Protein AF-A0ABD2K042-F1 (afdb_monomer_lite)

Radius of gyration: 26.35 Å; chains: 1; bounding box: 68×55×77 Å

Foldseek 3Di:
DEAEDDDDDPQNVQLVVVLVVVVVQYDYDYLPDQDLPAQEDEDEPRPLVCLLSSLLSCLQSLHAYEYEYQDPPPCPCVSDPPSVPDPLVQQHHYDDDNDDHNVNVSVVVVPQDPVSSVRNSVSSNVCCVQANVDPVSVVVNVVVSVCVVVLPFDFFDDEDEDEDDVPPLDDDDDVCPVVVLPDDADDDADFDDQDDDDPPQQFVQLLQQCVQRHDDDDDDRDSDRDRHNDYDYDYDDPDDAPLPSLALDPVGDDDDDDCSPPQLAKEEAFFWAKDWDADPVRDIWIAIGGDDPPDPPADDLKTQFHAPQGIDHHSVLSSCLVRPPDVVLRVLCRVLVACSRVSSSQSSLVSRVDGHAHEDDDDDRSTDDDPPDDDCVNDPCRRVSNRVSQVVSCVVSVHRSGDMASEHAYDPVVVVVVVPDPPPPPDDRNGHYD

Sequence (434 aa):
MQINEHNPSALYQHYHEKCAENVQQCQLFSSNEPKFDSTFMLMLSSEKAHFAKKLNNALSSGAIPVFIDDSEERDLHRLLPLPDLFEWHNAAIFLQHRTMDFQALNSLLQNVPEWKIYELRRMGRFYFAHFLANPKVLLRTIFSAIRHRLLIVAPPEKTVSADFNQQQINSDFYPQFAQKLSENWQNDEKFTIVLEAYRRDAQLLYTLKSLDGLRRPITEQSYAWPHIHVPIFVVNTSRDSLNDRFLPLSLIYGQRPIWRENRARIVGPNYRIGYIQHNDNNDLIGIYKGPPRNEPIFQHCQYNIVLTSGAFIHRDFLTSYSNEMPSEIRTHVDKITNCEDIAIAFWVSYLTRLGPLKTTQIGNTIGFFTKNTTGLSSRPDHFAQRSECIKLFSQILGHNPLVITEYRADSMLYKQKAEHIEGAENSKKCFKNE

Organism: Heterodera schachtii (NCBI:txid97005)

pLDDT: mean 72.77, std 18.09, range [29.64, 98.5]

Structure (mmCIF, N/CA/C/O backbone):
data_AF-A0ABD2K042-F1
#
_entry.id   AF-A0ABD2K042-F1
#
loop_
_atom_site.group_PDB
_atom_site.id
_atom_site.type_symbol
_atom_site.label_atom_id
_atom_site.label_alt_id
_atom_site.label_comp_id
_atom_site.label_asym_id
_atom_site.label_entity_id
_atom_site.label_seq_id
_atom_site.pdbx_PDB_ins_code
_atom_site.Cartn_x
_atom_site.Cartn_y
_atom_site.Cartn_z
_atom_site.occupancy
_atom_site.B_iso_or_equiv
_atom_site.auth_seq_id
_atom_site.auth_comp_id
_atom_site.auth_asym_id
_atom_site.auth_atom_id
_atom_site.pdbx_PDB_model_num
ATOM 1 N N . MET A 1 1 ? -30.047 5.396 23.325 1.00 61.59 1 MET A N 1
ATOM 2 C CA . MET A 1 1 ? -28.862 5.767 24.140 1.00 61.59 1 MET A CA 1
ATOM 3 C C . MET A 1 1 ? -28.963 5.097 25.505 1.00 61.59 1 MET A C 1
ATOM 5 O O . MET A 1 1 ? -30.085 4.888 25.940 1.00 61.59 1 MET A O 1
ATOM 9 N N . GLN A 1 2 ? -27.856 4.733 26.158 1.00 62.69 2 GLN A N 1
ATOM 10 C CA . GLN A 1 2 ? -27.879 4.097 27.488 1.00 62.69 2 GLN A CA 1
ATOM 11 C C . GLN A 1 2 ? -27.179 4.926 28.572 1.00 62.69 2 GLN A C 1
ATOM 13 O O . GLN A 1 2 ? -26.091 5.450 28.320 1.00 62.69 2 GLN A O 1
ATOM 18 N N . ILE A 1 3 ? -27.791 4.999 29.764 1.00 57.72 3 ILE A N 1
ATOM 19 C CA . ILE A 1 3 ? -27.296 5.718 30.957 1.00 57.72 3 ILE A CA 1
ATOM 20 C C . ILE A 1 3 ? -27.405 4.803 32.187 1.00 57.72 3 ILE A C 1
ATOM 22 O O . ILE A 1 3 ? -28.361 4.044 32.312 1.00 57.72 3 ILE A O 1
ATOM 26 N N . ASN A 1 4 ? -26.402 4.830 33.065 1.00 61.25 4 ASN A N 1
ATOM 27 C CA . ASN A 1 4 ? -26.364 4.013 34.287 1.00 61.25 4 ASN A CA 1
ATOM 28 C C . ASN A 1 4 ? -27.392 4.497 35.333 1.00 61.25 4 ASN A C 1
ATOM 30 O O . ASN A 1 4 ? -27.986 5.550 35.143 1.00 61.25 4 ASN A O 1
ATOM 34 N N . GLU A 1 5 ? -27.537 3.783 36.459 1.00 56.16 5 GLU A N 1
ATOM 35 C CA . GLU A 1 5 ? -28.377 4.178 37.614 1.00 56.16 5 GLU A CA 1
ATOM 36 C C . GLU A 1 5 ? -27.595 4.745 38.825 1.00 56.16 5 GLU A C 1
ATOM 38 O O . GLU A 1 5 ? -28.186 5.350 39.716 1.00 56.16 5 GLU A O 1
ATOM 43 N N . HIS A 1 6 ? -26.259 4.631 38.879 1.00 56.28 6 HIS A N 1
ATOM 44 C CA . HIS A 1 6 ? -25.437 5.163 39.986 1.00 56.28 6 HIS A CA 1
ATOM 45 C C . HIS A 1 6 ? -24.312 6.114 39.536 1.00 56.28 6 HIS A C 1
ATOM 47 O O . HIS A 1 6 ? -23.272 5.644 39.064 1.00 56.28 6 HIS A O 1
ATOM 53 N N . ASN A 1 7 ? -24.506 7.428 39.726 1.00 57.44 7 ASN A N 1
ATOM 54 C CA . ASN A 1 7 ? -23.466 8.469 39.704 1.00 57.44 7 ASN A CA 1
ATOM 55 C C . ASN A 1 7 ? -23.961 9.757 40.417 1.00 57.44 7 ASN A C 1
ATOM 57 O O . ASN A 1 7 ? -25.114 10.147 40.228 1.00 57.44 7 ASN A O 1
ATOM 61 N N . PRO A 1 8 ? -23.131 10.402 41.260 1.00 59.12 8 PRO A N 1
ATOM 62 C CA . PRO A 1 8 ? -23.501 11.612 41.999 1.00 59.12 8 PRO A CA 1
ATOM 63 C C . PRO A 1 8 ? -23.388 12.952 41.238 1.00 59.12 8 PRO A C 1
ATOM 65 O O . PRO A 1 8 ? -23.686 13.980 41.843 1.00 59.12 8 PRO A O 1
ATOM 68 N N . SER A 1 9 ? -22.944 13.013 39.972 1.00 69.69 9 SER A N 1
ATOM 69 C CA . SER A 1 9 ? -22.771 14.313 39.285 1.00 69.69 9 SER A CA 1
ATOM 70 C C . SER A 1 9 ? -24.109 14.984 38.913 1.00 69.69 9 SER A C 1
ATOM 72 O O . SER A 1 9 ? -25.070 14.323 38.521 1.00 69.69 9 SER A O 1
ATOM 74 N N . ALA A 1 10 ? -24.191 16.317 39.014 1.00 71.00 10 ALA A N 1
ATOM 75 C CA . ALA A 1 10 ? -25.414 17.065 38.684 1.00 71.00 10 ALA A CA 1
ATOM 76 C C . ALA A 1 10 ? -25.808 16.916 37.200 1.00 71.00 10 ALA A C 1
ATOM 78 O O . ALA A 1 10 ? -26.988 16.821 36.865 1.00 71.00 10 ALA A O 1
ATOM 79 N N . LEU A 1 11 ? -24.812 16.833 36.310 1.00 73.12 11 LEU A N 1
ATOM 80 C CA . LEU A 1 11 ? -25.024 16.586 34.883 1.00 73.12 11 LEU A CA 1
ATOM 81 C C . LEU A 1 11 ? -25.566 15.172 34.632 1.00 73.12 11 LEU A C 1
ATOM 83 O O . LEU A 1 11 ? -26.439 14.975 33.788 1.00 73.12 11 LEU A O 1
ATOM 87 N N . TYR A 1 12 ? -25.092 14.189 35.396 1.00 74.19 12 TYR A N 1
ATOM 88 C CA . TYR A 1 12 ? -25.633 12.842 35.341 1.00 74.19 12 TYR A CA 1
ATOM 89 C C . TYR A 1 12 ? -27.091 12.783 35.783 1.00 74.19 12 TYR A C 1
ATOM 91 O O . TYR A 1 12 ? -27.901 12.185 35.080 1.00 74.19 12 TYR A O 1
ATOM 99 N N . GLN A 1 13 ? -27.430 13.403 36.919 1.00 75.69 13 GLN A N 1
ATOM 100 C CA . GLN A 1 13 ? -28.808 13.439 37.416 1.00 75.69 13 GLN A CA 1
ATOM 101 C C . GLN A 1 13 ? -29.742 14.056 36.371 1.00 75.69 13 GLN A C 1
ATOM 103 O O . GLN A 1 13 ? -30.773 13.467 36.054 1.00 75.69 13 GLN A O 1
ATOM 108 N N . HIS A 1 14 ? -29.308 15.146 35.730 1.00 81.75 14 HIS A N 1
ATOM 109 C CA . HIS A 1 14 ? -30.032 15.757 34.619 1.00 81.75 14 HIS A CA 1
ATOM 110 C C . HIS A 1 14 ? -30.288 14.773 33.464 1.00 81.75 14 HIS A C 1
ATOM 112 O O . HIS A 1 14 ? -31.428 14.618 33.020 1.00 81.75 14 HIS A O 1
ATOM 118 N N . TYR A 1 15 ? -29.254 14.082 32.970 1.00 82.88 15 TYR A N 1
ATOM 119 C CA . TYR A 1 15 ? -29.440 13.121 31.881 1.00 82.88 15 TYR A CA 1
ATOM 120 C C . TYR A 1 15 ? -30.256 11.895 32.294 1.00 82.88 15 TYR A C 1
ATOM 122 O O . TYR A 1 15 ? -31.024 11.381 31.483 1.00 82.88 15 TYR A O 1
ATOM 130 N N . HIS A 1 16 ? -30.111 11.432 33.533 1.00 80.50 16 HIS A N 1
ATOM 131 C CA . HIS A 1 16 ? -30.860 10.308 34.080 1.00 80.50 16 HIS A CA 1
ATOM 132 C C . HIS A 1 16 ? -32.361 10.617 34.143 1.00 80.50 16 HIS A C 1
ATOM 134 O O . HIS A 1 16 ? -33.166 9.849 33.618 1.00 80.50 16 HIS A O 1
ATOM 140 N N . GLU A 1 17 ? -32.740 11.760 34.719 1.00 83.25 17 GLU A N 1
ATOM 141 C CA . GLU A 1 17 ? -34.131 12.226 34.791 1.00 83.25 17 GLU A CA 1
ATOM 142 C C . GLU A 1 17 ? -34.736 12.392 33.391 1.00 83.25 17 GLU A C 1
ATOM 144 O O . GLU A 1 17 ? -35.797 11.843 33.096 1.00 83.25 17 GLU A O 1
ATOM 149 N N . LYS A 1 18 ? -34.018 13.054 32.474 1.00 84.81 18 LYS A N 1
ATOM 150 C CA . LYS A 1 18 ? -34.490 13.260 31.094 1.00 84.81 18 LYS A CA 1
ATOM 151 C C . LYS A 1 18 ? -34.590 11.966 30.285 1.00 84.81 18 LYS A C 1
ATOM 153 O O . LYS A 1 18 ? -35.460 11.852 29.421 1.00 84.81 18 LYS A O 1
ATOM 158 N N . CYS A 1 19 ? -33.726 10.990 30.562 1.00 83.12 19 CYS A N 1
ATOM 159 C CA . CYS A 1 19 ? -33.790 9.654 29.974 1.00 83.12 19 CYS A CA 1
ATOM 160 C C . CYS A 1 19 ? -34.989 8.859 30.511 1.00 83.12 19 CYS A C 1
ATOM 162 O O . CYS A 1 19 ? -35.672 8.208 29.722 1.00 83.12 19 CYS A O 1
ATOM 164 N N . ALA A 1 20 ? -35.288 8.959 31.813 1.00 81.75 20 ALA A N 1
ATOM 165 C CA . ALA A 1 20 ? -36.468 8.343 32.424 1.00 81.75 20 ALA A CA 1
ATOM 166 C C . ALA A 1 20 ? -37.779 8.896 31.836 1.00 81.75 20 ALA A C 1
ATOM 168 O O . ALA A 1 20 ? -38.724 8.140 31.619 1.00 81.75 20 ALA A O 1
ATOM 169 N N . GLU A 1 21 ? -37.814 10.191 31.508 1.00 84.56 21 GLU A N 1
ATOM 170 C CA . GLU A 1 21 ? -38.937 10.834 30.811 1.00 84.56 21 GLU A CA 1
ATOM 171 C C . GLU A 1 21 ? -39.060 10.403 29.331 1.00 84.56 21 GLU A C 1
ATOM 173 O O . GLU A 1 21 ? -40.153 10.445 28.770 1.00 84.56 21 GLU A O 1
ATOM 178 N N . ASN A 1 22 ? -37.968 9.961 28.687 1.00 79.69 22 ASN A N 1
ATOM 179 C CA . ASN A 1 22 ? -37.891 9.675 27.243 1.00 79.69 22 ASN A CA 1
ATOM 180 C C . ASN A 1 22 ? -37.434 8.238 26.923 1.00 79.69 22 ASN A C 1
ATOM 182 O O . ASN A 1 22 ? -36.506 8.009 26.136 1.00 79.69 22 ASN A O 1
ATOM 186 N N . VAL A 1 23 ? -38.142 7.253 27.477 1.00 73.62 23 VAL A N 1
ATOM 187 C CA . VAL A 1 23 ? -37.844 5.811 27.339 1.00 73.62 23 VAL A CA 1
ATOM 188 C C . VAL A 1 23 ? -37.836 5.263 25.900 1.00 73.62 23 VAL A C 1
ATOM 190 O O . VAL A 1 23 ? -37.283 4.194 25.653 1.00 73.62 23 VAL A O 1
ATOM 193 N N . GLN A 1 24 ? -38.407 5.980 24.924 1.00 74.12 24 GLN A N 1
ATOM 194 C CA . GLN A 1 24 ? -38.330 5.593 23.505 1.00 74.12 24 GLN A CA 1
ATOM 195 C C . GLN A 1 24 ? -36.953 5.865 22.875 1.00 74.12 24 GLN A C 1
ATOM 197 O O . GLN A 1 24 ? -36.564 5.184 21.930 1.00 74.12 24 GLN A O 1
ATOM 202 N N . GLN A 1 25 ? -36.211 6.856 23.377 1.00 72.62 25 GLN A N 1
ATOM 203 C CA . GLN A 1 25 ? -34.931 7.305 22.804 1.00 72.62 25 GLN A CA 1
ATOM 204 C C . GLN A 1 25 ? -33.732 6.907 23.678 1.00 72.62 25 GLN A C 1
ATOM 206 O O . GLN A 1 25 ? -32.585 6.812 23.212 1.00 72.62 25 GLN A O 1
ATOM 211 N N . CYS A 1 26 ? -33.986 6.642 24.959 1.00 77.38 26 CYS A N 1
ATOM 212 C CA . CYS A 1 26 ? -32.973 6.344 25.950 1.00 77.38 26 CYS A CA 1
ATOM 213 C C . CYS A 1 26 ? -33.417 5.214 26.891 1.00 77.38 26 CYS A C 1
ATOM 215 O O . CYS A 1 26 ? -34.597 5.057 27.170 1.00 77.38 26 CYS A O 1
ATOM 217 N N . GLN A 1 27 ? -32.470 4.401 27.356 1.00 77.31 27 GLN A N 1
ATOM 218 C CA . GLN A 1 27 ? -32.708 3.314 28.300 1.00 77.31 27 GLN A CA 1
ATOM 219 C C . GLN A 1 27 ? -31.773 3.457 29.499 1.00 77.31 27 GLN A C 1
ATOM 221 O O . GLN A 1 27 ? -30.558 3.596 29.336 1.00 77.31 27 GLN A O 1
ATOM 226 N N . LEU A 1 28 ? -32.338 3.372 30.701 1.00 73.12 28 LEU A N 1
ATOM 227 C CA . LEU A 1 28 ? -31.568 3.237 31.933 1.00 73.12 28 LEU A CA 1
ATOM 228 C C . LEU A 1 28 ? -31.133 1.777 32.109 1.00 73.12 28 LEU A C 1
ATOM 230 O O . LEU A 1 28 ? -31.883 0.856 31.766 1.00 73.12 28 LEU A O 1
ATOM 234 N N . PHE A 1 29 ? -29.913 1.553 32.596 1.00 67.94 29 PHE A N 1
ATOM 235 C CA . PHE A 1 29 ? -29.403 0.206 32.850 1.00 67.94 29 PHE A CA 1
ATOM 236 C C . PHE A 1 29 ? -28.721 0.093 34.212 1.00 67.94 29 PHE A C 1
ATOM 238 O O . PHE A 1 29 ? -27.930 0.952 34.610 1.00 67.94 29 PHE A O 1
ATOM 245 N N . SER A 1 30 ? -28.972 -1.029 34.890 1.00 59.91 30 SER A N 1
ATOM 246 C CA . SER A 1 30 ? -28.208 -1.424 36.066 1.00 59.91 30 SER A CA 1
ATOM 247 C C . SER A 1 30 ? -26.897 -2.088 35.631 1.00 59.91 30 SER A C 1
ATOM 249 O O . SER A 1 30 ? -26.817 -2.781 34.614 1.00 59.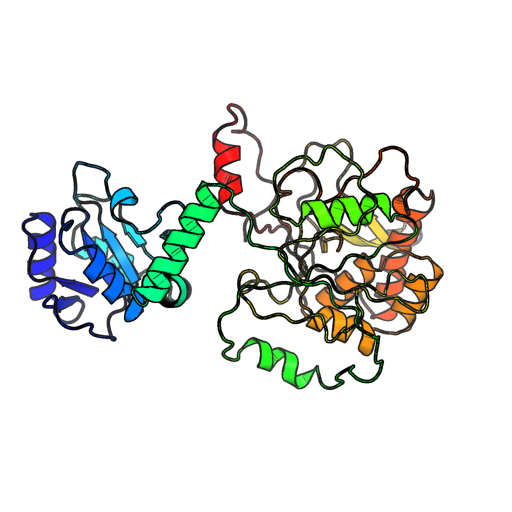91 30 SER A O 1
ATOM 251 N N . SER A 1 31 ? -25.831 -1.860 36.394 1.00 56.56 31 SER A N 1
ATOM 252 C CA . SER A 1 31 ? -24.435 -2.159 36.031 1.00 56.56 31 SER A CA 1
ATOM 253 C C . SER A 1 31 ? -24.056 -3.639 35.782 1.00 56.56 31 SER A C 1
ATOM 255 O O . SER A 1 31 ? -22.861 -3.942 35.659 1.00 56.56 31 SER A O 1
ATOM 257 N N . ASN A 1 32 ? -25.018 -4.566 35.716 1.00 49.34 32 ASN A N 1
ATOM 258 C CA . ASN A 1 32 ? -24.770 -6.008 35.763 1.00 49.34 32 ASN A CA 1
ATOM 259 C C . ASN A 1 32 ? -25.066 -6.801 34.481 1.00 49.34 32 ASN A C 1
ATOM 261 O O . ASN 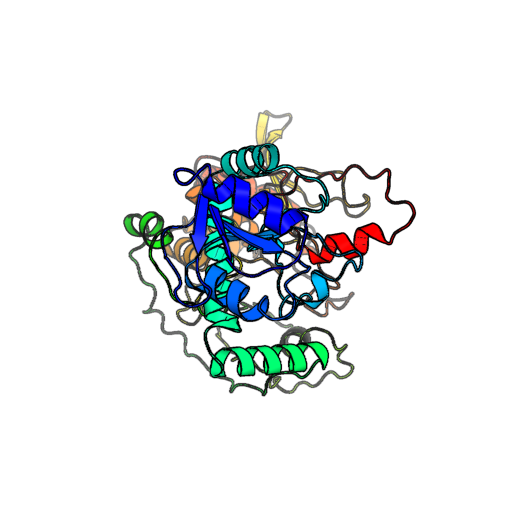A 1 32 ? -24.552 -7.912 34.388 1.00 49.34 32 ASN A O 1
ATOM 265 N N . GLU A 1 33 ? -25.761 -6.262 33.472 1.00 53.81 33 GLU A N 1
ATOM 266 C CA . GLU A 1 33 ? -26.019 -7.008 32.225 1.00 53.81 33 GLU A CA 1
ATOM 267 C C . GLU A 1 33 ? -25.834 -6.151 30.957 1.00 53.81 33 GLU A C 1
ATOM 269 O O . GLU A 1 33 ? -26.462 -5.098 30.825 1.00 53.81 33 GLU A O 1
ATOM 274 N N . PRO A 1 34 ? -24.980 -6.566 29.998 1.00 50.16 34 PRO A N 1
ATOM 275 C CA . PRO A 1 34 ? -24.846 -5.877 28.719 1.00 50.16 34 PRO A CA 1
ATOM 276 C C . PRO A 1 34 ? -26.064 -6.162 27.826 1.00 50.16 34 PRO A C 1
ATOM 278 O O . PRO A 1 34 ? -26.288 -7.299 27.415 1.00 50.16 34 PRO A O 1
ATOM 281 N N . LYS A 1 35 ? -26.839 -5.128 27.477 1.00 55.47 35 LYS A N 1
ATOM 282 C CA . LYS A 1 35 ? -27.893 -5.226 26.452 1.00 55.47 35 LYS A CA 1
ATOM 283 C C . LYS A 1 35 ? -27.317 -4.889 25.074 1.00 55.47 35 LYS A C 1
ATOM 285 O O . LYS A 1 35 ? -26.829 -3.782 24.864 1.00 55.47 35 LYS A O 1
ATOM 290 N N . PHE A 1 36 ? -27.405 -5.839 24.144 1.00 55.69 36 PHE A N 1
ATOM 291 C CA . PHE A 1 36 ? -26.800 -5.783 22.805 1.00 55.69 36 PHE A CA 1
ATOM 292 C C . PHE A 1 36 ? -27.419 -4.743 21.846 1.00 55.69 36 PHE A C 1
ATOM 294 O O . PHE A 1 36 ? -26.818 -4.440 20.817 1.00 55.69 36 PHE A O 1
ATOM 301 N N . ASP A 1 37 ? -28.567 -4.151 22.185 1.00 65.81 37 ASP A N 1
ATOM 302 C CA . ASP A 1 37 ? -29.370 -3.383 21.219 1.00 65.81 37 ASP A CA 1
ATOM 303 C C . ASP A 1 37 ? -29.040 -1.881 21.145 1.00 65.81 37 ASP A C 1
ATOM 305 O O . ASP A 1 37 ? -29.544 -1.170 20.275 1.00 65.81 37 ASP A O 1
ATOM 309 N N . SER A 1 38 ? -28.191 -1.350 22.032 1.00 76.56 38 SER A N 1
ATOM 310 C CA . SER A 1 38 ? -27.908 0.093 22.064 1.00 76.56 38 SER A CA 1
ATOM 311 C C . SER A 1 38 ? -26.771 0.527 21.138 1.00 76.56 38 SER A C 1
ATOM 313 O O . SER A 1 38 ? -25.681 -0.040 21.141 1.00 76.56 38 SER A O 1
ATOM 315 N N . THR A 1 39 ? -27.007 1.598 20.370 1.00 85.38 39 THR A N 1
ATOM 316 C CA . THR A 1 39 ? -25.994 2.208 19.486 1.00 85.38 39 THR A CA 1
ATOM 317 C C . THR A 1 39 ? -24.923 2.977 20.249 1.00 85.38 39 THR A C 1
ATOM 319 O O . THR A 1 39 ? -23.743 2.831 19.942 1.00 85.38 39 THR A O 1
ATOM 322 N N . PHE A 1 40 ? -25.321 3.760 21.253 1.00 90.19 40 PHE A N 1
ATOM 323 C CA . PHE A 1 40 ? -24.433 4.627 22.029 1.00 90.19 40 PHE A CA 1
ATOM 324 C C . PHE A 1 40 ? -24.565 4.339 23.525 1.00 90.19 40 PHE A C 1
ATOM 326 O O . PHE A 1 40 ? -25.688 4.237 24.035 1.00 90.19 40 PHE A O 1
ATOM 333 N N . MET A 1 41 ? -23.429 4.275 24.221 1.00 88.69 41 MET A N 1
ATOM 334 C CA . MET A 1 41 ? -23.340 4.172 25.678 1.00 88.69 41 MET A CA 1
ATOM 335 C C . MET A 1 41 ? -22.671 5.430 26.231 1.00 88.69 41 MET A C 1
ATOM 337 O O . MET A 1 41 ? -21.512 5.698 25.910 1.00 88.69 41 MET A O 1
ATOM 341 N N . LEU A 1 42 ? -23.397 6.202 27.045 1.00 87.62 42 LEU A N 1
ATOM 342 C CA . LEU A 1 42 ? -22.837 7.395 27.675 1.00 87.62 42 LEU A CA 1
ATOM 343 C C . LEU A 1 42 ? -21.896 7.013 28.812 1.00 87.62 42 LEU A C 1
ATOM 345 O O . LEU A 1 42 ? -22.186 6.114 29.606 1.00 87.62 42 LEU A O 1
ATOM 349 N N . MET A 1 43 ? -20.786 7.735 28.908 1.00 85.25 43 MET A N 1
ATOM 350 C CA . MET A 1 43 ? -19.818 7.595 29.985 1.00 85.25 43 MET A CA 1
ATOM 351 C C . MET A 1 43 ? -19.298 8.964 30.393 1.00 85.25 43 MET A C 1
ATOM 353 O O . MET A 1 43 ? -18.874 9.759 29.554 1.00 85.25 43 MET A O 1
ATOM 357 N N . LEU A 1 44 ? -19.311 9.213 31.694 1.00 81.38 44 LEU A N 1
ATOM 358 C CA . LEU A 1 44 ? -18.900 10.479 32.284 1.00 81.38 44 LEU A CA 1
ATOM 359 C C . LEU A 1 44 ? -17.512 10.336 32.911 1.00 81.38 44 LEU A C 1
ATOM 361 O O . LEU A 1 44 ? -17.203 9.293 33.498 1.00 81.38 44 LEU A O 1
ATOM 365 N N . SER A 1 45 ? -16.668 11.361 32.782 1.00 78.75 45 SER A N 1
ATOM 366 C CA . SER A 1 45 ? -15.312 11.347 33.351 1.00 78.75 45 SER A CA 1
ATOM 367 C C . SER A 1 45 ? -15.310 11.337 34.885 1.00 78.75 45 SER A C 1
ATOM 369 O O . SER A 1 45 ? -14.375 10.811 35.494 1.00 78.75 45 SER A O 1
ATOM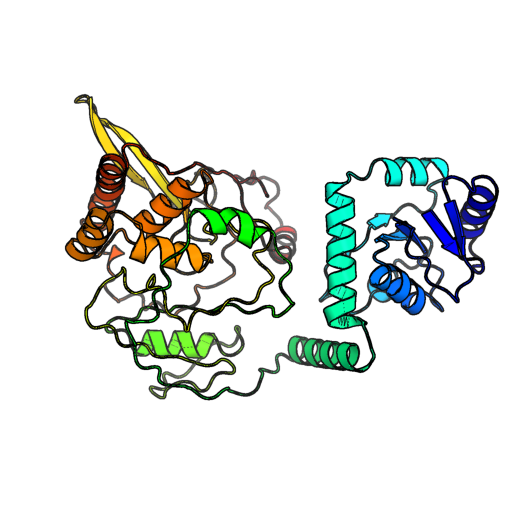 371 N N . SER A 1 46 ? -16.386 11.806 35.521 1.00 76.25 46 SER A N 1
ATOM 372 C CA . SER A 1 46 ? -16.617 11.713 36.967 1.00 76.25 46 SER A CA 1
ATOM 373 C C . SER A 1 46 ? -16.766 10.272 37.495 1.00 76.25 46 SER A C 1
ATOM 375 O O . SER A 1 46 ? -16.501 10.015 38.671 1.00 76.25 46 SER A O 1
ATOM 377 N N . GLU A 1 47 ? -17.101 9.286 36.653 1.00 76.31 47 GLU A N 1
ATOM 378 C CA . GLU A 1 47 ? -17.417 7.903 37.064 1.00 76.31 47 GLU A CA 1
ATOM 379 C C . GLU A 1 47 ? -16.197 6.970 37.170 1.00 76.31 47 GLU A C 1
ATOM 381 O O . GLU A 1 47 ? -16.198 5.836 36.670 1.00 76.31 47 GLU A O 1
ATOM 386 N N . LYS A 1 48 ? -15.140 7.412 37.860 1.00 77.19 48 LYS A N 1
ATOM 387 C CA . LYS A 1 48 ? -13.836 6.718 37.893 1.00 77.19 48 LYS A CA 1
ATOM 388 C C . LYS A 1 48 ? -13.930 5.241 38.338 1.00 77.19 48 LYS A C 1
ATOM 390 O O . LYS A 1 48 ? -13.293 4.379 37.737 1.00 77.19 48 LYS A O 1
ATOM 395 N N . ALA A 1 49 ? -14.758 4.919 39.338 1.00 76.69 49 ALA A N 1
ATOM 396 C CA . ALA A 1 49 ? -14.822 3.582 39.952 1.00 76.69 49 ALA A CA 1
ATOM 397 C C . ALA A 1 49 ? -15.357 2.464 39.031 1.00 76.69 49 ALA A C 1
ATOM 399 O O . ALA A 1 49 ? -15.020 1.294 39.215 1.00 76.69 49 ALA A O 1
ATOM 400 N N . HIS A 1 50 ? -16.179 2.802 38.033 1.00 76.19 50 HIS A N 1
ATOM 401 C CA . HIS A 1 50 ? -16.828 1.817 37.154 1.00 76.19 50 HIS A CA 1
ATOM 402 C C . HIS A 1 50 ? -16.479 1.987 35.674 1.00 76.19 50 HIS A C 1
ATOM 404 O O . HIS A 1 50 ? -16.913 1.180 34.848 1.00 76.19 50 HIS A O 1
ATOM 410 N N . PHE A 1 51 ? -15.662 2.986 35.341 1.00 82.31 51 PHE A N 1
ATOM 411 C CA . PHE A 1 51 ? -15.296 3.339 33.975 1.00 82.31 51 PHE A CA 1
ATOM 412 C C . PHE A 1 51 ? -14.774 2.144 33.165 1.00 82.31 51 PHE A C 1
ATOM 414 O O . PHE A 1 51 ? -15.291 1.849 32.092 1.00 82.31 51 PHE A O 1
ATOM 421 N N . ALA A 1 52 ? -13.807 1.390 33.701 1.00 83.50 52 ALA A N 1
ATOM 422 C CA . ALA A 1 52 ? -13.203 0.262 32.988 1.00 83.50 52 ALA A CA 1
ATOM 423 C C . ALA A 1 52 ? -14.212 -0.859 32.673 1.00 83.50 52 ALA A C 1
ATOM 425 O O . ALA A 1 52 ? -14.197 -1.415 31.574 1.00 83.50 52 ALA A O 1
ATOM 426 N N . LYS A 1 53 ? -15.117 -1.169 33.614 1.00 83.06 53 LYS A N 1
ATOM 427 C CA . LYS A 1 53 ? -16.182 -2.168 33.418 1.00 83.06 53 LYS A CA 1
ATOM 428 C C . LYS A 1 53 ? -17.175 -1.696 32.352 1.00 83.06 53 LYS A C 1
ATOM 430 O O . LYS A 1 53 ? -17.529 -2.472 31.470 1.00 83.06 53 LYS A O 1
ATOM 435 N N . LYS A 1 54 ? -17.583 -0.422 32.394 1.00 82.12 54 LYS A N 1
ATOM 436 C CA . LYS A 1 54 ? -18.501 0.173 31.407 1.00 82.12 54 LYS A CA 1
ATOM 437 C C . LYS A 1 54 ? -17.900 0.206 30.011 1.00 82.12 54 LYS A C 1
ATOM 439 O O . LYS A 1 54 ? -18.546 -0.227 29.066 1.00 82.12 54 LYS A O 1
ATOM 444 N N . LEU A 1 55 ? -16.646 0.634 29.897 1.00 88.38 55 LEU A N 1
ATOM 445 C CA . LEU A 1 55 ? -15.924 0.639 28.633 1.00 88.38 55 LEU A CA 1
ATOM 446 C C . LEU A 1 55 ? -15.826 -0.775 28.051 1.00 88.38 55 LEU A C 1
ATOM 448 O O . LEU A 1 55 ? -16.102 -0.978 26.874 1.00 88.38 55 LEU A O 1
ATOM 452 N N . ASN A 1 56 ? -15.498 -1.770 28.877 1.00 86.81 56 ASN A N 1
ATOM 453 C CA . ASN A 1 56 ? -15.470 -3.164 28.446 1.00 86.81 56 ASN A CA 1
ATOM 454 C C . ASN A 1 56 ? -16.853 -3.635 27.945 1.00 86.81 56 ASN A C 1
ATOM 456 O O . ASN A 1 56 ? -16.961 -4.192 26.852 1.00 86.81 56 ASN A O 1
ATOM 460 N N . ASN A 1 57 ? -17.925 -3.334 28.682 1.00 84.50 57 ASN A N 1
ATOM 461 C CA . ASN A 1 57 ? -19.295 -3.674 28.288 1.00 84.50 57 ASN A CA 1
ATOM 462 C C . ASN A 1 57 ? -19.725 -2.984 26.982 1.00 84.50 57 ASN A C 1
ATOM 464 O O . ASN A 1 57 ? -20.314 -3.630 26.115 1.00 84.50 57 ASN A O 1
ATOM 468 N N . ALA A 1 58 ? -19.405 -1.698 26.811 1.00 87.44 58 ALA A N 1
ATOM 469 C CA . ALA A 1 58 ? -19.688 -0.953 25.586 1.00 87.44 58 ALA A CA 1
ATOM 470 C C . ALA A 1 58 ? -19.008 -1.619 24.386 1.00 87.44 58 ALA A C 1
ATOM 472 O O . ALA A 1 58 ? -19.656 -2.012 23.417 1.00 87.44 58 ALA A O 1
ATOM 473 N N . LEU A 1 59 ? -17.697 -1.831 24.490 1.00 87.69 59 LEU A N 1
ATOM 474 C CA . LEU A 1 59 ? -16.916 -2.364 23.385 1.00 87.69 59 LEU A CA 1
ATOM 475 C C . LEU A 1 59 ? -17.280 -3.817 23.077 1.00 87.69 59 LEU A C 1
ATOM 477 O O . LEU A 1 59 ? -17.381 -4.157 21.907 1.00 87.69 59 LEU A O 1
ATOM 481 N N . SER A 1 60 ? -17.518 -4.664 24.082 1.00 83.19 60 SER A N 1
ATOM 482 C CA . SER A 1 60 ? -17.883 -6.077 23.888 1.00 83.19 60 SER A CA 1
ATOM 483 C C . SER A 1 60 ? -19.257 -6.258 23.241 1.00 83.19 60 SER A C 1
ATOM 485 O O . SER A 1 60 ? -19.405 -7.082 22.335 1.00 83.19 60 SER A O 1
ATOM 487 N N . SER A 1 61 ? -20.238 -5.442 23.634 1.00 80.12 61 SER A N 1
ATOM 488 C CA . SER A 1 61 ? -21.568 -5.406 23.011 1.00 80.12 61 SER A CA 1
ATOM 489 C C . SER A 1 61 ? -21.563 -4.729 21.636 1.00 80.12 61 SER A C 1
ATOM 491 O O . SER A 1 61 ? -22.463 -4.954 20.834 1.00 80.12 61 SER A O 1
ATOM 493 N N . GLY A 1 62 ? -20.515 -3.965 21.310 1.00 80.06 62 GLY A N 1
ATOM 494 C CA . GLY A 1 62 ? -20.435 -3.179 20.081 1.00 80.06 62 GLY A CA 1
ATOM 495 C C . GLY A 1 62 ? -21.239 -1.883 20.151 1.00 80.06 62 GLY A C 1
ATOM 496 O O . GLY A 1 62 ? -21.586 -1.334 19.108 1.00 80.06 62 GLY A O 1
ATOM 497 N N . ALA A 1 63 ? -21.550 -1.395 21.351 1.00 88.44 63 ALA A N 1
ATOM 498 C CA . ALA A 1 63 ? -22.035 -0.040 21.560 1.00 88.44 63 ALA A CA 1
ATOM 499 C C . ALA A 1 63 ? -20.873 0.957 21.431 1.00 88.44 63 ALA A C 1
ATOM 501 O O . ALA A 1 63 ? -19.749 0.690 21.858 1.00 88.44 63 ALA A O 1
ATOM 502 N N . ILE A 1 64 ? -21.151 2.125 20.852 1.00 92.38 64 ILE A N 1
ATOM 503 C CA . ILE A 1 64 ? -20.178 3.209 20.728 1.00 92.38 64 ILE A CA 1
ATOM 504 C C . ILE A 1 64 ? -20.096 3.921 22.080 1.00 92.38 64 ILE A C 1
ATOM 506 O O . ILE A 1 64 ? -21.101 4.488 22.524 1.00 92.38 64 ILE A O 1
ATOM 510 N N . PRO A 1 65 ? -18.929 3.935 22.734 1.00 93.06 65 PRO A N 1
ATOM 511 C CA . PRO A 1 65 ? -18.739 4.720 23.933 1.00 93.06 65 PRO A CA 1
ATOM 512 C C . PRO A 1 65 ? -18.757 6.221 23.585 1.00 93.06 65 PRO A C 1
ATOM 514 O O . PRO A 1 65 ? -18.063 6.668 22.671 1.00 93.06 65 PRO A O 1
ATOM 517 N N . VAL A 1 66 ? -19.570 6.999 24.298 1.00 91.88 66 VAL A N 1
ATOM 518 C CA . VAL A 1 66 ? -19.665 8.459 24.166 1.00 91.88 66 VAL A CA 1
ATOM 519 C C . VAL A 1 66 ? -19.172 9.071 25.466 1.00 91.88 66 VAL A C 1
ATOM 521 O O . VAL A 1 66 ? -19.851 9.009 26.491 1.00 91.88 66 VAL A O 1
ATOM 524 N N . PHE A 1 67 ? -17.969 9.627 25.424 1.00 89.19 67 PHE A N 1
ATOM 525 C CA . PHE A 1 67 ? -17.336 10.261 26.565 1.00 89.19 67 PHE A CA 1
ATOM 526 C C . PHE A 1 67 ? -17.796 11.706 26.694 1.00 89.19 67 PHE A C 1
ATOM 528 O O . PHE A 1 67 ? -17.638 12.494 25.762 1.00 89.19 67 PHE A O 1
ATOM 535 N N . ILE A 1 68 ? -18.307 12.052 27.867 1.00 85.19 68 ILE A N 1
ATOM 536 C CA . ILE A 1 68 ? -18.648 13.419 28.245 1.00 85.19 68 ILE A CA 1
ATOM 537 C C . ILE A 1 68 ? -17.696 13.815 29.371 1.00 85.19 68 ILE A C 1
ATOM 539 O O . ILE A 1 68 ? -17.662 13.164 30.416 1.00 85.19 68 ILE A O 1
ATOM 543 N N . ASP A 1 69 ? -16.890 14.849 29.131 1.00 79.81 69 ASP A N 1
ATOM 544 C CA . ASP A 1 69 ? -15.957 15.352 30.138 1.00 79.81 69 ASP A CA 1
ATOM 545 C C . ASP A 1 69 ? -16.679 16.293 31.115 1.00 79.81 69 ASP A C 1
ATOM 547 O O . ASP A 1 69 ? -16.880 17.474 30.821 1.00 79.81 69 ASP A O 1
ATOM 551 N N . ASP A 1 70 ? -17.104 15.752 32.257 1.00 77.81 70 ASP A N 1
ATOM 552 C CA . ASP A 1 70 ? -17.821 16.460 33.323 1.00 77.81 70 ASP A CA 1
ATOM 553 C C . ASP A 1 70 ? -16.955 16.736 34.568 1.00 77.81 70 ASP A C 1
ATOM 555 O O . ASP A 1 70 ? -17.415 17.403 35.495 1.00 77.81 70 ASP A O 1
ATOM 559 N N . SER A 1 71 ? -15.694 16.286 34.588 1.00 71.44 71 SER A N 1
ATOM 560 C CA . SER A 1 71 ? -14.739 16.563 35.665 1.00 71.44 71 SER A CA 1
ATOM 561 C C . SER A 1 71 ? -13.936 17.855 35.452 1.00 71.44 71 SER A C 1
ATOM 563 O O . SER A 1 71 ? -13.630 18.276 34.332 1.00 71.44 71 SER A O 1
ATOM 565 N N . GLU A 1 72 ? -13.563 18.514 36.554 1.00 63.75 72 GLU A N 1
ATOM 566 C CA . GLU A 1 72 ? -12.707 19.709 36.505 1.00 63.75 72 GLU A CA 1
ATOM 567 C C . GLU A 1 72 ? -11.266 19.376 36.104 1.00 63.75 72 GLU A C 1
ATOM 569 O O . GLU A 1 72 ? -10.649 20.108 35.325 1.00 63.75 72 GLU A O 1
ATOM 574 N N . GLU A 1 73 ? -10.776 18.231 36.575 1.00 62.81 73 GLU A N 1
ATOM 575 C CA . GLU A 1 73 ? -9.540 17.591 36.144 1.00 62.81 73 GLU A CA 1
ATOM 576 C C . GLU A 1 73 ? -9.769 17.041 34.728 1.00 62.81 73 GLU A C 1
ATOM 578 O O . GLU A 1 73 ? -10.641 16.197 34.540 1.00 62.81 73 GLU A O 1
ATOM 583 N N . ARG A 1 74 ? -9.039 17.516 33.709 1.00 61.59 74 ARG A N 1
ATOM 584 C CA . ARG A 1 74 ? -9.104 17.001 32.320 1.00 61.59 74 ARG A CA 1
ATOM 585 C C . ARG A 1 74 ? -8.505 15.585 32.231 1.00 61.59 74 ARG A C 1
ATOM 587 O O . ARG A 1 74 ? -7.475 15.362 31.600 1.00 61.59 74 ARG A O 1
ATOM 594 N N . ASP A 1 75 ? -9.121 14.634 32.921 1.00 65.25 75 ASP A N 1
ATOM 595 C CA . ASP A 1 75 ? -8.555 13.331 33.276 1.00 65.25 75 ASP A CA 1
ATOM 596 C C . ASP A 1 75 ? -8.936 12.209 32.306 1.00 65.25 75 ASP A C 1
ATOM 598 O O . ASP A 1 75 ? -8.467 11.080 32.457 1.00 65.25 75 ASP A O 1
ATOM 602 N N . LEU A 1 76 ? -9.754 12.484 31.289 1.00 69.81 76 LEU A N 1
ATOM 603 C CA . LEU A 1 76 ? -10.297 11.447 30.411 1.00 69.81 76 LEU A CA 1
ATOM 604 C C . LEU A 1 76 ? -9.205 10.590 29.745 1.00 69.81 76 LEU A C 1
ATOM 606 O O . LEU A 1 76 ? -9.332 9.369 29.666 1.00 69.81 76 LEU A O 1
ATOM 610 N N . HIS A 1 77 ? -8.083 11.202 29.352 1.00 69.94 77 HIS A N 1
ATOM 611 C CA . HIS A 1 77 ? -6.928 10.479 28.812 1.00 69.94 77 HIS A CA 1
ATOM 612 C C . HIS A 1 77 ? -6.308 9.481 29.802 1.00 69.94 77 HIS A C 1
ATOM 614 O O . HIS A 1 77 ? -5.772 8.466 29.371 1.00 69.94 77 HIS A O 1
ATOM 620 N N . ARG A 1 78 ? -6.387 9.733 31.115 1.00 74.25 78 ARG A N 1
ATOM 621 C CA . ARG A 1 78 ? -5.857 8.838 32.159 1.00 74.25 78 ARG A CA 1
ATOM 622 C C . ARG A 1 78 ? -6.778 7.656 32.452 1.00 74.25 78 ARG A C 1
ATOM 624 O O . ARG A 1 78 ? -6.308 6.639 32.952 1.00 74.25 78 ARG A O 1
ATOM 631 N N . LEU A 1 79 ? -8.071 7.789 32.160 1.00 80.94 79 LEU A N 1
ATOM 632 C CA . LEU A 1 79 ? -9.060 6.730 32.373 1.00 80.94 79 LEU A CA 1
ATOM 633 C C . LEU A 1 79 ? -9.029 5.672 31.262 1.00 80.94 79 LEU A C 1
ATOM 635 O O . LEU A 1 79 ? -9.383 4.514 31.488 1.00 80.94 79 LEU A O 1
ATOM 639 N N . LEU A 1 80 ? -8.602 6.059 30.059 1.00 87.25 80 LEU A N 1
ATOM 640 C CA . LEU A 1 80 ? -8.558 5.184 28.894 1.00 87.25 80 LEU A CA 1
ATOM 641 C C . LEU A 1 80 ? -7.429 4.139 28.995 1.00 87.25 80 LEU A C 1
ATOM 643 O O . LEU A 1 80 ? -6.288 4.492 29.290 1.00 87.25 80 LEU A O 1
ATOM 647 N N . PRO A 1 81 ? -7.696 2.854 28.696 1.00 84.56 81 PRO A N 1
ATOM 648 C CA . PRO A 1 81 ? -6.651 1.843 28.585 1.00 84.56 81 PRO A CA 1
ATOM 649 C C . PRO A 1 81 ? -5.671 2.184 27.461 1.00 84.56 81 PRO A C 1
ATOM 651 O O . PRO A 1 81 ? -6.086 2.370 26.317 1.00 84.56 81 PRO A O 1
ATOM 654 N N . LEU A 1 82 ? -4.373 2.206 27.787 1.00 79.19 82 LEU A N 1
ATOM 655 C CA . LEU A 1 82 ? -3.273 2.382 26.828 1.00 79.19 82 LEU A CA 1
ATOM 656 C C . LEU A 1 82 ? -3.513 3.557 25.849 1.00 79.19 82 LEU A C 1
ATOM 658 O O . LEU A 1 82 ? -3.511 3.349 24.634 1.00 79.19 82 LEU A O 1
ATOM 662 N N . PRO A 1 83 ? -3.715 4.788 26.356 1.00 77.94 83 PRO A N 1
ATOM 663 C CA . PRO A 1 83 ? -4.170 5.929 25.555 1.00 77.94 83 PRO A CA 1
ATOM 664 C C . PRO A 1 83 ? -3.164 6.347 24.473 1.00 77.94 83 PRO A C 1
ATOM 666 O O . PRO A 1 83 ? -3.547 6.967 23.489 1.00 77.94 83 PRO A O 1
ATOM 669 N N . ASP A 1 84 ? -1.892 5.973 24.634 1.00 67.75 84 ASP A N 1
ATOM 670 C CA . ASP A 1 84 ? -0.819 6.254 23.672 1.00 67.75 84 ASP A CA 1
ATOM 671 C C . ASP A 1 84 ? -0.736 5.206 22.547 1.00 67.75 84 ASP A C 1
ATOM 673 O O . ASP A 1 84 ? -0.010 5.400 21.575 1.00 67.75 84 ASP A O 1
ATOM 677 N N . LEU A 1 85 ? -1.408 4.059 22.709 1.00 67.62 85 LEU A N 1
ATOM 678 C CA . LEU A 1 85 ? -1.404 2.954 21.743 1.00 67.62 85 LEU A CA 1
ATOM 679 C C . LEU A 1 85 ? -2.739 2.820 21.013 1.00 67.62 85 LEU A C 1
ATOM 681 O O . LEU A 1 85 ? -2.759 2.368 19.871 1.00 67.62 85 LEU A O 1
ATOM 685 N N . PHE A 1 86 ? -3.845 3.184 21.663 1.00 76.31 86 PHE A N 1
ATOM 686 C CA . PHE A 1 86 ? -5.170 3.154 21.055 1.00 76.31 86 PHE A CA 1
ATOM 687 C C . PHE A 1 86 ? -5.621 4.547 20.641 1.00 76.31 86 PHE A C 1
ATOM 689 O O . PHE A 1 86 ? -5.731 5.467 21.450 1.00 76.31 86 PHE A O 1
ATOM 696 N N . GLU A 1 87 ? -5.979 4.665 19.369 1.00 75.19 87 GLU A N 1
ATOM 697 C CA . GLU A 1 87 ? -6.606 5.849 18.800 1.00 75.19 87 GLU A CA 1
ATOM 698 C C . GLU A 1 87 ? -8.102 5.855 19.123 1.00 75.19 87 GLU A C 1
ATOM 700 O O . GLU A 1 87 ? -8.962 5.517 18.307 1.00 75.19 87 GLU A O 1
ATOM 705 N N . TRP A 1 88 ? -8.433 6.223 20.359 1.00 84.06 88 TRP A N 1
ATOM 706 C CA . TRP A 1 88 ? -9.795 6.088 20.870 1.00 84.06 88 TRP A CA 1
ATOM 707 C C . TRP A 1 88 ? -10.859 6.875 20.088 1.00 84.06 88 TRP A C 1
ATOM 709 O O . TRP A 1 88 ? -12.016 6.468 20.097 1.00 84.06 88 TRP A O 1
ATOM 719 N N . HIS A 1 89 ? -10.509 7.927 19.340 1.00 85.19 89 HIS A N 1
ATOM 720 C CA . HIS A 1 89 ? -11.449 8.643 18.453 1.00 85.19 89 HIS A CA 1
ATOM 721 C C . HIS A 1 89 ? -11.967 7.790 17.279 1.00 85.19 89 HIS A C 1
ATOM 723 O O . HIS A 1 89 ? -12.941 8.159 16.619 1.00 85.19 89 HIS A O 1
ATOM 729 N N . ASN A 1 90 ? -11.311 6.663 16.986 1.00 80.00 90 ASN A N 1
ATOM 730 C CA . ASN A 1 90 ? -11.768 5.702 15.987 1.00 80.00 90 ASN A CA 1
ATOM 731 C C . ASN A 1 90 ? -12.775 4.711 16.562 1.00 80.00 90 ASN A C 1
ATOM 733 O O . ASN A 1 90 ? -13.464 4.065 15.787 1.00 80.00 90 ASN A O 1
ATOM 737 N N . ALA A 1 91 ? -12.878 4.602 17.887 1.00 84.19 91 ALA A N 1
ATOM 738 C CA . ALA A 1 91 ? -13.749 3.653 18.574 1.00 84.19 91 ALA A CA 1
ATOM 739 C C . ALA A 1 91 ? -14.818 4.323 19.451 1.00 84.19 91 ALA A C 1
ATOM 741 O O . ALA A 1 91 ? -15.744 3.645 19.883 1.00 84.19 91 ALA A O 1
ATOM 742 N N . ALA A 1 92 ? -14.699 5.625 19.724 1.00 92.31 92 ALA A N 1
ATOM 743 C CA . ALA A 1 92 ? -15.552 6.371 20.639 1.00 92.31 92 ALA A CA 1
ATOM 744 C C . ALA A 1 92 ? -15.753 7.831 20.200 1.00 92.31 92 ALA A C 1
ATOM 746 O O . ALA A 1 92 ? -14.960 8.386 19.438 1.00 92.31 92 ALA A O 1
ATOM 747 N N . ILE A 1 93 ? -16.814 8.457 20.712 1.00 91.25 93 ILE A N 1
ATOM 748 C CA . ILE A 1 93 ? -17.117 9.882 20.521 1.00 91.25 93 ILE A CA 1
ATOM 749 C C . ILE A 1 93 ? -16.699 10.644 21.774 1.00 91.25 93 ILE A C 1
ATOM 751 O O . ILE A 1 93 ? -16.954 10.198 22.889 1.00 91.25 93 ILE A O 1
ATOM 755 N N . PHE A 1 94 ? -16.078 11.805 21.583 1.00 88.44 94 PHE A N 1
ATOM 756 C CA . PHE A 1 94 ? -15.599 12.666 22.659 1.00 88.44 94 PHE A CA 1
ATOM 757 C C . PHE A 1 94 ? -16.349 13.991 22.630 1.00 88.44 94 PHE A C 1
ATOM 759 O O . PHE A 1 94 ? -16.321 14.694 21.622 1.00 88.44 94 PHE A O 1
ATOM 766 N N . LEU A 1 95 ? -16.997 14.336 23.739 1.00 85.94 95 LEU A N 1
ATOM 767 C CA . LEU A 1 95 ? -17.748 15.572 23.910 1.00 85.94 95 LEU A CA 1
ATOM 768 C C . LEU A 1 95 ? -17.091 16.405 25.014 1.00 85.94 95 LEU A C 1
ATOM 770 O O . LEU A 1 95 ? -17.152 16.073 26.197 1.00 85.94 95 LEU A O 1
ATOM 774 N N . GLN A 1 96 ? -16.456 17.508 24.616 1.00 71.94 96 GLN A N 1
ATOM 775 C CA . GLN A 1 96 ? -15.817 18.470 25.521 1.00 71.94 96 GLN A CA 1
ATOM 776 C C . GLN A 1 96 ? -16.793 19.585 25.927 1.00 71.94 96 GLN A C 1
ATOM 778 O O . GLN A 1 96 ? -16.482 20.767 25.804 1.00 71.94 96 GLN A O 1
ATOM 783 N N . HIS A 1 97 ? -18.007 19.229 26.354 1.00 67.50 97 HIS A N 1
ATOM 784 C CA . HIS A 1 97 ? -19.049 20.215 26.639 1.00 67.50 97 HIS A CA 1
ATOM 785 C C . HIS A 1 97 ? -19.703 19.963 28.002 1.00 67.50 97 HIS A C 1
ATOM 787 O O . HIS A 1 97 ? -20.646 19.186 28.119 1.00 67.50 97 HIS A O 1
ATOM 793 N N . ARG A 1 98 ? -19.222 20.675 29.031 1.00 64.25 98 ARG A N 1
ATOM 794 C CA . ARG A 1 98 ? -19.665 20.531 30.436 1.00 64.25 98 ARG A CA 1
ATOM 795 C C . ARG A 1 98 ? -21.141 20.874 30.678 1.00 64.25 98 ARG A C 1
ATOM 797 O O . ARG A 1 98 ? -21.696 20.499 31.700 1.00 64.25 98 ARG A O 1
ATOM 804 N N . THR A 1 99 ? -21.764 21.604 29.756 1.00 68.75 99 THR A N 1
ATOM 805 C CA . THR A 1 99 ? -23.135 22.130 29.889 1.00 68.75 99 THR A CA 1
ATOM 806 C C . THR A 1 99 ? -24.073 21.702 28.756 1.00 68.75 99 THR A C 1
ATOM 808 O O . THR A 1 99 ? -25.077 22.361 28.512 1.00 68.75 99 THR A O 1
ATOM 811 N N . MET A 1 100 ? -23.741 20.640 28.012 1.00 78.19 100 MET A N 1
ATOM 812 C CA . MET A 1 100 ? -24.607 20.172 26.923 1.00 78.19 100 MET A CA 1
ATOM 813 C C . MET A 1 100 ? -25.914 19.616 27.497 1.00 78.19 100 MET A C 1
ATOM 815 O O . MET A 1 100 ? -25.886 18.657 28.264 1.00 78.19 100 MET A O 1
ATOM 819 N N . ASP A 1 101 ? -27.058 20.188 27.127 1.00 83.31 101 ASP A N 1
ATOM 820 C CA . ASP A 1 101 ? -28.354 19.656 27.551 1.00 83.31 101 ASP A CA 1
ATOM 821 C C . ASP A 1 101 ? -28.687 18.326 26.841 1.00 83.31 101 ASP A C 1
ATOM 823 O O . ASP A 1 101 ? -28.051 17.922 25.859 1.00 83.31 101 ASP A O 1
ATOM 827 N N . PHE A 1 102 ? -29.683 17.604 27.362 1.00 84.06 102 PHE A N 1
ATOM 828 C CA . PHE A 1 102 ? -30.091 16.306 26.814 1.00 84.06 102 PHE A CA 1
ATOM 829 C C . PHE A 1 102 ? -30.563 16.390 25.350 1.00 84.06 102 PHE A C 1
ATOM 831 O O . PHE A 1 102 ? -30.321 15.467 24.570 1.00 84.06 102 PHE A O 1
ATOM 838 N N . GLN A 1 103 ? -31.223 17.482 24.955 1.00 85.38 103 GLN A N 1
ATOM 839 C CA . GLN A 1 103 ? -31.802 17.621 23.618 1.00 85.38 103 GLN A CA 1
ATOM 840 C C . GLN A 1 103 ? -30.717 17.856 22.561 1.00 85.38 103 GLN A C 1
ATOM 842 O O . GLN A 1 103 ? -30.747 17.230 21.499 1.00 85.38 103 GLN A O 1
ATOM 847 N N . ALA A 1 104 ? -29.728 18.693 22.869 1.00 86.69 104 ALA A N 1
ATOM 848 C CA . ALA A 1 104 ? -28.553 18.930 22.045 1.00 86.69 104 ALA A CA 1
ATOM 849 C C . ALA A 1 104 ? -27.728 17.649 21.871 1.00 86.69 104 ALA A C 1
ATOM 851 O O . ALA A 1 104 ? -27.356 17.310 20.745 1.00 86.69 104 ALA A O 1
ATOM 852 N N . LEU A 1 105 ? -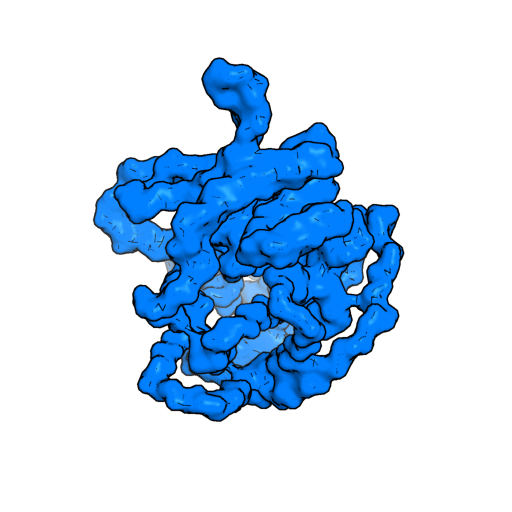27.506 16.898 22.957 1.00 87.69 105 LEU A N 1
ATOM 853 C CA . LEU A 1 105 ? -26.822 15.604 22.911 1.00 87.69 105 LEU A CA 1
ATOM 854 C C . LEU A 1 105 ? -27.556 14.612 22.000 1.00 87.69 105 LEU A C 1
ATOM 856 O O . LEU A 1 105 ? -26.944 13.983 21.137 1.00 87.69 105 LEU A O 1
ATOM 860 N N . ASN A 1 106 ? -28.872 14.491 22.164 1.00 86.19 106 ASN A N 1
ATOM 861 C CA . ASN A 1 106 ? -29.691 13.586 21.366 1.00 86.19 106 ASN A CA 1
ATOM 862 C C . ASN A 1 106 ? -29.668 13.959 19.875 1.00 86.19 106 ASN A C 1
ATOM 864 O O . ASN A 1 106 ? -29.415 13.096 19.037 1.00 86.19 106 ASN A O 1
ATOM 868 N N . SER A 1 107 ? -29.838 15.244 19.542 1.00 86.88 107 SER A N 1
ATOM 869 C CA . SER A 1 107 ? -29.708 15.737 18.164 1.00 86.88 107 SER A CA 1
ATOM 870 C C . SER A 1 107 ? -28.327 15.451 17.579 1.00 86.88 107 SER A C 1
ATOM 872 O O . SER A 1 107 ? -28.223 15.029 16.429 1.00 86.88 107 SER A O 1
ATOM 874 N N . LEU A 1 108 ? -27.252 15.648 18.346 1.00 90.19 108 LEU A N 1
ATOM 875 C CA . LEU A 1 108 ? -25.894 15.365 17.882 1.00 90.19 108 LEU A CA 1
ATOM 876 C C . LEU A 1 108 ? -25.723 13.880 17.551 1.00 90.19 108 LEU A C 1
ATOM 878 O O . LEU A 1 108 ? -25.230 13.550 16.476 1.00 90.19 108 LEU A O 1
ATOM 882 N N . LEU A 1 109 ? -26.156 12.992 18.449 1.00 90.25 109 LEU A N 1
ATOM 883 C CA . LEU A 1 109 ? -26.013 11.547 18.270 1.00 90.25 109 LEU A CA 1
ATOM 884 C C . LEU A 1 109 ? -26.888 10.996 17.135 1.00 90.25 109 LEU A C 1
ATOM 886 O O . LEU A 1 109 ? -26.449 10.093 16.427 1.00 90.25 109 LEU A O 1
ATOM 890 N N . GLN A 1 110 ? -28.086 11.551 16.919 1.00 88.00 110 GLN A N 1
ATOM 891 C CA . GLN A 1 110 ? -28.955 11.184 15.791 1.00 88.00 110 GLN A CA 1
ATOM 892 C C . GLN A 1 110 ? -28.386 11.617 14.436 1.00 88.00 110 GLN A C 1
ATOM 894 O O . GLN A 1 110 ? -28.612 10.946 13.435 1.00 88.00 110 GLN A O 1
ATOM 899 N N . ASN A 1 111 ? -27.621 12.710 14.407 1.00 89.25 111 ASN A N 1
ATOM 900 C CA . ASN A 1 111 ? -26.983 13.212 13.191 1.00 89.25 111 ASN A CA 1
ATOM 901 C C . ASN A 1 111 ? -25.623 12.557 12.893 1.00 89.25 111 ASN A C 1
ATOM 903 O O . ASN A 1 111 ? -24.978 12.913 11.905 1.00 89.25 111 ASN A O 1
ATOM 907 N N . VAL A 1 112 ? -25.159 11.601 13.711 1.00 81.25 112 VAL A N 1
ATOM 908 C CA . VAL A 1 112 ? -23.956 10.825 13.379 1.00 81.25 112 VAL A CA 1
ATOM 909 C C . VAL A 1 112 ? -24.282 9.929 12.179 1.00 81.25 112 VAL A C 1
ATOM 911 O O . VAL A 1 112 ? -25.179 9.091 12.274 1.00 81.25 112 VAL A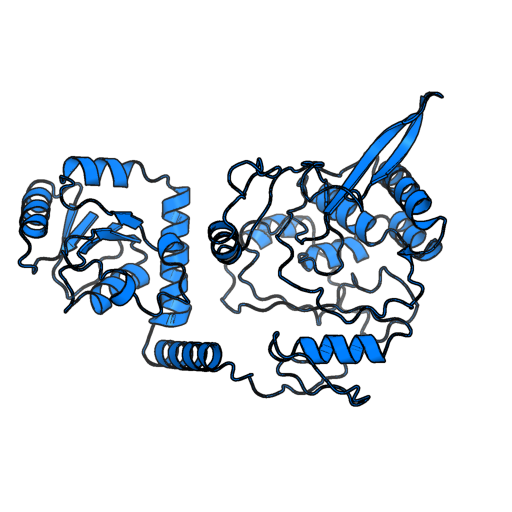 O 1
ATOM 914 N N . PRO A 1 113 ? -23.562 10.053 11.051 1.00 72.06 113 PRO A N 1
ATOM 915 C CA . PRO A 1 113 ? -23.899 9.302 9.853 1.00 72.06 113 PRO A CA 1
ATOM 916 C C . PRO A 1 113 ? -23.647 7.801 10.048 1.00 72.06 113 PRO A C 1
ATOM 918 O O . PRO A 1 113 ? -22.698 7.399 10.727 1.00 72.06 113 PRO A O 1
ATOM 921 N N . GLU A 1 114 ? -24.459 6.962 9.401 1.00 63.00 114 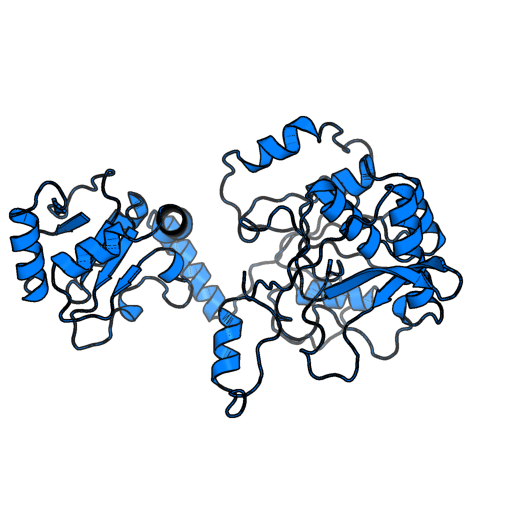GLU A N 1
ATOM 922 C CA . GLU A 1 114 ? -24.423 5.500 9.572 1.00 63.00 114 GLU A CA 1
ATOM 923 C C . GLU A 1 114 ? -23.046 4.889 9.297 1.00 63.00 114 GLU A C 1
ATOM 925 O O . GLU A 1 114 ? -22.597 4.016 10.041 1.00 63.00 114 GLU A O 1
ATOM 930 N N . TRP A 1 115 ? -22.332 5.382 8.279 1.00 62.81 115 TRP A N 1
ATOM 931 C CA . TRP A 1 115 ? -20.977 4.916 7.975 1.00 62.81 115 TRP A CA 1
ATOM 932 C C . TRP A 1 115 ? -20.024 5.152 9.155 1.00 62.81 115 TRP A C 1
ATOM 934 O O . TRP A 1 115 ? -19.212 4.289 9.479 1.00 62.81 115 TRP A O 1
ATOM 944 N N . LYS A 1 116 ? -20.157 6.285 9.859 1.00 65.38 116 LYS A N 1
ATOM 945 C CA . LYS A 1 116 ? -19.324 6.607 11.020 1.00 65.38 116 LYS A CA 1
ATOM 946 C C . LYS A 1 116 ? -19.712 5.752 12.220 1.00 65.38 116 LYS A C 1
ATOM 948 O O . LYS A 1 116 ? -18.828 5.308 12.947 1.00 65.38 116 LYS A O 1
ATOM 953 N N . ILE A 1 117 ? -21.005 5.475 12.402 1.00 74.12 117 ILE A N 1
ATOM 954 C CA . ILE A 1 117 ? -21.496 4.529 13.413 1.00 74.12 117 ILE A CA 1
ATOM 955 C C . ILE A 1 117 ? -20.886 3.142 13.172 1.00 74.12 117 ILE A C 1
ATOM 957 O O . ILE A 1 117 ? -20.325 2.551 14.093 1.00 74.12 117 ILE A O 1
ATOM 961 N N . TYR A 1 118 ? -20.948 2.637 11.939 1.00 67.38 118 TYR A N 1
ATOM 962 C CA . TYR A 1 118 ? -20.369 1.346 11.571 1.00 67.38 118 TYR A CA 1
ATOM 963 C C . TYR A 1 118 ? -18.866 1.286 11.872 1.00 67.38 118 TYR A C 1
ATOM 965 O O . TYR A 1 118 ? -18.403 0.345 12.519 1.00 67.38 118 TYR A O 1
ATOM 973 N N . GLU A 1 119 ? -18.118 2.318 11.475 1.00 63.38 119 GLU A N 1
ATOM 974 C CA . GLU A 1 119 ? -16.681 2.428 11.730 1.00 63.38 119 GLU A CA 1
ATOM 975 C C . GLU A 1 119 ? -16.335 2.415 13.225 1.00 63.38 119 GLU A C 1
ATOM 977 O O . GLU A 1 119 ? -15.520 1.600 13.667 1.00 63.38 119 GLU A O 1
ATOM 982 N N . LEU A 1 120 ? -17.014 3.250 14.021 1.00 75.94 120 LEU A N 1
ATOM 983 C CA . LEU A 1 120 ? -16.809 3.336 15.470 1.00 75.94 120 LEU A CA 1
ATOM 984 C C . LEU A 1 120 ? -17.096 1.995 16.163 1.00 75.94 120 LEU A C 1
ATOM 986 O O . LEU A 1 120 ? -16.296 1.531 16.978 1.00 75.94 120 LEU A O 1
ATOM 990 N N . ARG A 1 121 ? -18.198 1.321 15.800 1.00 80.62 121 ARG A N 1
ATOM 991 C CA . ARG A 1 121 ? -18.552 -0.005 16.341 1.00 80.62 121 ARG A CA 1
ATOM 992 C C . ARG A 1 121 ? -17.523 -1.064 15.961 1.00 80.62 121 ARG A C 1
ATOM 994 O O . ARG A 1 121 ? -17.099 -1.851 16.810 1.00 80.62 121 ARG A O 1
ATOM 1001 N N . ARG A 1 122 ? -17.100 -1.079 14.693 1.00 75.94 122 ARG A N 1
ATOM 1002 C CA . ARG A 1 122 ? -16.105 -2.019 14.163 1.00 75.94 122 ARG A CA 1
ATOM 1003 C C . ARG A 1 122 ? -14.779 -1.885 14.904 1.00 75.94 122 ARG A C 1
ATOM 1005 O O . ARG A 1 122 ? -14.224 -2.893 15.340 1.00 75.94 122 ARG A O 1
ATOM 1012 N N . MET A 1 123 ? -14.288 -0.659 15.065 1.00 74.25 123 MET A N 1
ATOM 1013 C CA . MET A 1 123 ? -13.040 -0.372 15.774 1.00 74.25 123 MET A CA 1
ATOM 1014 C C . MET A 1 123 ? -13.142 -0.657 17.270 1.00 74.25 123 MET A C 1
ATOM 1016 O O . MET A 1 123 ? -12.242 -1.279 17.829 1.00 74.25 123 MET A O 1
ATOM 1020 N N . GLY A 1 124 ? -14.258 -0.310 17.914 1.00 78.06 124 GLY A N 1
ATOM 1021 C CA . GLY A 1 124 ? -14.472 -0.641 19.320 1.00 78.06 124 GLY A CA 1
ATOM 1022 C C . GLY A 1 124 ? -14.454 -2.150 19.580 1.00 78.06 124 GLY A C 1
ATOM 1023 O O . GLY A 1 124 ? -13.745 -2.631 20.469 1.00 78.06 124 GLY A O 1
ATOM 1024 N N . ARG A 1 125 ? -15.142 -2.927 18.734 1.00 78.06 125 ARG A N 1
ATOM 1025 C CA . ARG A 1 125 ? -15.111 -4.397 18.787 1.00 78.06 125 ARG A CA 1
ATOM 1026 C C . ARG A 1 125 ? -13.735 -4.968 18.496 1.00 78.06 125 ARG A C 1
ATOM 1028 O O . ARG A 1 125 ? -13.346 -5.954 19.120 1.00 78.06 125 ARG A O 1
ATOM 1035 N N . PHE A 1 126 ? -13.006 -4.354 17.571 1.00 72.44 126 PHE A N 1
ATOM 1036 C CA . PHE A 1 126 ? -11.634 -4.726 17.268 1.00 72.44 126 PHE A CA 1
ATOM 1037 C C . PHE A 1 126 ? -10.730 -4.534 18.495 1.00 72.44 126 PHE A C 1
ATOM 1039 O O . PHE A 1 126 ? -10.060 -5.491 18.888 1.00 72.44 126 PHE A O 1
ATOM 1046 N N . TYR A 1 127 ? -10.780 -3.371 19.155 1.00 78.56 127 TYR A N 1
ATOM 1047 C CA . TYR A 1 127 ? -9.997 -3.110 20.367 1.00 78.56 127 TYR A CA 1
ATOM 1048 C C . TYR A 1 127 ? -10.336 -4.073 21.497 1.00 78.56 127 TYR A C 1
ATOM 1050 O O . TYR A 1 127 ? -9.441 -4.617 22.146 1.00 78.56 127 TYR A O 1
ATOM 1058 N N . PHE A 1 128 ? -11.625 -4.349 21.690 1.00 80.81 128 PHE A N 1
ATOM 1059 C CA . PHE A 1 128 ? -12.047 -5.345 22.658 1.00 80.81 128 PHE A CA 1
ATOM 1060 C C . PHE A 1 128 ? -11.473 -6.725 22.336 1.00 80.81 128 PHE A C 1
ATOM 1062 O O . PHE A 1 128 ? -10.713 -7.263 23.135 1.00 80.81 128 PHE A O 1
ATOM 1069 N N . ALA A 1 129 ? -11.767 -7.274 21.156 1.00 71.50 129 ALA A N 1
ATOM 1070 C CA . ALA A 1 129 ? -11.411 -8.646 20.798 1.00 71.50 129 ALA A CA 1
ATOM 1071 C C . ALA A 1 129 ? -9.897 -8.920 20.851 1.00 71.50 129 ALA A C 1
ATOM 1073 O O . ALA A 1 129 ? -9.487 -9.992 21.294 1.00 71.50 129 ALA A O 1
ATOM 1074 N N . HIS A 1 130 ? -9.077 -7.955 20.427 1.00 63.84 130 HIS A N 1
ATOM 1075 C CA . HIS A 1 130 ? -7.632 -8.151 20.267 1.00 63.84 130 HIS A CA 1
ATOM 1076 C C . HIS A 1 130 ? -6.817 -7.709 21.471 1.00 63.84 130 HIS A C 1
ATOM 1078 O O . HIS A 1 130 ? -5.692 -8.184 21.637 1.00 63.84 130 HIS A O 1
ATOM 1084 N N . PHE A 1 131 ? -7.363 -6.823 22.309 1.00 75.50 131 PHE A N 1
ATOM 1085 C CA . PHE A 1 131 ? -6.574 -6.218 23.372 1.00 75.50 131 PHE A CA 1
ATOM 1086 C C . PHE A 1 131 ? -7.208 -6.239 24.763 1.00 75.50 131 PHE A C 1
ATOM 1088 O O . PHE A 1 131 ? -6.477 -6.220 25.750 1.00 75.50 131 PHE A O 1
ATOM 1095 N N . LEU A 1 132 ? -8.539 -6.305 24.877 1.00 83.00 132 LEU A N 1
ATOM 1096 C CA . LEU A 1 132 ? -9.236 -6.147 26.165 1.00 83.00 132 LEU A CA 1
ATOM 1097 C C . LEU A 1 132 ? -10.161 -7.324 26.528 1.00 83.00 132 LEU A C 1
ATOM 1099 O O . LEU A 1 132 ? -10.735 -7.330 27.614 1.00 83.00 132 LEU A O 1
ATOM 1103 N N . ALA A 1 133 ? -10.302 -8.319 25.645 1.00 76.56 133 ALA A N 1
ATOM 1104 C CA . ALA A 1 133 ? -11.368 -9.322 25.698 1.00 76.56 133 ALA A CA 1
ATOM 1105 C C . ALA A 1 133 ? -11.401 -10.144 26.988 1.00 76.56 133 ALA A C 1
ATOM 1107 O O . ALA A 1 133 ? -12.466 -10.516 27.473 1.00 76.56 133 ALA A O 1
ATOM 1108 N N . ASN A 1 134 ? -10.227 -10.487 27.514 1.00 83.50 134 ASN A N 1
ATOM 1109 C CA . ASN A 1 134 ? -10.076 -11.303 28.710 1.00 83.50 134 ASN A CA 1
ATOM 1110 C C . ASN A 1 134 ? -8.695 -11.071 29.348 1.00 83.50 134 ASN A C 1
ATOM 1112 O O . ASN A 1 134 ? -7.811 -10.501 28.699 1.00 83.50 134 ASN A O 1
ATOM 1116 N N . PRO A 1 135 ? -8.464 -11.552 30.586 1.00 84.75 135 PRO A N 1
ATOM 1117 C CA . PRO A 1 135 ? -7.203 -11.332 31.291 1.00 84.75 135 PRO A CA 1
ATOM 1118 C C . PRO A 1 135 ? -5.960 -11.808 30.526 1.00 84.75 135 PRO A C 1
ATOM 1120 O O . PRO A 1 135 ? -4.925 -11.150 30.573 1.00 84.75 135 PRO A O 1
ATOM 1123 N N . LYS A 1 136 ? -6.044 -12.913 29.771 1.00 79.69 136 LYS A N 1
ATOM 1124 C CA . LYS A 1 136 ? -4.913 -13.439 28.988 1.00 79.69 136 LYS A CA 1
ATOM 1125 C C . LYS A 1 136 ? -4.545 -12.512 27.829 1.00 79.69 136 LYS A C 1
ATOM 1127 O O . LYS A 1 136 ? -3.362 -12.267 27.598 1.00 79.69 136 LYS A O 1
ATOM 1132 N N . VAL A 1 137 ? -5.544 -12.022 27.096 1.00 73.88 137 VAL A N 1
ATOM 1133 C CA . VAL A 1 137 ? -5.353 -11.058 26.003 1.00 73.88 137 VAL A CA 1
ATOM 1134 C C . VAL A 1 137 ? -4.812 -9.745 26.563 1.00 73.88 137 VAL A C 1
ATOM 1136 O O . VAL A 1 137 ? -3.768 -9.289 26.109 1.00 73.88 137 VAL A O 1
ATOM 1139 N N . LEU A 1 138 ? -5.427 -9.227 27.629 1.00 80.69 138 LEU A N 1
ATOM 1140 C CA . LEU A 1 138 ? -4.997 -8.002 28.298 1.00 80.69 138 LEU A CA 1
ATOM 1141 C C . LEU A 1 138 ? -3.540 -8.082 28.770 1.00 80.69 138 LEU A C 1
ATOM 1143 O O . LEU A 1 138 ? -2.763 -7.165 28.520 1.00 80.69 138 LEU A O 1
ATOM 1147 N N . LEU A 1 139 ? -3.131 -9.194 29.391 1.00 82.75 139 LEU A N 1
ATOM 1148 C CA . LEU A 1 139 ? -1.740 -9.404 29.798 1.00 82.75 139 LEU A CA 1
ATOM 1149 C C . LEU A 1 139 ? -0.784 -9.388 28.601 1.00 82.75 139 LEU A C 1
ATOM 1151 O O . LEU A 1 139 ? 0.260 -8.745 28.668 1.00 82.75 139 LEU A O 1
ATOM 1155 N N . ARG A 1 140 ? -1.132 -10.049 27.488 1.00 72.94 140 ARG A N 1
ATOM 1156 C CA . ARG A 1 140 ? -0.320 -10.008 26.257 1.00 72.94 140 ARG A CA 1
ATOM 1157 C C . ARG A 1 140 ? -0.197 -8.590 25.715 1.00 72.94 140 ARG A C 1
ATOM 1159 O O . ARG A 1 140 ? 0.902 -8.191 25.338 1.00 72.94 140 ARG A O 1
ATOM 1166 N N . THR A 1 141 ? -1.284 -7.826 25.715 1.00 76.38 141 THR A N 1
ATOM 1167 C CA . THR A 1 141 ? -1.284 -6.423 25.297 1.00 76.38 141 THR A CA 1
ATOM 1168 C C . THR A 1 141 ? -0.418 -5.572 26.213 1.00 76.38 141 THR A C 1
ATOM 1170 O O . THR A 1 141 ? 0.389 -4.801 25.709 1.00 76.38 141 THR A O 1
ATOM 1173 N N . ILE A 1 142 ? -0.504 -5.747 27.535 1.00 80.06 142 ILE A N 1
ATOM 1174 C CA . ILE A 1 142 ? 0.350 -5.044 28.502 1.00 80.06 142 ILE A CA 1
ATOM 1175 C C . ILE A 1 142 ? 1.821 -5.387 28.259 1.00 80.06 142 ILE A C 1
ATOM 1177 O O . ILE A 1 142 ? 2.645 -4.483 28.158 1.00 80.06 142 ILE A O 1
ATOM 1181 N N . PHE A 1 143 ? 2.169 -6.666 28.091 1.00 77.25 143 PHE A N 1
ATOM 1182 C CA . PHE A 1 143 ? 3.543 -7.054 27.766 1.00 77.25 143 PHE A CA 1
ATOM 1183 C C . PHE A 1 143 ? 4.004 -6.478 26.428 1.00 77.25 143 PHE A C 1
ATOM 1185 O O . PHE A 1 143 ? 5.140 -6.024 26.329 1.00 77.25 143 PHE A O 1
ATOM 1192 N N . SER A 1 144 ? 3.140 -6.454 25.414 1.00 66.75 144 SER A N 1
ATOM 1193 C CA . SER A 1 144 ? 3.439 -5.831 24.123 1.00 66.75 144 SER A CA 1
ATOM 1194 C C . SER A 1 144 ? 3.647 -4.322 24.261 1.00 66.75 144 SER A C 1
ATOM 1196 O O . SER A 1 144 ? 4.604 -3.784 23.715 1.00 66.75 144 SER A O 1
ATOM 1198 N N . ALA A 1 145 ? 2.812 -3.645 25.049 1.00 71.81 145 ALA A N 1
ATOM 1199 C CA . ALA A 1 145 ? 2.915 -2.222 25.342 1.00 71.81 145 ALA A CA 1
ATOM 1200 C C . ALA A 1 145 ? 4.205 -1.891 26.101 1.00 71.81 145 ALA A C 1
ATOM 1202 O O . ALA A 1 145 ? 4.899 -0.938 25.755 1.00 71.81 145 ALA A O 1
ATOM 1203 N N . ILE A 1 146 ? 4.562 -2.701 27.103 1.00 75.75 146 ILE A N 1
ATOM 1204 C CA . ILE A 1 146 ? 5.818 -2.577 27.848 1.00 75.75 146 ILE A CA 1
ATOM 1205 C C . ILE A 1 146 ? 7.004 -2.818 26.915 1.00 75.75 146 ILE A C 1
ATOM 1207 O O . ILE A 1 146 ? 7.914 -1.998 26.888 1.00 75.75 146 ILE A O 1
ATOM 1211 N N . ARG A 1 147 ? 6.989 -3.886 26.107 1.00 65.25 147 ARG A N 1
ATOM 1212 C CA . ARG A 1 147 ? 8.044 -4.154 25.115 1.00 65.25 147 ARG A CA 1
ATOM 1213 C C . ARG A 1 147 ? 8.200 -3.001 24.134 1.00 65.25 147 ARG A C 1
ATOM 1215 O O . ARG A 1 147 ? 9.324 -2.586 23.889 1.00 65.25 147 ARG A O 1
ATOM 1222 N N . HIS A 1 148 ? 7.094 -2.452 23.635 1.00 62.16 148 HIS A N 1
ATOM 1223 C CA . HIS A 1 148 ? 7.096 -1.293 22.747 1.00 62.16 148 HIS A CA 1
ATOM 1224 C C . HIS A 1 148 ? 7.694 -0.054 23.431 1.00 62.16 148 HIS A C 1
ATOM 1226 O O . HIS A 1 148 ? 8.561 0.602 22.863 1.00 62.16 148 HIS A O 1
ATOM 1232 N N . ARG A 1 149 ? 7.296 0.238 24.678 1.00 73.69 149 ARG A N 1
ATOM 1233 C CA . ARG A 1 149 ? 7.825 1.367 25.467 1.00 73.69 149 ARG A CA 1
ATOM 1234 C C . ARG A 1 149 ? 9.305 1.205 25.822 1.00 73.69 149 ARG A C 1
ATOM 1236 O O . ARG A 1 149 ? 10.038 2.186 25.823 1.00 73.69 149 ARG A O 1
ATOM 1243 N N . LEU A 1 150 ? 9.740 -0.022 26.102 1.00 73.44 150 LEU A N 1
ATOM 1244 C CA . LEU A 1 150 ? 11.126 -0.364 26.436 1.00 73.44 150 LEU A CA 1
ATOM 1245 C C . LEU A 1 150 ? 11.993 -0.670 25.206 1.00 73.44 150 LEU A C 1
ATOM 1247 O O . LEU A 1 150 ? 13.182 -0.941 25.360 1.00 73.44 150 LEU A O 1
ATOM 1251 N N . LEU A 1 151 ? 11.423 -0.634 23.996 1.00 59.31 151 LEU A N 1
ATOM 1252 C CA . LEU A 1 151 ? 12.105 -0.959 22.739 1.00 59.31 151 LEU A CA 1
ATOM 1253 C C . LEU A 1 151 ? 12.745 -2.366 22.738 1.00 59.31 151 LEU A C 1
ATOM 1255 O O . LEU A 1 151 ? 13.836 -2.562 22.199 1.00 59.31 151 LEU A O 1
ATOM 1259 N N . ILE A 1 152 ? 12.079 -3.344 23.362 1.00 56.56 152 ILE A N 1
ATOM 1260 C CA . ILE A 1 152 ? 12.517 -4.747 23.415 1.00 56.56 152 ILE A CA 1
ATOM 1261 C C . ILE A 1 152 ? 12.031 -5.465 22.150 1.00 56.56 152 ILE A C 1
ATOM 1263 O O . ILE A 1 152 ? 10.826 -5.628 21.950 1.00 56.56 152 ILE A O 1
ATOM 1267 N N . VAL A 1 153 ? 12.974 -5.908 21.316 1.00 44.75 153 VAL A N 1
ATOM 1268 C CA . VAL A 1 153 ? 12.715 -6.645 20.067 1.00 44.75 153 VAL A CA 1
ATOM 1269 C C . VAL A 1 153 ? 12.264 -8.081 20.382 1.00 44.75 153 VAL A C 1
ATOM 1271 O O . VAL A 1 153 ? 12.699 -8.675 21.372 1.00 44.75 153 VAL A O 1
ATOM 1274 N N . ALA A 1 154 ? 11.352 -8.633 19.577 1.00 45.66 154 ALA A N 1
ATOM 1275 C CA . ALA A 1 154 ? 10.938 -10.033 19.688 1.00 45.66 154 ALA A CA 1
ATOM 1276 C C . ALA A 1 154 ? 12.116 -10.987 19.367 1.00 45.66 154 ALA A C 1
ATOM 1278 O O . ALA A 1 154 ? 13.049 -10.586 18.677 1.00 45.66 154 ALA A O 1
ATOM 1279 N N . PRO A 1 155 ? 12.128 -12.230 19.880 1.00 44.81 155 PRO A N 1
ATOM 1280 C CA . PRO A 1 155 ? 13.198 -13.179 19.574 1.00 44.81 155 PRO A CA 1
ATOM 1281 C C . PRO A 1 155 ? 13.219 -13.571 18.081 1.00 44.81 155 PRO A C 1
ATOM 1283 O O . PRO A 1 155 ? 12.154 -13.607 17.462 1.00 44.81 155 PRO A O 1
ATOM 1286 N N . PRO A 1 156 ? 14.401 -13.887 17.513 1.00 39.31 156 PRO A N 1
ATOM 1287 C CA . PRO A 1 156 ? 14.561 -14.246 16.105 1.00 39.31 156 PRO A CA 1
ATOM 1288 C C . PRO A 1 156 ? 13.795 -15.523 15.723 1.00 39.31 156 PRO A C 1
ATOM 1290 O O . PRO A 1 156 ? 13.810 -16.504 16.470 1.00 39.31 156 PRO A O 1
ATOM 1293 N N . GLU A 1 157 ? 13.159 -15.528 14.548 1.00 44.00 157 GLU A N 1
ATOM 1294 C CA . GLU A 1 157 ? 12.485 -16.702 13.973 1.00 44.00 157 GLU A CA 1
ATOM 1295 C C . GLU A 1 157 ? 13.418 -17.406 12.965 1.00 44.00 157 GLU A C 1
ATOM 1297 O O . GLU A 1 157 ? 14.328 -16.793 12.405 1.00 44.00 157 GLU A O 1
ATOM 1302 N N . LYS A 1 158 ? 13.275 -18.726 12.770 1.00 44.59 158 LYS A N 1
ATOM 1303 C CA . LYS A 1 158 ? 14.203 -19.496 11.919 1.00 44.59 158 LYS A CA 1
ATOM 1304 C C . LYS A 1 158 ? 14.021 -19.144 10.434 1.00 44.59 158 LYS A C 1
ATOM 1306 O O . LYS A 1 158 ? 12.903 -19.149 9.930 1.00 44.59 158 LYS A O 1
ATOM 1311 N N . THR A 1 159 ? 15.129 -18.930 9.724 1.00 39.72 159 THR A N 1
ATOM 1312 C CA . THR A 1 159 ? 15.175 -18.826 8.253 1.00 39.72 159 THR A CA 1
ATOM 1313 C C . THR A 1 159 ? 14.805 -20.163 7.609 1.00 39.72 159 THR A C 1
ATOM 1315 O O . THR A 1 159 ? 15.314 -21.203 8.031 1.00 39.72 159 THR A O 1
ATOM 1318 N N . VAL A 1 160 ? 13.965 -20.142 6.570 1.00 45.44 160 VAL A N 1
ATOM 1319 C CA . VAL A 1 160 ? 13.546 -21.342 5.826 1.00 45.44 160 VAL A CA 1
ATOM 1320 C C . VAL A 1 160 ? 13.841 -21.134 4.339 1.00 45.44 160 VAL A C 1
ATOM 1322 O O . VAL A 1 160 ? 13.365 -20.174 3.736 1.00 45.44 160 VAL A O 1
ATOM 1325 N N . SER A 1 161 ? 14.628 -22.026 3.731 1.00 43.56 161 SER A N 1
ATOM 1326 C CA . SER A 1 161 ? 14.785 -22.086 2.273 1.00 43.56 161 SER A CA 1
ATOM 1327 C C . SER A 1 161 ? 13.512 -22.660 1.654 1.00 43.56 161 SER A C 1
ATOM 1329 O O . SER A 1 161 ? 13.052 -23.717 2.087 1.00 43.56 161 SER A O 1
ATOM 1331 N N . ALA A 1 162 ? 12.942 -21.982 0.661 1.00 40.84 162 ALA A N 1
ATOM 1332 C CA . ALA A 1 162 ? 11.760 -22.461 -0.043 1.00 40.84 162 ALA A CA 1
ATOM 1333 C C . ALA A 1 162 ? 12.103 -22.727 -1.512 1.00 40.84 162 ALA A C 1
ATOM 1335 O O . ALA A 1 162 ? 12.517 -21.814 -2.226 1.00 40.84 162 ALA A O 1
ATOM 1336 N N . ASP A 1 163 ? 11.913 -23.970 -1.952 1.00 39.06 163 ASP A N 1
ATOM 1337 C CA . ASP A 1 163 ? 12.092 -24.354 -3.351 1.00 39.06 163 ASP A CA 1
ATOM 1338 C C . ASP A 1 163 ? 10.897 -23.867 -4.186 1.00 39.06 163 ASP A C 1
ATOM 1340 O O . ASP A 1 163 ? 9.731 -24.055 -3.823 1.00 39.06 163 ASP A O 1
ATOM 1344 N N . PHE A 1 164 ? 11.183 -23.208 -5.312 1.00 41.69 164 PHE A N 1
ATOM 1345 C CA . PHE A 1 164 ? 10.177 -22.671 -6.228 1.00 41.69 164 PHE A CA 1
ATOM 1346 C C . PHE A 1 164 ? 9.477 -23.815 -6.977 1.00 41.69 164 PHE A C 1
ATOM 1348 O O . PHE A 1 164 ? 9.944 -24.265 -8.020 1.00 41.69 164 PHE A O 1
ATOM 1355 N N . ASN A 1 165 ? 8.337 -24.289 -6.466 1.00 38.72 165 ASN A N 1
ATOM 1356 C CA . ASN A 1 165 ? 7.470 -25.197 -7.216 1.00 38.72 165 ASN A CA 1
ATOM 1357 C C . ASN A 1 165 ? 6.459 -24.399 -8.050 1.00 38.72 165 ASN A C 1
ATOM 1359 O O . ASN A 1 165 ? 5.471 -23.867 -7.546 1.00 38.72 165 ASN A O 1
ATOM 1363 N N . GLN A 1 166 ? 6.702 -24.377 -9.360 1.00 42.66 166 GLN A N 1
ATOM 1364 C CA . GLN A 1 166 ? 5.961 -23.659 -10.409 1.00 42.66 166 GLN A CA 1
ATOM 1365 C C . GLN A 1 166 ? 4.464 -24.048 -10.521 1.00 42.66 166 GLN A C 1
ATOM 1367 O O . GLN A 1 166 ? 3.713 -23.416 -11.257 1.00 42.66 166 GLN A O 1
ATOM 1372 N N . GLN A 1 167 ? 4.011 -25.072 -9.785 1.00 38.91 167 GLN A N 1
ATOM 1373 C CA . GLN A 1 167 ? 2.663 -25.654 -9.861 1.00 38.91 167 GLN A CA 1
ATOM 1374 C C . GLN A 1 167 ? 1.609 -25.017 -8.930 1.00 38.91 167 GLN A C 1
ATOM 1376 O O . GLN A 1 167 ? 0.455 -25.427 -8.968 1.00 38.91 167 GLN A O 1
ATOM 1381 N N . GLN A 1 168 ? 1.952 -24.022 -8.103 1.00 40.09 168 GLN A N 1
ATOM 1382 C CA . GLN A 1 168 ? 1.006 -23.374 -7.167 1.00 40.09 168 GLN A CA 1
ATOM 1383 C C . GLN A 1 168 ? 0.406 -22.048 -7.677 1.00 40.09 168 GLN A C 1
ATOM 1385 O O . GLN A 1 168 ? 0.004 -21.187 -6.893 1.00 40.09 168 GLN A O 1
ATOM 1390 N N . ILE A 1 169 ? 0.326 -21.875 -8.995 1.00 39.25 169 ILE A N 1
ATOM 1391 C CA . ILE A 1 169 ? -0.281 -20.702 -9.628 1.00 39.25 169 ILE A CA 1
ATOM 1392 C C . ILE A 1 169 ? -1.795 -20.954 -9.755 1.00 39.25 169 ILE A C 1
ATOM 1394 O O . ILE A 1 169 ? -2.256 -21.510 -10.745 1.00 39.25 169 ILE A O 1
ATOM 1398 N N . ASN A 1 170 ? -2.575 -20.607 -8.725 1.00 39.00 170 ASN A N 1
ATOM 1399 C CA . ASN A 1 170 ? -4.037 -20.776 -8.747 1.00 39.00 170 ASN A CA 1
ATOM 1400 C C . ASN A 1 170 ? -4.687 -19.855 -9.802 1.00 39.00 170 ASN A C 1
ATOM 1402 O O . ASN A 1 170 ? -4.484 -18.641 -9.771 1.00 39.00 170 ASN A O 1
ATOM 1406 N N . SER A 1 171 ? -5.475 -20.446 -10.708 1.00 38.16 171 SER A N 1
ATOM 1407 C CA . SER A 1 171 ? -5.964 -19.864 -11.972 1.00 38.16 171 SER A CA 1
ATOM 1408 C C . SER A 1 171 ? -7.329 -19.165 -11.932 1.00 38.16 171 SER A C 1
ATOM 1410 O O . SER A 1 171 ? -7.745 -18.607 -12.943 1.00 38.16 171 SER A O 1
ATOM 1412 N N . ASP A 1 172 ? -8.050 -19.169 -10.811 1.00 37.19 172 ASP A N 1
ATOM 1413 C CA . ASP A 1 172 ? -9.488 -18.860 -10.844 1.00 37.19 172 ASP A CA 1
ATOM 1414 C C . ASP A 1 172 ? -9.798 -17.543 -10.124 1.00 37.19 172 ASP A C 1
ATOM 1416 O O . ASP A 1 172 ? -10.065 -17.536 -8.918 1.00 37.19 172 ASP A O 1
ATOM 1420 N N . PHE A 1 173 ? -9.734 -16.410 -10.838 1.00 45.00 173 PHE A N 1
ATOM 1421 C CA . PHE A 1 173 ? -9.730 -15.106 -10.164 1.00 45.00 173 PHE A CA 1
ATOM 1422 C C . PHE A 1 173 ? -10.885 -14.147 -10.490 1.00 45.00 173 PHE A C 1
ATOM 1424 O O . PHE A 1 173 ? -11.442 -13.547 -9.572 1.00 45.00 173 PHE A O 1
ATOM 1431 N N . TYR A 1 174 ? -11.338 -14.007 -11.736 1.00 39.06 174 TYR A N 1
ATOM 1432 C CA . TYR A 1 174 ? -12.106 -12.798 -12.070 1.00 39.06 174 TYR A CA 1
ATOM 1433 C C . TYR A 1 174 ? -13.557 -12.708 -11.527 1.00 39.06 174 TYR A C 1
ATOM 1435 O O . TYR A 1 174 ? -13.924 -11.647 -11.021 1.00 39.06 174 TYR A O 1
ATOM 1443 N N . PRO A 1 175 ? -14.391 -13.771 -11.513 1.00 37.84 175 PRO A N 1
ATOM 1444 C CA . PRO A 1 175 ? -15.747 -13.675 -10.948 1.00 37.84 175 PRO A CA 1
ATOM 1445 C C . PRO A 1 175 ? -15.778 -13.704 -9.410 1.00 37.84 175 PRO A C 1
ATOM 1447 O O . PRO A 1 175 ? -16.707 -13.184 -8.798 1.00 37.84 175 PRO A O 1
ATOM 1450 N N . GLN A 1 176 ? -14.756 -14.283 -8.770 1.00 38.03 176 GLN A N 1
ATOM 1451 C CA . GLN A 1 176 ? -14.669 -14.410 -7.309 1.00 38.03 176 GLN A CA 1
ATOM 1452 C C . GLN A 1 176 ? -13.950 -13.229 -6.644 1.00 38.03 176 GLN A C 1
ATOM 1454 O O . GLN A 1 176 ? -14.082 -13.049 -5.438 1.00 38.03 176 GLN A O 1
ATOM 1459 N N . PHE A 1 177 ? -13.194 -12.418 -7.392 1.00 37.78 177 PHE A N 1
ATOM 1460 C CA . PHE A 1 177 ? -12.392 -11.316 -6.850 1.00 37.78 177 PHE A CA 1
ATOM 1461 C C . PHE A 1 177 ? -13.235 -10.224 -6.177 1.00 37.78 177 PHE A C 1
ATOM 1463 O O . PHE A 1 177 ? -12.944 -9.823 -5.050 1.00 37.78 177 PHE A O 1
ATOM 1470 N N . ALA A 1 178 ? -14.321 -9.789 -6.822 1.00 37.03 178 ALA A N 1
ATOM 1471 C CA . ALA A 1 178 ? -15.235 -8.800 -6.247 1.00 37.03 178 ALA A CA 1
ATOM 1472 C C . ALA A 1 178 ? -16.008 -9.354 -5.032 1.00 37.03 178 ALA A C 1
ATOM 1474 O O . ALA A 1 178 ? -16.316 -8.610 -4.103 1.00 37.03 178 ALA A O 1
ATOM 1475 N N . GLN A 1 179 ? -16.268 -10.667 -5.013 1.00 36.44 179 GLN A N 1
ATOM 1476 C CA . GLN A 1 179 ? -17.001 -11.369 -3.953 1.00 36.44 179 GLN A CA 1
ATOM 1477 C C . GLN A 1 179 ? -16.113 -11.712 -2.741 1.00 36.44 179 GLN A C 1
ATOM 1479 O O . GLN A 1 179 ? -16.527 -11.554 -1.602 1.00 36.44 179 GLN A O 1
ATOM 1484 N N . LYS A 1 180 ? -14.843 -12.091 -2.939 1.00 38.28 180 LYS A N 1
ATOM 1485 C CA . LYS A 1 180 ? -13.892 -12.394 -1.847 1.00 38.28 180 LYS A CA 1
ATOM 1486 C C . LYS A 1 180 ? -13.447 -11.167 -1.056 1.00 38.28 180 LYS A C 1
ATOM 1488 O O . LYS A 1 180 ? -12.968 -11.305 0.072 1.00 38.28 180 LYS A O 1
ATOM 1493 N N . LEU A 1 181 ? -13.609 -9.964 -1.611 1.00 42.53 181 LEU A N 1
ATOM 1494 C CA . LEU A 1 181 ? -13.383 -8.722 -0.874 1.00 42.53 181 LEU A CA 1
ATOM 1495 C C . LEU A 1 181 ? -14.407 -8.512 0.260 1.00 42.53 181 LEU A C 1
ATOM 1497 O O . LEU A 1 181 ? -14.088 -7.761 1.185 1.00 42.53 181 LEU A O 1
ATOM 1501 N N . SER A 1 182 ? -15.574 -9.176 0.224 1.00 38.81 182 SER A N 1
ATOM 1502 C CA . SER A 1 182 ? -16.685 -8.960 1.164 1.00 38.81 182 SER A CA 1
ATOM 1503 C C . SER A 1 182 ? -16.847 -10.015 2.272 1.00 38.81 182 SER A C 1
ATOM 1505 O O . SER A 1 182 ? -17.647 -9.794 3.179 1.00 38.81 182 SER A O 1
ATOM 1507 N N . GLU A 1 183 ? -16.094 -11.121 2.270 1.00 36.03 183 GLU A N 1
ATOM 1508 C CA . GLU A 1 183 ? -16.282 -12.204 3.255 1.00 36.03 183 GLU A CA 1
ATOM 1509 C C . GLU A 1 183 ? -15.432 -12.061 4.538 1.00 36.03 183 GLU A C 1
ATOM 1511 O O . GLU A 1 183 ? -14.391 -11.402 4.568 1.00 36.03 183 GLU A O 1
ATOM 1516 N N . ASN A 1 184 ? -15.915 -12.656 5.636 1.00 41.44 184 ASN A N 1
ATOM 1517 C CA . ASN A 1 184 ? -15.378 -12.555 7.000 1.00 41.44 184 ASN A CA 1
ATOM 1518 C C . ASN A 1 184 ? -14.040 -13.301 7.175 1.00 41.44 184 ASN A C 1
ATOM 1520 O O . ASN A 1 184 ? -14.014 -14.529 7.216 1.00 41.44 184 ASN A O 1
ATOM 1524 N N . TRP A 1 185 ? -12.943 -12.563 7.396 1.00 45.75 185 TRP A N 1
ATOM 1525 C CA . TRP A 1 185 ? -11.601 -13.123 7.631 1.00 45.75 185 TRP A CA 1
ATOM 1526 C C . TRP A 1 185 ? -11.045 -12.751 9.016 1.00 45.75 185 TRP A C 1
ATOM 1528 O O . TRP A 1 185 ? -11.018 -11.576 9.397 1.00 45.75 185 TRP A O 1
ATOM 1538 N N . GLN A 1 186 ? -10.572 -13.758 9.758 1.00 42.81 186 GLN A N 1
ATOM 1539 C CA . GLN A 1 186 ? -10.005 -13.632 11.106 1.00 42.81 186 GLN A CA 1
ATOM 1540 C C . GLN A 1 186 ? -8.567 -13.048 11.099 1.00 42.81 186 GLN A C 1
ATOM 1542 O O . GLN A 1 186 ? -7.635 -13.664 10.601 1.00 42.81 186 GLN A O 1
ATOM 1547 N N . ASN A 1 187 ? -8.430 -11.819 11.610 1.00 49.66 187 ASN A N 1
ATOM 1548 C CA . ASN A 1 187 ? -7.676 -11.399 12.812 1.00 49.66 187 ASN A CA 1
ATOM 1549 C C . ASN A 1 187 ? -6.163 -11.666 13.048 1.00 49.66 187 ASN A C 1
ATOM 1551 O O . ASN A 1 187 ? -5.743 -11.569 14.198 1.00 49.66 187 ASN A O 1
ATOM 1555 N N . ASP A 1 188 ? -5.316 -11.844 12.033 1.00 47.84 188 ASP A N 1
ATOM 1556 C CA . ASP A 1 188 ? -3.855 -11.657 12.204 1.00 47.84 188 ASP A CA 1
ATOM 1557 C C . ASP A 1 188 ? -3.376 -10.430 11.405 1.00 47.84 188 ASP A C 1
ATOM 1559 O O . ASP A 1 188 ? -3.644 -10.343 10.215 1.00 47.84 188 ASP A O 1
ATOM 1563 N N . GLU A 1 189 ? -2.692 -9.460 12.028 1.00 60.50 189 GLU A N 1
ATOM 1564 C CA . GLU A 1 189 ? -2.166 -8.246 11.366 1.00 60.50 189 GLU A CA 1
ATOM 1565 C C . GLU A 1 189 ? -0.758 -8.485 10.789 1.00 60.50 189 GLU A C 1
ATOM 1567 O O . GLU A 1 189 ? 0.249 -8.129 11.401 1.00 60.50 189 GLU A O 1
ATOM 1572 N N . LYS A 1 190 ? -0.639 -9.146 9.632 1.00 66.81 190 LYS A N 1
ATOM 1573 C CA . LYS A 1 190 ? 0.673 -9.496 9.057 1.00 66.81 190 LYS A CA 1
ATOM 1574 C C . LYS A 1 190 ? 0.782 -9.052 7.599 1.00 66.81 190 LYS A C 1
ATOM 1576 O O . LYS A 1 190 ? -0.191 -9.045 6.850 1.00 66.81 190 LYS A O 1
ATOM 1581 N N . PHE A 1 191 ? 1.987 -8.691 7.179 1.00 75.12 191 PHE A N 1
ATOM 1582 C CA . PHE A 1 191 ? 2.303 -8.425 5.779 1.00 75.12 191 PHE A CA 1
ATOM 1583 C C . PHE A 1 191 ? 3.646 -9.051 5.421 1.00 75.12 191 PHE A C 1
ATOM 1585 O O . PHE A 1 191 ? 4.515 -9.220 6.276 1.00 75.12 191 PHE A O 1
ATOM 1592 N N . THR A 1 192 ? 3.809 -9.384 4.147 1.00 78.88 192 THR A N 1
ATOM 1593 C CA . THR A 1 192 ? 5.066 -9.893 3.601 1.00 78.88 192 THR A CA 1
ATOM 1594 C C . THR A 1 192 ? 5.836 -8.739 2.972 1.00 78.88 192 THR A C 1
ATOM 1596 O O . THR A 1 192 ? 5.275 -7.968 2.194 1.00 78.88 192 THR A O 1
ATOM 1599 N N . ILE A 1 193 ? 7.125 -8.626 3.291 1.00 84.94 193 ILE A N 1
ATOM 1600 C CA . ILE A 1 193 ? 8.039 -7.719 2.596 1.00 84.94 193 ILE A CA 1
ATOM 1601 C C . ILE A 1 193 ? 8.707 -8.515 1.480 1.00 84.94 193 ILE A C 1
ATOM 1603 O O . ILE A 1 193 ? 9.367 -9.517 1.745 1.00 84.94 193 ILE A O 1
ATOM 1607 N N . VAL A 1 194 ? 8.544 -8.060 0.241 1.00 88.06 194 VAL A N 1
ATOM 1608 C CA . VAL A 1 194 ? 9.237 -8.625 -0.921 1.00 88.06 194 VAL A CA 1
ATOM 1609 C C . VAL A 1 194 ? 10.422 -7.723 -1.251 1.00 88.06 194 VAL A C 1
ATOM 1611 O O . VAL A 1 194 ? 10.242 -6.533 -1.513 1.00 88.06 194 VAL A O 1
ATOM 1614 N N . LEU A 1 195 ? 11.633 -8.283 -1.209 1.00 87.81 195 LEU A N 1
ATOM 1615 C CA . LEU A 1 195 ? 12.874 -7.592 -1.559 1.00 87.81 195 LEU A CA 1
ATOM 1616 C C . LEU A 1 195 ? 13.502 -8.272 -2.773 1.00 87.81 195 LEU A C 1
ATOM 1618 O O . LEU A 1 195 ? 13.895 -9.433 -2.703 1.00 87.81 195 LEU A O 1
ATOM 1622 N N . GLU A 1 196 ? 13.621 -7.526 -3.864 1.00 88.56 196 GLU A N 1
ATOM 1623 C CA . GLU A 1 196 ? 14.395 -7.927 -5.036 1.00 88.56 196 GLU A CA 1
ATOM 1624 C C . GLU A 1 196 ? 15.824 -7.390 -4.889 1.00 88.56 196 GLU A C 1
ATOM 1626 O O . GLU A 1 196 ? 16.021 -6.211 -4.572 1.00 88.56 196 GLU A O 1
ATOM 1631 N N . ALA A 1 197 ? 16.828 -8.243 -5.086 1.00 85.56 197 ALA A N 1
ATOM 1632 C CA . ALA A 1 197 ? 18.229 -7.872 -4.939 1.00 85.56 197 ALA A CA 1
ATOM 1633 C C . ALA A 1 197 ? 19.067 -8.415 -6.098 1.00 85.56 197 ALA A C 1
ATOM 1635 O O . ALA A 1 197 ? 19.018 -9.598 -6.412 1.00 85.56 197 ALA A O 1
ATOM 1636 N N . TYR A 1 198 ? 19.891 -7.543 -6.681 1.00 85.06 198 TYR A N 1
ATOM 1637 C CA . TYR A 1 198 ? 20.824 -7.886 -7.750 1.00 85.06 198 TYR A CA 1
ATOM 1638 C C . TYR A 1 198 ? 22.196 -7.281 -7.460 1.00 85.06 198 TYR A C 1
ATOM 1640 O O . TYR A 1 198 ? 22.328 -6.056 -7.384 1.00 85.06 198 TYR A O 1
ATOM 1648 N N . ARG A 1 199 ? 23.216 -8.137 -7.287 1.00 83.44 199 ARG A N 1
ATOM 1649 C CA . ARG A 1 199 ? 24.622 -7.756 -7.029 1.00 83.44 199 ARG A CA 1
ATOM 1650 C C . ARG A 1 199 ? 24.779 -6.679 -5.940 1.00 83.44 199 ARG A C 1
ATOM 1652 O O . ARG A 1 199 ? 25.570 -5.745 -6.081 1.00 83.44 199 ARG A O 1
ATOM 1659 N N . ARG A 1 200 ? 23.977 -6.771 -4.876 1.00 81.06 200 ARG A N 1
ATOM 1660 C CA . ARG A 1 200 ? 23.865 -5.770 -3.796 1.00 81.06 200 ARG A CA 1
ATOM 1661 C C . ARG A 1 200 ? 23.758 -6.436 -2.424 1.00 81.06 200 ARG A C 1
ATOM 1663 O O . ARG A 1 200 ? 23.006 -5.991 -1.562 1.00 81.06 200 ARG A O 1
ATOM 1670 N N . ASP A 1 201 ? 24.513 -7.508 -2.224 1.00 80.69 201 ASP A N 1
ATOM 1671 C CA . ASP A 1 201 ? 24.393 -8.389 -1.058 1.00 80.69 201 ASP A CA 1
ATOM 1672 C C . ASP A 1 201 ? 24.619 -7.627 0.254 1.00 80.69 201 ASP A C 1
ATOM 1674 O O . ASP A 1 201 ? 23.843 -7.760 1.195 1.00 80.69 201 ASP A O 1
ATOM 1678 N N . ALA A 1 202 ? 25.604 -6.723 0.294 1.00 77.62 202 ALA A N 1
ATOM 1679 C CA . ALA A 1 202 ? 25.857 -5.880 1.463 1.00 77.62 202 ALA A CA 1
ATOM 1680 C C . ALA A 1 202 ? 24.668 -4.954 1.795 1.00 77.62 202 ALA A C 1
ATOM 1682 O O . ALA A 1 202 ? 24.312 -4.784 2.962 1.00 77.62 202 ALA A O 1
ATOM 1683 N N . GLN A 1 203 ? 24.027 -4.360 0.781 1.00 78.75 203 GLN A N 1
ATOM 1684 C CA . GLN A 1 203 ? 22.847 -3.512 0.973 1.00 78.75 203 GLN A CA 1
ATOM 1685 C C . GLN A 1 203 ? 21.611 -4.337 1.345 1.00 78.75 203 GLN A C 1
ATOM 1687 O O . GLN A 1 203 ? 20.808 -3.881 2.161 1.00 78.75 203 GLN A O 1
ATOM 1692 N N . LEU A 1 204 ? 21.464 -5.543 0.789 1.00 81.94 204 LEU A N 1
ATOM 1693 C CA . LEU A 1 204 ? 20.408 -6.483 1.155 1.00 81.94 204 LEU A CA 1
ATOM 1694 C C . LEU A 1 204 ? 20.533 -6.883 2.628 1.00 81.94 204 LEU A C 1
ATOM 1696 O O . LEU A 1 204 ? 19.573 -6.722 3.376 1.00 81.94 204 LEU A O 1
ATOM 1700 N N . LEU A 1 205 ? 21.716 -7.319 3.069 1.00 79.25 205 LEU A N 1
ATOM 1701 C CA . LEU A 1 205 ? 21.980 -7.695 4.462 1.00 79.25 205 LEU A CA 1
ATOM 1702 C C . LEU A 1 205 ? 21.736 -6.527 5.422 1.00 79.25 205 LEU A C 1
ATOM 1704 O O . LEU A 1 205 ? 21.097 -6.701 6.461 1.00 79.25 205 LEU A O 1
ATOM 1708 N N . TYR A 1 206 ? 22.176 -5.319 5.055 1.00 77.31 206 TYR A N 1
ATOM 1709 C CA . TYR A 1 206 ? 21.873 -4.111 5.823 1.00 77.31 206 TYR A CA 1
ATOM 1710 C C . TYR A 1 206 ? 20.362 -3.874 5.934 1.00 77.31 206 TYR A C 1
ATOM 1712 O O . TYR A 1 206 ? 19.851 -3.595 7.019 1.00 77.31 206 TYR A O 1
ATOM 1720 N N . THR A 1 207 ? 19.641 -4.000 4.817 1.00 79.50 207 THR A N 1
ATOM 1721 C CA . THR A 1 207 ? 18.189 -3.793 4.766 1.00 79.50 207 THR A CA 1
ATOM 1722 C C . THR A 1 207 ? 17.472 -4.825 5.626 1.00 79.50 207 THR A C 1
ATOM 1724 O O . THR A 1 207 ? 16.669 -4.439 6.469 1.00 79.50 207 THR A O 1
ATOM 1727 N N . LEU A 1 208 ? 17.821 -6.106 5.509 1.00 80.38 208 LEU A N 1
ATOM 1728 C CA . LEU A 1 208 ? 17.266 -7.181 6.331 1.00 80.38 208 LEU A CA 1
ATOM 1729 C C . LEU A 1 208 ? 17.509 -6.936 7.827 1.00 80.38 208 LEU A C 1
ATOM 1731 O O . LEU A 1 208 ? 16.578 -7.017 8.620 1.00 80.38 208 LEU A O 1
ATOM 1735 N N . LYS A 1 209 ? 18.726 -6.545 8.219 1.00 75.12 209 LYS A N 1
ATOM 1736 C CA . LYS A 1 209 ? 19.043 -6.217 9.618 1.00 75.12 209 LYS A CA 1
ATOM 1737 C C . LYS A 1 209 ? 18.278 -4.987 10.122 1.00 75.12 209 LYS A C 1
ATOM 1739 O O . LYS A 1 209 ? 17.941 -4.924 11.297 1.00 75.12 209 LYS A O 1
ATOM 1744 N N . SER A 1 210 ? 17.957 -4.029 9.249 1.00 73.62 210 SER A N 1
ATOM 1745 C CA . SER A 1 210 ? 17.148 -2.853 9.609 1.00 73.62 210 SER A CA 1
ATOM 1746 C C . SER A 1 210 ? 15.673 -3.184 9.885 1.00 73.62 210 SER A C 1
ATOM 1748 O O . SER A 1 210 ? 14.990 -2.416 10.565 1.00 73.62 210 SER A O 1
ATOM 1750 N N . LEU A 1 211 ? 15.194 -4.334 9.393 1.00 74.94 211 LEU A N 1
ATOM 1751 C CA . LEU A 1 211 ? 13.856 -4.851 9.686 1.00 74.94 211 LEU A CA 1
ATOM 1752 C C . LEU A 1 211 ? 13.753 -5.446 11.099 1.00 74.94 211 LEU A C 1
ATOM 1754 O O . LEU A 1 211 ? 12.645 -5.594 11.610 1.00 74.94 211 LEU A O 1
ATOM 1758 N N . ASP A 1 212 ? 14.876 -5.712 11.775 1.00 69.88 212 ASP A N 1
ATOM 1759 C CA . ASP A 1 212 ? 14.901 -6.209 13.152 1.00 69.88 212 ASP A CA 1
ATOM 1760 C C . ASP A 1 212 ? 14.693 -5.077 14.176 1.00 69.88 212 ASP A C 1
ATOM 1762 O O . ASP A 1 212 ? 15.625 -4.566 14.796 1.00 69.88 212 ASP A O 1
ATOM 1766 N N . GLY A 1 213 ? 13.443 -4.621 14.318 1.00 60.03 213 GLY A N 1
ATOM 1767 C CA . GLY A 1 213 ? 13.061 -3.636 15.336 1.00 60.03 213 GLY A CA 1
ATOM 1768 C C . GLY A 1 213 ? 13.347 -2.171 14.979 1.00 60.03 213 GLY A C 1
ATOM 1769 O O . GLY A 1 213 ? 13.672 -1.393 15.875 1.00 60.03 213 GLY A O 1
ATOM 1770 N N . LEU A 1 214 ? 13.237 -1.805 13.689 1.00 55.44 214 LEU A N 1
ATOM 1771 C CA . LEU A 1 214 ? 13.129 -0.444 13.117 1.00 55.44 214 LEU A CA 1
ATOM 1772 C C . LEU A 1 214 ? 13.358 0.709 14.119 1.00 55.44 214 LEU A C 1
ATOM 1774 O O . LEU A 1 214 ? 12.389 1.291 14.609 1.00 55.44 214 LEU A O 1
ATOM 1778 N N . ARG A 1 215 ? 14.635 1.047 14.396 1.00 47.22 215 ARG A N 1
ATOM 1779 C CA . ARG A 1 215 ? 15.127 2.399 14.793 1.00 47.22 215 ARG A CA 1
ATOM 1780 C C . ARG A 1 215 ? 16.597 2.482 15.227 1.00 47.22 215 ARG A C 1
ATOM 1782 O O . ARG A 1 215 ? 17.070 3.598 15.432 1.00 47.22 215 ARG A O 1
ATOM 1789 N N . ARG A 1 216 ? 17.347 1.382 15.375 1.00 46.03 216 ARG A N 1
ATOM 1790 C CA . ARG A 1 216 ? 18.770 1.481 15.761 1.00 46.03 216 ARG A CA 1
ATOM 1791 C C . ARG A 1 216 ? 19.680 1.627 14.531 1.00 46.03 216 ARG A C 1
ATOM 1793 O O . ARG A 1 216 ? 19.603 0.787 13.637 1.00 46.03 216 ARG A O 1
ATOM 1800 N N . PRO A 1 217 ? 20.547 2.656 14.465 1.00 48.00 217 PRO A N 1
ATOM 1801 C CA . PRO A 1 217 ? 21.571 2.732 13.432 1.00 48.00 217 PRO A CA 1
ATOM 1802 C C . PRO A 1 217 ? 22.556 1.570 13.607 1.00 48.00 217 PRO A C 1
ATOM 1804 O O . PRO A 1 217 ? 23.110 1.364 14.685 1.00 48.00 217 PRO A O 1
ATOM 1807 N N . ILE A 1 218 ? 22.742 0.791 12.544 1.00 52.88 218 ILE A N 1
ATOM 1808 C CA . ILE A 1 218 ? 23.678 -0.334 12.512 1.00 52.88 218 ILE A CA 1
ATOM 1809 C C . ILE A 1 218 ? 25.064 0.217 12.167 1.00 52.88 218 ILE A C 1
ATOM 1811 O O . ILE A 1 218 ? 25.227 0.845 11.122 1.00 52.88 218 ILE A O 1
ATOM 1815 N N . THR A 1 219 ? 26.048 -0.026 13.030 1.00 50.44 219 THR A N 1
ATOM 1816 C CA . THR A 1 219 ? 27.425 0.482 12.894 1.00 50.44 219 THR A CA 1
ATOM 1817 C C . THR A 1 219 ? 28.406 -0.505 12.256 1.00 50.44 219 THR A C 1
ATOM 1819 O O . THR A 1 219 ? 29.480 -0.083 11.846 1.00 50.44 219 THR A O 1
ATOM 1822 N N . GLU A 1 220 ? 28.051 -1.785 12.095 1.00 51.50 220 GLU A N 1
ATOM 1823 C CA . GLU A 1 220 ? 28.960 -2.798 11.534 1.00 51.50 220 GLU A CA 1
ATOM 1824 C C . GLU A 1 220 ? 28.361 -3.566 10.349 1.00 51.50 220 GLU A C 1
ATOM 1826 O O . GLU A 1 220 ? 27.264 -4.137 10.437 1.00 51.50 220 GLU A O 1
ATOM 1831 N N . GLN A 1 221 ? 29.132 -3.611 9.254 1.00 54.28 221 GLN A N 1
ATOM 1832 C CA . GLN A 1 221 ? 28.940 -4.512 8.118 1.00 54.28 221 GLN A CA 1
ATOM 1833 C C . GLN A 1 221 ? 29.365 -5.925 8.527 1.00 54.28 221 GLN A C 1
ATOM 1835 O O . GLN A 1 221 ? 30.496 -6.346 8.305 1.00 54.28 221 GLN A O 1
ATOM 1840 N N . SER A 1 222 ? 28.447 -6.662 9.143 1.00 54.66 222 SER A N 1
ATOM 1841 C CA . SER A 1 222 ? 28.571 -8.115 9.193 1.00 54.66 222 SER A CA 1
ATOM 1842 C C . SER A 1 222 ? 28.059 -8.693 7.874 1.00 54.66 222 SER A C 1
ATOM 1844 O O . SER A 1 222 ? 26.947 -8.373 7.457 1.00 54.66 222 SER A O 1
ATOM 1846 N N . TYR A 1 223 ? 28.865 -9.542 7.233 1.00 59.53 223 TYR A N 1
ATOM 1847 C CA . TYR A 1 223 ? 28.462 -10.343 6.070 1.00 59.53 223 TYR A CA 1
ATOM 1848 C C . TYR A 1 223 ? 27.663 -11.598 6.466 1.00 59.53 223 TYR A C 1
ATOM 1850 O O . TYR A 1 223 ? 27.297 -12.394 5.605 1.00 59.53 223 TYR A O 1
ATOM 1858 N N . ALA A 1 224 ? 27.395 -11.802 7.761 1.00 64.38 224 ALA A N 1
ATOM 1859 C CA . ALA A 1 224 ? 26.563 -12.903 8.223 1.00 64.38 224 ALA A CA 1
ATOM 1860 C C . ALA A 1 224 ? 25.083 -12.632 7.923 1.00 64.38 224 ALA A C 1
ATOM 1862 O O . ALA A 1 224 ? 24.597 -11.508 8.083 1.00 64.38 224 ALA A O 1
ATOM 1863 N N . TRP A 1 225 ? 24.358 -13.683 7.532 1.00 68.38 225 TRP A N 1
ATOM 1864 C CA . TRP A 1 225 ? 22.910 -13.612 7.358 1.00 68.38 225 TRP A CA 1
ATOM 1865 C C . TRP A 1 225 ? 22.246 -13.173 8.673 1.00 68.38 225 TRP A C 1
ATOM 1867 O O . TRP A 1 225 ? 22.554 -13.748 9.721 1.00 68.38 225 TRP A O 1
ATOM 1877 N N . PRO A 1 226 ? 21.375 -12.151 8.671 1.00 70.44 226 PRO A N 1
ATOM 1878 C CA . PRO A 1 226 ? 20.849 -11.609 9.911 1.00 70.44 226 PRO A CA 1
ATOM 1879 C C . PRO A 1 226 ? 19.806 -12.555 10.514 1.00 70.44 226 PRO A C 1
ATOM 1881 O O . PRO A 1 226 ? 18.905 -13.037 9.828 1.00 70.44 226 PRO A O 1
ATOM 1884 N N . HIS A 1 227 ? 19.915 -12.790 11.819 1.00 67.81 227 HIS A N 1
ATOM 1885 C CA . HIS A 1 227 ? 18.893 -13.476 12.602 1.00 67.81 227 HIS A CA 1
ATOM 1886 C C . HIS A 1 227 ? 17.898 -12.437 13.118 1.00 67.81 227 HIS A C 1
ATOM 1888 O O . HIS A 1 227 ? 18.207 -11.729 14.071 1.00 67.81 227 HIS A O 1
ATOM 1894 N N . ILE A 1 228 ? 16.738 -12.331 12.469 1.00 70.31 228 ILE A N 1
ATOM 1895 C CA . ILE A 1 228 ? 15.703 -11.336 12.788 1.00 70.31 228 ILE A CA 1
ATOM 1896 C C . ILE A 1 228 ? 14.418 -12.018 13.268 1.00 70.31 228 ILE A C 1
ATOM 1898 O O . ILE A 1 228 ? 14.192 -13.197 13.007 1.00 70.31 228 ILE A O 1
ATOM 1902 N N . HIS A 1 229 ? 13.559 -11.283 13.971 1.00 67.25 229 HIS A N 1
ATOM 1903 C CA . HIS A 1 229 ? 12.301 -11.785 14.563 1.00 67.25 229 HIS A CA 1
ATOM 1904 C C . HIS A 1 229 ? 11.173 -12.139 13.582 1.00 67.25 229 HIS A C 1
ATOM 1906 O O . HIS A 1 229 ? 10.056 -12.413 14.018 1.00 67.25 229 HIS A O 1
ATOM 1912 N N . VAL A 1 230 ? 11.446 -12.130 12.277 1.00 69.69 230 VAL A N 1
ATOM 1913 C CA . VAL A 1 230 ? 10.509 -12.530 11.222 1.00 69.69 230 VAL A CA 1
ATOM 1914 C C . VAL A 1 230 ? 11.155 -13.588 10.323 1.00 69.69 230 VAL A C 1
ATOM 1916 O O . VAL A 1 230 ? 12.370 -13.536 10.107 1.00 69.69 230 VAL A O 1
ATOM 1919 N N . PRO A 1 231 ? 10.379 -14.539 9.774 1.00 67.94 231 PRO A N 1
ATOM 1920 C CA . PRO A 1 231 ? 10.925 -15.565 8.902 1.00 67.94 231 PRO A CA 1
ATOM 1921 C C . PRO A 1 231 ? 11.416 -14.934 7.597 1.00 67.94 231 PRO A C 1
ATOM 1923 O O . PRO A 1 231 ? 10.716 -14.139 6.966 1.00 67.94 231 PRO A O 1
ATOM 1926 N N . ILE A 1 232 ? 12.624 -15.313 7.182 1.00 74.25 232 ILE A N 1
ATOM 1927 C CA . ILE A 1 232 ? 13.181 -14.932 5.886 1.00 74.25 232 ILE A CA 1
ATOM 1928 C C . ILE A 1 232 ? 13.072 -16.132 4.949 1.00 74.25 232 ILE A C 1
ATOM 1930 O O . ILE A 1 232 ? 13.574 -17.214 5.261 1.00 74.25 232 ILE A O 1
ATOM 1934 N N . PHE A 1 233 ? 12.454 -15.905 3.792 1.00 77.88 233 PHE A N 1
ATOM 1935 C CA . PHE A 1 233 ? 12.408 -16.852 2.685 1.00 77.88 233 PHE A CA 1
ATOM 1936 C C . PHE A 1 233 ? 13.264 -16.311 1.545 1.00 77.88 233 PHE A C 1
ATOM 1938 O O . PHE A 1 233 ? 13.064 -15.181 1.099 1.00 77.88 233 PHE A O 1
ATOM 1945 N N . VAL A 1 234 ? 14.221 -17.111 1.082 1.00 81.00 234 VAL A N 1
ATOM 1946 C CA . VAL A 1 234 ? 15.051 -16.775 -0.080 1.00 81.00 234 VAL A CA 1
ATOM 1947 C C . VAL A 1 234 ? 14.517 -17.550 -1.272 1.00 81.00 234 VAL A C 1
ATOM 1949 O O . VAL A 1 234 ? 14.485 -18.777 -1.241 1.00 81.00 234 VAL A O 1
ATOM 1952 N N . VAL A 1 235 ? 14.100 -16.822 -2.305 1.00 79.31 235 VAL A N 1
ATOM 1953 C CA . VAL A 1 235 ? 13.635 -17.392 -3.570 1.00 79.31 235 VAL A CA 1
ATOM 1954 C C . VAL A 1 235 ? 14.661 -17.045 -4.632 1.00 79.31 235 VAL A C 1
ATOM 1956 O O . VAL A 1 235 ? 14.890 -15.871 -4.913 1.00 79.31 235 VAL A O 1
ATOM 1959 N N . ASN A 1 236 ? 15.296 -18.069 -5.194 1.00 79.75 236 ASN A N 1
ATOM 1960 C CA . ASN A 1 236 ? 16.203 -17.892 -6.317 1.00 79.75 236 ASN A CA 1
ATOM 1961 C C . ASN A 1 236 ? 15.404 -17.977 -7.620 1.00 79.75 236 ASN A C 1
ATOM 1963 O O . ASN A 1 236 ? 14.704 -18.966 -7.846 1.00 79.75 236 ASN A O 1
ATOM 1967 N N . THR A 1 237 ? 15.481 -16.947 -8.455 1.00 81.25 237 THR A N 1
ATOM 1968 C CA . THR A 1 237 ? 14.767 -16.904 -9.733 1.00 81.25 237 THR A CA 1
ATOM 1969 C C . THR A 1 237 ? 15.679 -17.377 -10.859 1.00 81.25 237 THR A C 1
ATOM 1971 O O . THR A 1 237 ? 16.904 -17.309 -10.780 1.00 81.25 237 THR A O 1
ATOM 1974 N N . SER A 1 238 ? 15.090 -17.911 -11.928 1.00 78.44 238 SER A N 1
ATOM 1975 C CA . SER A 1 238 ? 15.857 -18.480 -13.042 1.00 78.44 238 SER A CA 1
ATOM 1976 C C . SER A 1 238 ? 16.458 -17.426 -13.978 1.00 78.44 238 SER A C 1
ATOM 1978 O O . SER A 1 238 ? 17.237 -17.774 -14.864 1.00 78.44 238 SER A O 1
ATOM 1980 N N . ARG A 1 239 ? 16.060 -16.155 -13.846 1.00 84.44 239 ARG A N 1
ATOM 1981 C CA . ARG A 1 239 ? 16.452 -15.051 -14.730 1.00 84.44 239 ARG A CA 1
ATOM 1982 C C . ARG A 1 239 ? 16.513 -13.731 -13.963 1.00 84.44 239 ARG A C 1
ATOM 1984 O O . ARG A 1 239 ? 15.839 -13.572 -12.959 1.00 84.44 239 ARG A O 1
ATOM 1991 N N . ASP A 1 240 ? 17.297 -12.786 -14.470 1.00 88.25 240 ASP A N 1
ATOM 1992 C CA . ASP A 1 240 ? 17.362 -11.416 -13.948 1.00 88.25 240 ASP A CA 1
ATOM 1993 C C . ASP A 1 240 ? 16.221 -10.588 -14.560 1.00 88.25 240 ASP A C 1
ATOM 1995 O O . ASP A 1 240 ? 16.334 -10.091 -15.683 1.00 88.25 240 ASP A O 1
ATOM 1999 N N . SER A 1 241 ? 15.077 -10.532 -13.873 1.00 93.00 241 SER A N 1
ATOM 2000 C CA . SER A 1 241 ? 13.873 -9.840 -14.340 1.00 93.00 241 SER A CA 1
ATOM 2001 C C . SER A 1 241 ? 13.240 -8.998 -13.236 1.00 93.00 241 SER A C 1
ATOM 2003 O O . SER A 1 241 ? 12.894 -9.501 -12.170 1.00 93.00 241 SER A O 1
ATOM 2005 N N . LEU A 1 242 ? 12.955 -7.730 -13.553 1.00 93.38 242 LEU A N 1
ATOM 2006 C CA . LEU A 1 242 ? 12.216 -6.832 -12.655 1.00 93.38 242 LEU A CA 1
ATOM 2007 C C . LEU A 1 242 ? 10.758 -7.266 -12.427 1.00 93.38 242 LEU A C 1
ATOM 2009 O O . LEU A 1 242 ? 10.101 -6.754 -11.522 1.00 93.38 242 LEU A O 1
ATOM 2013 N N . ASN A 1 243 ? 10.228 -8.175 -13.254 1.00 93.88 243 ASN A N 1
ATOM 2014 C CA . ASN A 1 243 ? 8.896 -8.743 -13.059 1.00 93.88 243 ASN A CA 1
ATOM 2015 C C . ASN A 1 243 ? 8.862 -9.750 -11.902 1.00 93.88 243 ASN A C 1
ATOM 2017 O O . ASN A 1 243 ? 7.784 -10.019 -11.371 1.00 93.88 243 ASN A O 1
ATOM 2021 N N . ASP A 1 244 ? 10.009 -10.303 -11.500 1.00 91.19 244 ASP A N 1
ATOM 2022 C CA . ASP A 1 244 ? 10.050 -11.447 -10.592 1.00 91.19 244 ASP A CA 1
ATOM 2023 C C . ASP A 1 244 ? 9.543 -11.108 -9.177 1.00 91.19 244 ASP A C 1
ATOM 2025 O O . ASP A 1 244 ? 8.955 -11.953 -8.500 1.00 91.19 244 ASP A O 1
ATOM 2029 N N . ARG A 1 245 ? 9.650 -9.844 -8.743 1.00 89.75 245 ARG A N 1
ATOM 2030 C CA . ARG A 1 245 ? 9.056 -9.384 -7.472 1.00 89.75 245 ARG A CA 1
ATOM 2031 C C . ARG A 1 245 ? 7.523 -9.412 -7.440 1.00 89.75 245 ARG A C 1
ATOM 2033 O O . ARG A 1 245 ? 6.938 -9.221 -6.375 1.00 89.75 245 ARG A O 1
ATOM 2040 N N . PHE A 1 246 ? 6.870 -9.604 -8.586 1.00 92.19 246 PHE A N 1
ATOM 2041 C CA . PHE A 1 246 ? 5.414 -9.707 -8.709 1.00 92.19 246 PHE A CA 1
ATOM 2042 C C . PHE A 1 246 ? 4.941 -11.143 -8.965 1.00 92.19 246 PHE A C 1
ATOM 2044 O O . PHE A 1 246 ? 3.767 -11.351 -9.276 1.00 92.19 246 PHE A O 1
ATOM 2051 N N . LEU A 1 247 ? 5.821 -12.141 -8.827 1.00 87.62 247 LEU A N 1
ATOM 2052 C CA . LEU A 1 247 ? 5.432 -13.542 -8.963 1.00 87.62 247 LEU A CA 1
ATOM 2053 C C . LEU A 1 247 ? 4.393 -13.940 -7.896 1.00 87.62 247 LEU A C 1
ATOM 2055 O O . LEU A 1 247 ? 4.497 -13.515 -6.740 1.00 87.62 247 LEU A O 1
ATOM 2059 N N . PRO A 1 248 ? 3.411 -14.794 -8.244 1.00 81.25 248 PRO A N 1
ATOM 2060 C CA . PRO A 1 248 ? 2.386 -15.291 -7.328 1.00 81.25 248 PRO A CA 1
ATOM 2061 C C . PRO A 1 248 ? 2.948 -16.371 -6.395 1.00 81.25 248 PRO A C 1
ATOM 2063 O O . PRO A 1 248 ? 2.547 -17.532 -6.435 1.00 81.25 248 PRO A O 1
ATOM 2066 N N . LEU A 1 249 ? 3.916 -16.005 -5.558 1.00 73.56 249 LEU A N 1
ATOM 2067 C CA . LEU A 1 249 ? 4.531 -16.930 -4.613 1.00 73.56 249 LEU A CA 1
ATOM 2068 C C . LEU A 1 249 ? 3.514 -17.318 -3.533 1.00 73.56 249 LEU A C 1
ATOM 2070 O O . LEU A 1 249 ? 2.963 -16.454 -2.851 1.00 73.56 249 LEU A O 1
ATOM 2074 N N . SER A 1 250 ? 3.323 -18.619 -3.307 1.00 64.69 250 SER A N 1
ATOM 2075 C CA . SER A 1 250 ? 2.466 -19.139 -2.227 1.00 64.69 250 SER A CA 1
ATOM 2076 C C . SER A 1 250 ? 2.951 -18.733 -0.828 1.00 64.69 250 SER A C 1
ATOM 2078 O O . SER A 1 250 ? 2.156 -18.654 0.108 1.00 64.69 250 SER A O 1
ATOM 2080 N N . LEU A 1 251 ? 4.240 -18.392 -0.715 1.00 64.94 251 LEU A N 1
ATOM 2081 C CA . LEU A 1 251 ? 4.888 -17.807 0.463 1.00 64.94 251 LEU A CA 1
ATOM 2082 C C . LEU A 1 251 ? 4.386 -16.391 0.788 1.00 64.94 251 LEU A C 1
ATOM 2084 O O . LEU A 1 251 ? 4.555 -15.927 1.913 1.00 64.94 251 LEU A O 1
ATOM 2088 N N . ILE A 1 252 ? 3.767 -15.691 -0.169 1.00 61.62 252 ILE A N 1
ATOM 2089 C CA . ILE A 1 252 ? 3.120 -14.397 0.066 1.00 61.62 252 ILE A CA 1
ATOM 2090 C C . ILE A 1 252 ? 1.727 -14.671 0.652 1.00 61.62 252 ILE A C 1
ATOM 2092 O O . ILE A 1 252 ? 0.689 -14.687 -0.025 1.00 61.62 252 ILE A O 1
ATOM 2096 N N . TYR A 1 253 ? 1.709 -14.921 1.959 1.00 56.91 253 TYR A N 1
ATOM 2097 C CA . TYR A 1 253 ? 0.491 -15.037 2.750 1.00 56.91 253 TYR A CA 1
ATOM 2098 C C . TYR A 1 253 ? 0.111 -13.675 3.340 1.00 56.91 253 TYR A C 1
ATOM 2100 O O . TYR A 1 253 ? 0.940 -12.937 3.862 1.00 56.91 253 TYR A O 1
ATOM 2108 N N . GLY A 1 254 ? -1.173 -13.335 3.274 1.00 49.59 254 GLY A N 1
ATOM 2109 C CA . GLY A 1 254 ? -1.707 -12.122 3.885 1.00 49.59 254 GLY A CA 1
ATOM 2110 C C . GLY A 1 254 ? -2.900 -12.468 4.755 1.00 49.59 254 GLY A C 1
ATOM 2111 O O . GLY A 1 254 ? -3.970 -12.767 4.232 1.00 49.59 254 GLY A O 1
ATOM 2112 N N . GLN A 1 255 ? -2.729 -12.401 6.073 1.00 43.50 255 GLN A N 1
ATOM 2113 C CA . GLN A 1 255 ? -3.842 -12.199 6.999 1.00 43.50 255 GLN A CA 1
ATOM 2114 C C . GLN A 1 255 ? -3.774 -10.723 7.435 1.00 43.50 255 GLN A C 1
ATOM 2116 O O . GLN A 1 255 ? -2.687 -10.190 7.643 1.00 43.50 255 GLN A O 1
ATOM 2121 N N . ARG A 1 256 ? -4.916 -10.019 7.413 1.00 53.72 256 ARG A N 1
ATOM 2122 C CA . ARG A 1 256 ? -5.051 -8.541 7.471 1.00 53.72 256 ARG A CA 1
ATOM 2123 C C . ARG A 1 256 ? -5.553 -8.090 8.847 1.00 53.72 256 ARG A C 1
ATOM 2125 O O . ARG A 1 256 ? -6.543 -8.683 9.292 1.00 53.72 256 ARG A O 1
ATOM 2132 N N . PRO A 1 257 ? -5.091 -6.952 9.417 1.00 44.97 257 PRO A N 1
ATOM 2133 C CA . PRO A 1 257 ? -5.476 -5.585 9.002 1.00 44.97 257 PRO A CA 1
ATOM 2134 C C . PRO A 1 257 ? -4.367 -4.504 9.071 1.00 44.97 257 PRO A C 1
ATOM 2136 O O . PRO A 1 257 ? -3.438 -4.578 9.851 1.00 44.97 257 PRO A O 1
ATOM 2139 N N . ILE A 1 258 ? -4.514 -3.496 8.203 1.00 43.66 258 ILE A N 1
ATOM 2140 C CA . ILE A 1 258 ? -4.085 -2.071 8.282 1.00 43.66 258 ILE A CA 1
ATOM 2141 C C . ILE A 1 258 ? -4.455 -1.415 6.928 1.00 43.66 258 ILE A C 1
ATOM 2143 O O . ILE A 1 258 ? -4.800 -0.247 6.849 1.00 43.66 258 ILE A O 1
ATOM 2147 N N . TRP A 1 259 ? -4.544 -2.226 5.865 1.00 55.38 259 TRP A N 1
ATOM 2148 C CA . TRP A 1 259 ? -4.932 -1.851 4.496 1.00 55.38 259 TRP A CA 1
ATOM 2149 C C . TRP A 1 259 ? -6.432 -2.046 4.169 1.00 55.38 259 TRP A C 1
ATOM 2151 O O . TRP A 1 259 ? -6.779 -2.394 3.040 1.00 55.38 259 TRP A O 1
ATOM 2161 N N . ARG A 1 260 ? -7.347 -1.953 5.151 1.00 52.91 260 ARG A N 1
ATOM 2162 C CA . ARG A 1 260 ? -8.750 -2.404 4.976 1.00 52.91 260 ARG A CA 1
ATOM 2163 C C . ARG A 1 260 ? -9.629 -1.479 4.124 1.00 52.91 260 ARG A C 1
ATOM 2165 O O . ARG A 1 260 ? -10.532 -2.017 3.493 1.00 52.91 260 ARG A O 1
ATOM 2172 N N . GLU A 1 261 ? -9.340 -0.182 4.056 1.00 54.41 261 GLU A N 1
ATOM 2173 C CA . GLU A 1 261 ? -10.204 0.819 3.396 1.00 54.41 261 GLU A CA 1
ATOM 2174 C C . GLU A 1 261 ? -9.800 1.123 1.946 1.00 54.41 261 GLU A C 1
ATOM 2176 O O . GLU A 1 261 ? -10.642 1.474 1.132 1.00 54.41 261 GLU A O 1
ATOM 2181 N N . ASN A 1 262 ? -8.538 0.876 1.579 1.00 67.44 262 ASN A N 1
ATOM 2182 C CA . ASN A 1 262 ? -7.993 1.209 0.258 1.00 67.44 262 ASN A CA 1
ATOM 2183 C C . ASN A 1 262 ? -7.447 -0.028 -0.488 1.00 67.44 262 ASN A C 1
ATOM 2185 O O . ASN A 1 262 ? -6.455 0.035 -1.207 1.00 67.44 262 ASN A O 1
ATOM 2189 N N . ARG A 1 263 ? -8.102 -1.189 -0.316 1.00 69.62 263 ARG A N 1
ATOM 2190 C CA . ARG A 1 263 ? -7.660 -2.509 -0.834 1.00 69.62 263 ARG A CA 1
ATOM 2191 C C . ARG A 1 263 ? -7.444 -2.563 -2.345 1.00 69.62 263 ARG A C 1
ATOM 2193 O O . ARG A 1 263 ? -6.684 -3.402 -2.815 1.00 69.62 263 ARG A O 1
ATOM 2200 N N . ALA A 1 264 ? -8.150 -1.709 -3.072 1.00 76.38 264 ALA A N 1
ATOM 2201 C CA . ALA A 1 264 ? -8.175 -1.660 -4.524 1.00 76.38 264 ALA A CA 1
ATOM 2202 C C . ALA A 1 264 ? -7.132 -0.685 -5.114 1.00 76.38 264 ALA A C 1
ATOM 2204 O O . ALA A 1 264 ? -7.249 -0.292 -6.273 1.00 76.38 264 ALA A O 1
ATOM 2205 N N . ARG A 1 265 ? -6.139 -0.252 -4.320 1.00 84.81 265 ARG A N 1
ATOM 2206 C CA . ARG A 1 265 ? -5.158 0.777 -4.699 1.00 84.81 265 ARG A CA 1
ATOM 2207 C C . ARG A 1 265 ? -3.731 0.361 -4.329 1.00 84.81 265 ARG A C 1
ATOM 2209 O O . ARG A 1 265 ? -3.521 -0.339 -3.341 1.00 84.81 265 ARG A O 1
ATOM 2216 N N . ILE A 1 266 ? -2.750 0.822 -5.110 1.00 89.75 266 ILE A N 1
ATOM 2217 C CA . ILE A 1 266 ? -1.320 0.788 -4.745 1.00 89.75 266 ILE A CA 1
ATOM 2218 C C . ILE A 1 266 ? -1.033 1.986 -3.864 1.00 89.75 266 ILE A C 1
ATOM 2220 O O . ILE A 1 266 ? -1.393 3.106 -4.239 1.00 89.75 266 ILE A O 1
ATOM 2224 N N . VAL A 1 267 ? -0.359 1.774 -2.734 1.00 87.12 267 VAL A N 1
ATOM 2225 C CA . VAL A 1 267 ? -0.182 2.853 -1.764 1.00 87.12 267 VAL A CA 1
ATOM 2226 C C . VAL A 1 267 ? 1.215 2.947 -1.201 1.00 87.12 267 VAL A C 1
ATOM 2228 O O . VAL A 1 267 ? 1.795 1.971 -0.739 1.00 87.12 267 VAL A O 1
ATOM 2231 N N . GLY A 1 268 ? 1.751 4.159 -1.208 1.00 84.69 268 GLY A N 1
ATOM 2232 C CA . GLY A 1 268 ? 3.116 4.411 -0.796 1.00 84.69 268 GLY A CA 1
ATOM 2233 C C . GLY A 1 268 ? 3.537 5.858 -1.023 1.00 84.69 268 GLY A C 1
ATOM 2234 O O . GLY A 1 268 ? 2.776 6.674 -1.543 1.00 84.69 268 GLY A O 1
ATOM 2235 N N . PRO A 1 269 ? 4.766 6.203 -0.632 1.00 80.00 269 PRO A N 1
ATOM 2236 C CA . PRO A 1 269 ? 5.196 7.596 -0.589 1.00 80.00 269 PRO A CA 1
ATOM 2237 C C . PRO A 1 269 ? 5.737 8.120 -1.929 1.00 80.00 269 PRO A C 1
ATOM 2239 O O . PRO A 1 269 ? 5.815 9.330 -2.150 1.00 80.00 269 PRO A O 1
ATOM 2242 N N . ASN A 1 270 ? 6.152 7.221 -2.823 1.00 84.62 270 ASN A N 1
ATOM 2243 C CA . ASN A 1 270 ? 6.911 7.549 -4.027 1.00 84.62 270 ASN A CA 1
ATOM 2244 C C . ASN A 1 270 ? 5.991 7.782 -5.230 1.00 84.62 270 ASN A C 1
ATOM 2246 O O . ASN A 1 270 ? 5.898 6.944 -6.119 1.00 84.62 270 ASN A O 1
ATOM 2250 N N . TYR A 1 271 ? 5.312 8.926 -5.267 1.00 87.06 271 TYR A N 1
ATOM 2251 C CA . TYR A 1 271 ? 4.346 9.237 -6.323 1.00 87.06 271 TYR A CA 1
ATOM 2252 C C . TYR A 1 271 ? 4.990 9.762 -7.618 1.00 87.06 271 TYR A C 1
ATOM 2254 O O . TYR A 1 271 ? 6.078 10.350 -7.602 1.00 87.06 271 TYR A O 1
ATOM 2262 N N . ARG A 1 272 ? 4.314 9.546 -8.748 1.00 90.50 272 ARG A N 1
ATOM 2263 C CA . ARG A 1 272 ? 4.665 9.987 -10.108 1.00 90.50 272 ARG A CA 1
ATOM 2264 C C . ARG A 1 272 ? 3.391 10.312 -10.888 1.00 90.50 272 ARG A C 1
ATOM 2266 O O . ARG A 1 272 ? 2.298 9.896 -10.497 1.00 90.50 272 ARG A O 1
ATOM 2273 N N . ILE A 1 273 ? 3.537 11.021 -12.001 1.00 91.31 273 ILE A N 1
ATOM 2274 C CA . ILE A 1 273 ? 2.435 11.278 -12.928 1.00 91.31 273 ILE A CA 1
ATOM 2275 C C . ILE A 1 273 ? 2.787 10.770 -14.327 1.00 91.31 273 ILE A C 1
ATOM 2277 O O . ILE A 1 273 ? 3.892 10.999 -14.823 1.00 91.31 273 ILE A O 1
ATOM 2281 N N . GLY A 1 274 ? 1.844 10.057 -14.937 1.00 92.88 274 GLY A N 1
ATOM 2282 C CA . GLY A 1 274 ? 1.933 9.525 -16.288 1.00 92.88 274 GLY A CA 1
ATOM 2283 C C . GLY A 1 274 ? 0.679 9.845 -17.097 1.00 92.88 274 GLY A C 1
ATOM 2284 O O . GLY A 1 274 ? -0.428 9.583 -16.638 1.00 92.88 274 GLY A O 1
ATOM 2285 N N . TYR A 1 275 ? 0.814 10.411 -18.290 1.00 93.12 275 TYR A N 1
ATOM 2286 C CA . TYR A 1 275 ? -0.326 10.677 -19.172 1.00 93.12 275 TYR A CA 1
ATOM 2287 C C . TYR A 1 275 ? 0.078 10.624 -20.638 1.00 93.12 275 TYR A C 1
ATOM 2289 O O . TYR A 1 275 ? 1.259 10.592 -20.976 1.00 93.12 275 TYR A O 1
ATOM 2297 N N . ILE A 1 276 ? -0.927 10.594 -21.503 1.00 93.44 276 ILE A N 1
ATOM 2298 C CA . ILE A 1 276 ? -0.765 10.659 -22.947 1.00 93.44 276 ILE A CA 1
ATOM 2299 C C . ILE A 1 276 ? -1.107 12.080 -23.397 1.00 93.44 276 ILE A C 1
ATOM 2301 O O . ILE A 1 276 ? -2.044 12.679 -22.870 1.00 93.44 276 ILE A O 1
ATOM 2305 N N . GLN A 1 277 ? -0.369 12.612 -24.363 1.00 92.62 277 GLN A N 1
ATOM 2306 C CA . GLN A 1 277 ? -0.681 13.877 -25.026 1.00 92.62 277 GLN A CA 1
ATOM 2307 C C . GLN A 1 277 ? -0.320 13.795 -26.513 1.00 92.62 277 GLN A C 1
ATOM 2309 O O . GLN A 1 277 ? 0.400 12.885 -26.921 1.00 92.62 277 GLN A O 1
ATOM 2314 N N . HIS A 1 278 ? -0.789 14.750 -27.311 1.00 92.62 278 HIS A N 1
ATOM 2315 C CA . HIS A 1 278 ? -0.298 14.931 -28.677 1.00 92.62 278 HIS A CA 1
ATOM 2316 C C . HIS A 1 278 ? 0.903 15.883 -28.673 1.00 92.62 278 HIS A C 1
ATOM 2318 O O . HIS A 1 278 ? 0.934 16.835 -27.890 1.00 92.62 278 HIS A O 1
ATOM 2324 N N . ASN A 1 279 ? 1.907 15.599 -29.501 1.00 91.12 279 ASN A N 1
ATOM 2325 C CA . ASN A 1 279 ? 2.989 16.544 -29.782 1.00 91.12 279 ASN A CA 1
ATOM 2326 C C . ASN A 1 279 ? 2.553 17.575 -30.846 1.00 91.12 279 ASN A C 1
ATOM 2328 O O . ASN A 1 279 ? 1.435 17.516 -31.361 1.00 91.12 279 ASN A O 1
ATOM 2332 N N . ASP A 1 280 ? 3.457 18.485 -31.214 1.00 93.12 280 ASP A N 1
ATOM 2333 C CA . ASP A 1 280 ? 3.204 19.516 -32.234 1.00 93.12 280 ASP A CA 1
ATOM 2334 C C . ASP A 1 280 ? 2.882 18.933 -33.626 1.00 93.12 280 ASP A C 1
ATOM 2336 O O . ASP A 1 280 ? 2.178 19.559 -34.414 1.00 93.12 280 ASP A O 1
ATOM 2340 N N . ASN A 1 281 ? 3.342 17.710 -33.910 1.00 93.12 281 ASN A N 1
ATOM 2341 C CA . ASN A 1 281 ? 3.053 16.975 -35.145 1.00 93.12 281 ASN A CA 1
ATOM 2342 C C . ASN A 1 281 ? 1.747 16.163 -35.072 1.00 93.12 281 ASN A C 1
ATOM 2344 O O . ASN A 1 281 ? 1.442 15.407 -35.991 1.00 93.12 281 ASN A O 1
ATOM 2348 N N . ASN A 1 282 ? 0.974 16.307 -33.992 1.00 90.31 282 ASN A N 1
ATOM 2349 C CA . ASN A 1 282 ? -0.233 15.536 -33.708 1.00 90.31 282 ASN A CA 1
ATOM 2350 C C . ASN A 1 282 ? 0.002 14.017 -33.544 1.00 90.31 282 ASN A C 1
ATOM 2352 O O . ASN A 1 282 ? -0.929 13.222 -33.665 1.00 90.31 282 ASN A O 1
ATOM 2356 N N . ASP A 1 283 ? 1.228 13.602 -33.216 1.00 90.81 283 ASP A N 1
ATOM 2357 C CA . ASP A 1 283 ? 1.539 12.229 -32.823 1.00 90.81 283 ASP A CA 1
ATOM 2358 C C . ASP A 1 283 ? 1.224 12.008 -31.344 1.00 90.81 283 ASP A C 1
ATOM 2360 O O . ASP A 1 283 ? 1.546 12.830 -30.480 1.00 90.81 283 ASP A O 1
ATOM 2364 N N . LEU A 1 284 ? 0.668 10.838 -31.035 1.00 91.38 284 LEU A N 1
ATOM 2365 C CA . LEU A 1 284 ? 0.427 10.411 -29.664 1.00 91.38 284 LEU A CA 1
ATOM 2366 C C . LEU A 1 284 ? 1.752 10.076 -28.957 1.00 91.38 284 LEU A C 1
ATOM 2368 O O . LEU A 1 284 ? 2.480 9.162 -29.367 1.00 91.38 284 LEU A O 1
ATOM 2372 N N . ILE A 1 285 ? 2.044 10.776 -27.861 1.00 95.44 285 ILE A N 1
ATOM 2373 C CA . ILE A 1 285 ? 3.233 10.570 -27.028 1.00 95.44 285 ILE A CA 1
ATOM 2374 C C . ILE A 1 285 ? 2.860 10.308 -25.568 1.00 95.44 285 ILE A C 1
ATOM 2376 O O . ILE A 1 285 ? 1.876 10.833 -25.045 1.00 95.44 285 ILE A O 1
ATOM 2380 N N . GLY A 1 286 ? 3.666 9.488 -24.898 1.00 95.25 286 GLY A N 1
ATOM 2381 C CA . GLY A 1 286 ? 3.573 9.280 -23.459 1.00 95.25 286 GLY A CA 1
ATOM 2382 C C . GLY A 1 286 ? 4.449 10.270 -22.708 1.00 95.25 286 GLY A C 1
ATOM 2383 O O . GLY A 1 286 ? 5.511 10.667 -23.179 1.00 95.25 286 GLY A O 1
ATOM 2384 N N . ILE A 1 287 ? 3.999 10.668 -21.526 1.00 94.50 287 ILE A N 1
ATOM 2385 C CA . ILE A 1 287 ? 4.719 11.549 -20.616 1.00 94.50 287 ILE A CA 1
ATOM 2386 C C . ILE A 1 287 ? 4.804 10.852 -19.273 1.00 94.50 287 ILE A C 1
ATOM 2388 O O . ILE A 1 287 ? 3.780 10.485 -18.706 1.00 94.50 287 ILE A O 1
ATOM 2392 N N . TYR A 1 288 ? 6.017 10.720 -18.743 1.00 93.88 288 TYR A N 1
ATOM 2393 C CA . TYR A 1 288 ? 6.260 10.281 -17.376 1.00 93.88 288 TYR A CA 1
ATOM 2394 C C . TYR A 1 288 ? 7.084 11.336 -16.635 1.00 93.88 288 TYR A C 1
ATOM 2396 O O . TYR A 1 288 ? 8.195 11.679 -17.041 1.00 93.88 288 TYR A O 1
ATOM 2404 N N . LYS A 1 289 ? 6.548 11.850 -15.525 1.00 88.81 289 LYS A N 1
ATOM 2405 C CA . LYS A 1 289 ? 7.190 12.888 -14.710 1.00 88.81 289 LYS A CA 1
ATOM 2406 C C . LYS A 1 289 ? 7.221 12.477 -13.241 1.00 88.81 289 LYS A C 1
ATOM 2408 O O . LYS A 1 289 ? 6.259 11.942 -12.686 1.00 88.81 289 LYS A O 1
ATOM 2413 N N . GLY A 1 290 ? 8.363 12.727 -12.606 1.00 78.44 290 GLY A N 1
ATOM 2414 C CA . GLY A 1 290 ? 8.500 12.652 -11.155 1.00 78.44 290 GLY A CA 1
ATOM 2415 C C . GLY A 1 290 ? 8.339 14.013 -10.491 1.00 78.44 290 GLY A C 1
ATOM 2416 O O . GLY A 1 290 ? 8.336 15.026 -11.190 1.00 78.44 290 GLY A O 1
ATOM 2417 N N . PRO A 1 291 ? 8.225 14.046 -9.153 1.00 69.75 291 PRO A N 1
ATOM 2418 C CA . PRO A 1 291 ? 8.248 15.304 -8.432 1.00 69.75 291 PRO A CA 1
ATOM 2419 C C . PRO A 1 291 ? 9.569 16.039 -8.737 1.00 69.75 291 PRO A C 1
ATOM 2421 O O . PRO A 1 291 ? 10.628 15.397 -8.760 1.00 69.75 291 PRO A O 1
ATOM 2424 N N . PRO A 1 292 ? 9.524 17.350 -9.008 1.00 60.75 292 PRO A N 1
ATOM 2425 C CA . PRO A 1 292 ? 10.710 18.146 -9.308 1.00 60.75 292 PRO A CA 1
ATOM 2426 C C . PRO A 1 292 ? 11.764 18.042 -8.196 1.00 60.75 292 PRO A C 1
ATOM 2428 O O . PRO A 1 292 ? 11.452 18.151 -7.013 1.00 60.75 292 PRO A O 1
ATOM 2431 N N . ARG A 1 293 ? 13.034 17.824 -8.579 1.00 55.78 293 ARG A N 1
ATOM 2432 C CA . ARG A 1 293 ? 14.151 17.600 -7.634 1.00 55.78 293 ARG A CA 1
ATOM 2433 C C . ARG A 1 293 ? 14.495 18.831 -6.782 1.00 55.78 293 ARG A C 1
ATOM 2435 O O . ARG A 1 293 ? 15.060 18.658 -5.709 1.00 55.78 293 ARG A O 1
ATOM 2442 N N . ASN A 1 294 ? 14.151 20.031 -7.256 1.00 48.91 294 ASN A N 1
ATOM 2443 C CA . ASN A 1 294 ? 14.533 21.314 -6.652 1.00 48.91 294 ASN A CA 1
ATOM 2444 C C . ASN A 1 294 ? 13.333 22.156 -6.192 1.00 48.91 294 ASN A C 1
ATOM 2446 O O . ASN A 1 294 ? 13.515 23.309 -5.813 1.00 48.91 294 ASN A O 1
ATOM 2450 N N . GLU A 1 295 ? 12.114 21.619 -6.236 1.00 43.72 295 GLU A N 1
ATOM 2451 C CA . GLU A 1 295 ? 10.942 22.357 -5.770 1.00 43.72 295 GLU A CA 1
ATOM 2452 C C . GLU A 1 295 ? 10.566 21.927 -4.350 1.00 43.72 295 GLU A C 1
ATOM 2454 O O . GLU A 1 295 ? 10.590 20.732 -4.033 1.00 43.72 295 GLU A O 1
ATOM 2459 N N . PRO A 1 296 ? 10.192 22.877 -3.479 1.00 42.53 296 PRO A N 1
ATOM 2460 C CA . PRO A 1 296 ? 9.753 22.571 -2.128 1.00 42.53 296 PRO A CA 1
ATOM 2461 C C . PRO A 1 296 ? 8.451 21.758 -2.167 1.00 42.53 296 PRO A C 1
ATOM 2463 O O . PRO A 1 296 ? 7.382 22.336 -2.277 1.00 42.53 296 PRO A O 1
ATOM 2466 N N . ILE A 1 297 ? 8.564 20.425 -2.102 1.00 47.53 297 ILE A N 1
ATOM 2467 C CA . ILE A 1 297 ? 7.629 19.359 -1.655 1.00 47.53 297 ILE A CA 1
ATOM 2468 C C . ILE A 1 297 ? 6.146 19.392 -2.147 1.00 47.53 297 ILE A C 1
ATOM 2470 O O . ILE A 1 297 ? 5.435 18.398 -1.985 1.00 47.53 297 ILE A O 1
ATOM 2474 N N . PHE A 1 298 ? 5.642 20.428 -2.822 1.00 48.31 298 PHE A N 1
ATOM 2475 C CA . PHE A 1 298 ? 4.200 20.715 -2.853 1.00 48.31 298 PHE A CA 1
ATOM 2476 C C . PHE A 1 298 ? 3.654 21.400 -4.121 1.00 48.31 298 PHE A C 1
ATOM 2478 O O . PHE A 1 298 ? 2.544 21.912 -4.061 1.00 48.31 298 PHE A O 1
ATOM 2485 N N . GLN A 1 299 ? 4.350 21.438 -5.263 1.00 45.28 299 GLN A N 1
ATOM 2486 C CA . GLN A 1 299 ? 3.769 22.092 -6.458 1.00 45.28 299 GLN A CA 1
ATOM 2487 C C . GLN A 1 299 ? 2.932 21.170 -7.355 1.00 45.28 299 GLN A C 1
ATOM 2489 O O . GLN A 1 299 ? 2.023 21.641 -8.029 1.00 45.28 299 GLN A O 1
ATOM 2494 N N . HIS A 1 300 ? 3.167 19.857 -7.338 1.00 59.69 300 HIS A N 1
ATOM 2495 C CA . HIS A 1 300 ? 2.393 18.913 -8.148 1.00 59.69 300 HIS A CA 1
ATOM 2496 C C . HIS A 1 300 ? 1.390 18.172 -7.263 1.00 59.69 300 HIS A C 1
ATOM 2498 O O . HIS A 1 300 ? 1.751 17.205 -6.598 1.00 59.69 300 HIS A O 1
ATOM 2504 N N . CYS A 1 301 ? 0.139 18.638 -7.245 1.00 72.06 301 CYS A N 1
ATOM 2505 C CA . CYS A 1 301 ? -0.931 18.079 -6.406 1.00 72.06 301 CYS A CA 1
ATOM 2506 C C . CYS A 1 301 ? -1.641 16.879 -7.034 1.00 72.06 301 CYS A C 1
ATOM 2508 O O . CYS A 1 301 ? -2.529 16.305 -6.417 1.00 72.06 301 CYS A O 1
ATOM 2510 N N . GLN A 1 302 ? -1.228 16.490 -8.239 1.00 82.25 302 GLN A N 1
ATOM 2511 C CA . GLN A 1 302 ? -1.823 15.419 -9.020 1.00 82.25 302 GLN A CA 1
ATOM 2512 C C . GLN A 1 302 ? -0.794 14.337 -9.310 1.00 82.25 302 GLN A C 1
ATOM 2514 O O . GLN A 1 302 ? 0.353 14.608 -9.670 1.00 82.25 302 GLN A O 1
ATOM 2519 N N . TYR A 1 303 ? -1.219 13.094 -9.147 1.00 88.06 303 TYR A N 1
ATOM 2520 C CA . TYR A 1 303 ? -0.415 11.916 -9.419 1.00 88.06 303 TYR A CA 1
ATOM 2521 C C . TYR A 1 303 ? -1.331 10.753 -9.775 1.00 88.06 303 TYR A C 1
ATOM 2523 O O . TYR A 1 303 ? -2.524 10.786 -9.503 1.00 88.06 303 TYR A O 1
ATOM 2531 N N . ASN A 1 304 ? -0.787 9.732 -10.417 1.00 92.31 304 ASN A N 1
ATOM 2532 C CA . ASN A 1 304 ? -1.551 8.537 -10.785 1.00 92.31 304 ASN A CA 1
ATOM 2533 C C . ASN A 1 304 ? -0.707 7.261 -10.780 1.00 92.31 304 ASN A C 1
ATOM 2535 O O . ASN A 1 304 ? -1.199 6.185 -11.098 1.00 92.31 304 ASN A O 1
ATOM 2539 N N . ILE A 1 305 ? 0.554 7.366 -10.365 1.00 94.94 305 ILE A N 1
ATOM 2540 C CA . ILE A 1 305 ? 1.459 6.239 -10.175 1.00 94.94 305 ILE A CA 1
ATOM 2541 C C . ILE A 1 305 ? 2.083 6.375 -8.785 1.00 94.94 305 ILE A C 1
ATOM 2543 O O . ILE A 1 305 ? 2.491 7.465 -8.379 1.00 94.94 305 ILE A O 1
ATOM 2547 N N . VAL A 1 306 ? 2.205 5.260 -8.072 1.00 91.50 306 VAL A N 1
ATOM 2548 C CA . VAL A 1 306 ? 3.072 5.121 -6.899 1.00 91.50 306 VAL A CA 1
ATOM 2549 C C . VAL A 1 306 ? 4.086 4.029 -7.212 1.00 91.50 306 VAL A C 1
ATOM 2551 O O . VAL A 1 306 ? 3.707 2.925 -7.593 1.00 91.50 306 VAL A O 1
ATOM 2554 N N . LEU A 1 307 ? 5.374 4.344 -7.074 1.00 92.12 307 LEU A N 1
ATOM 2555 C CA . LEU A 1 307 ? 6.445 3.380 -7.303 1.00 92.12 307 LEU A CA 1
ATOM 2556 C C . LEU A 1 307 ? 6.405 2.282 -6.246 1.00 92.12 307 LEU A C 1
ATOM 2558 O O . LEU A 1 307 ? 6.212 2.559 -5.063 1.00 92.12 307 LEU A O 1
ATOM 2562 N N . THR A 1 308 ? 6.661 1.047 -6.669 1.00 91.06 308 THR A N 1
ATOM 2563 C CA . THR A 1 308 ? 6.542 -0.137 -5.809 1.00 91.06 308 THR A CA 1
ATOM 2564 C C . THR A 1 308 ? 7.663 -0.272 -4.776 1.00 91.06 308 THR A C 1
ATOM 2566 O O . THR A 1 308 ? 7.530 -1.031 -3.818 1.00 91.06 308 THR A O 1
ATOM 2569 N N . SER A 1 309 ? 8.738 0.514 -4.904 1.00 83.00 309 SER A N 1
ATOM 2570 C CA . SER A 1 309 ? 9.807 0.622 -3.908 1.00 83.00 309 SER A CA 1
ATOM 2571 C C . SER A 1 309 ? 9.283 1.256 -2.614 1.00 83.00 309 SER A C 1
ATOM 2573 O O . SER A 1 309 ? 9.219 2.483 -2.488 1.00 83.00 309 SER A O 1
ATOM 2575 N N . GLY A 1 310 ? 8.908 0.415 -1.649 1.00 80.44 310 GLY A N 1
ATOM 2576 C CA . GLY A 1 310 ? 8.329 0.846 -0.373 1.00 80.44 310 GLY A CA 1
ATOM 2577 C C . GLY A 1 310 ? 6.832 1.158 -0.446 1.00 80.44 310 GLY A C 1
ATOM 2578 O O . GLY A 1 310 ? 6.362 2.038 0.274 1.00 80.44 310 GLY A O 1
ATOM 2579 N N . ALA A 1 311 ? 6.097 0.472 -1.325 1.00 86.44 311 ALA A N 1
ATOM 2580 C CA . ALA A 1 311 ? 4.641 0.544 -1.397 1.00 86.44 311 ALA A CA 1
ATOM 2581 C C . ALA A 1 311 ? 3.983 -0.748 -0.899 1.00 86.44 311 ALA A C 1
ATOM 2583 O O . ALA A 1 311 ? 4.560 -1.832 -0.961 1.00 86.44 311 ALA A O 1
ATOM 2584 N N . PHE A 1 312 ? 2.738 -0.622 -0.458 1.00 86.69 312 PHE A N 1
ATOM 2585 C CA . PHE A 1 312 ? 1.835 -1.731 -0.201 1.00 86.69 312 PHE A CA 1
ATOM 2586 C C . PHE A 1 312 ? 0.974 -1.991 -1.434 1.00 86.69 312 PHE A C 1
ATOM 2588 O O . PHE A 1 312 ? 0.415 -1.070 -2.036 1.00 86.69 312 PHE A O 1
ATOM 2595 N N . ILE A 1 313 ? 0.871 -3.267 -1.798 1.00 86.44 313 ILE A N 1
ATOM 2596 C CA . ILE A 1 313 ? 0.096 -3.757 -2.939 1.00 86.44 313 ILE A CA 1
ATOM 2597 C C . ILE A 1 313 ? -0.632 -5.015 -2.483 1.00 86.44 313 ILE A C 1
ATOM 2599 O O . ILE A 1 313 ? -0.074 -5.831 -1.747 1.00 86.44 313 ILE A O 1
ATOM 2603 N N . HIS A 1 314 ? -1.886 -5.185 -2.899 1.00 82.56 314 HIS A N 1
ATOM 2604 C CA . HIS A 1 314 ? -2.595 -6.423 -2.610 1.00 82.56 314 HIS A CA 1
ATOM 2605 C C . HIS A 1 314 ? -1.982 -7.596 -3.383 1.00 82.56 314 HIS A C 1
ATOM 2607 O O . HIS A 1 314 ? -1.747 -7.478 -4.584 1.00 82.56 314 HIS A O 1
ATOM 2613 N N . ARG A 1 315 ? -1.783 -8.744 -2.720 1.00 79.50 315 ARG A N 1
ATOM 2614 C CA . ARG A 1 315 ? -1.177 -9.945 -3.332 1.00 79.50 315 ARG A CA 1
ATOM 2615 C C . ARG A 1 315 ? -1.886 -10.395 -4.614 1.00 79.50 315 ARG A C 1
ATOM 2617 O O . ARG A 1 315 ? -1.273 -10.930 -5.529 1.00 79.50 315 ARG A O 1
ATOM 2624 N N . ASP A 1 316 ? -3.188 -10.156 -4.673 1.00 76.81 316 ASP A N 1
ATOM 2625 C CA . ASP A 1 316 ? -4.021 -10.551 -5.799 1.00 76.81 316 ASP A CA 1
ATOM 2626 C C . ASP A 1 316 ? -3.656 -9.787 -7.072 1.00 76.81 316 ASP A C 1
ATOM 2628 O O . ASP A 1 316 ? -3.693 -10.351 -8.160 1.00 76.81 316 ASP A O 1
ATOM 2632 N N . PHE A 1 317 ? -3.217 -8.531 -6.940 1.00 84.62 317 PHE A N 1
ATOM 2633 C CA . PHE A 1 317 ? -2.703 -7.781 -8.081 1.00 84.62 317 PHE A CA 1
ATOM 2634 C C . PHE A 1 317 ? -1.389 -8.358 -8.594 1.00 84.62 317 PHE A C 1
ATOM 2636 O O . PHE A 1 317 ? -1.161 -8.304 -9.793 1.00 84.62 317 PHE A O 1
ATOM 2643 N N . LEU A 1 318 ? -0.559 -8.954 -7.731 1.00 88.50 318 LEU A N 1
ATOM 2644 C CA . LEU A 1 318 ? 0.657 -9.660 -8.158 1.00 88.50 318 LEU A CA 1
ATOM 2645 C C . LEU A 1 318 ? 0.296 -10.913 -8.968 1.00 88.50 318 LEU A C 1
ATOM 2647 O O . LEU A 1 318 ? 0.856 -11.180 -10.029 1.00 88.50 318 LEU A O 1
ATOM 2651 N N . THR A 1 319 ? -0.717 -11.641 -8.492 1.00 80.00 319 THR A N 1
ATOM 2652 C CA . THR A 1 319 ? -1.229 -12.841 -9.164 1.00 80.00 319 THR A CA 1
ATOM 2653 C C . THR A 1 319 ? -1.816 -12.513 -10.530 1.00 80.00 319 THR A C 1
ATOM 2655 O O . THR A 1 319 ? -1.374 -13.066 -11.535 1.00 80.00 319 THR A O 1
ATOM 2658 N N . SER A 1 320 ? -2.740 -11.555 -10.589 1.00 80.06 320 SER A N 1
ATOM 2659 C CA . SER A 1 320 ? -3.338 -11.107 -11.848 1.00 80.06 320 SER A CA 1
ATOM 2660 C C . SER A 1 320 ? -2.289 -10.473 -12.780 1.00 80.06 320 SER A C 1
ATOM 2662 O O . SER A 1 320 ? -2.301 -10.730 -13.980 1.00 80.06 320 SER A O 1
ATOM 2664 N N . TYR A 1 321 ? -1.299 -9.738 -12.259 1.00 91.69 321 TYR A N 1
ATOM 2665 C CA . TYR A 1 321 ? -0.194 -9.209 -13.071 1.00 91.69 321 TYR A CA 1
ATOM 2666 C C . TYR A 1 321 ? 0.587 -10.315 -13.785 1.00 91.69 321 TYR A C 1
ATOM 2668 O O . TYR A 1 321 ? 0.898 -10.200 -14.966 1.00 91.69 321 TYR A O 1
ATOM 2676 N N . SER A 1 322 ? 0.901 -11.402 -13.085 1.00 86.69 322 SER A N 1
ATOM 2677 C CA . SER A 1 322 ? 1.690 -12.492 -13.658 1.00 86.69 322 SER A CA 1
ATOM 2678 C C . SER A 1 322 ? 0.879 -13.372 -14.614 1.00 86.69 322 SER A C 1
ATOM 2680 O O . SER A 1 322 ? 1.418 -13.827 -15.625 1.00 86.69 322 SER A O 1
ATOM 2682 N N . ASN A 1 323 ? -0.406 -13.585 -14.321 1.00 82.19 323 ASN A N 1
ATOM 2683 C CA . ASN A 1 323 ? -1.228 -14.581 -15.011 1.00 82.19 323 ASN A CA 1
ATOM 2684 C C . ASN A 1 323 ? -2.137 -13.995 -16.098 1.00 82.19 323 ASN A C 1
ATOM 2686 O O . ASN A 1 323 ? -2.415 -14.674 -17.080 1.00 82.19 323 ASN A O 1
ATOM 2690 N N . GLU A 1 324 ? -2.607 -12.759 -15.929 1.00 84.00 324 GLU A N 1
ATOM 2691 C CA . GLU A 1 324 ? -3.692 -12.182 -16.736 1.00 84.00 324 GLU A CA 1
ATOM 2692 C C . GLU A 1 324 ? -3.251 -10.961 -17.550 1.00 84.00 324 GLU A C 1
ATOM 2694 O O . GLU A 1 324 ? -3.819 -10.697 -18.610 1.00 84.00 324 GLU A O 1
ATOM 2699 N N . MET A 1 325 ? -2.235 -10.217 -17.095 1.00 87.81 325 MET A N 1
ATOM 2700 C CA . MET A 1 325 ? -1.717 -9.082 -17.861 1.00 87.81 325 MET A CA 1
ATOM 2701 C C . MET A 1 325 ? -1.228 -9.537 -19.247 1.00 87.81 325 MET A C 1
ATOM 2703 O O . MET A 1 325 ? -0.463 -10.516 -19.309 1.00 87.81 325 MET A O 1
ATOM 2707 N N . PRO A 1 326 ? -1.552 -8.783 -20.325 1.00 91.50 326 PRO A N 1
ATOM 2708 C CA . PRO A 1 326 ? -0.994 -9.002 -21.655 1.00 91.50 326 PRO A CA 1
ATOM 2709 C C . PRO A 1 326 ? 0.515 -9.235 -21.600 1.00 91.50 326 PRO A C 1
ATOM 2711 O O . PRO A 1 326 ? 1.283 -8.409 -21.092 1.00 91.50 326 PRO A O 1
ATOM 2714 N N . SER A 1 327 ? 0.939 -10.403 -22.078 1.00 93.12 327 SER A N 1
ATOM 2715 C CA . SER A 1 327 ? 2.326 -10.862 -21.964 1.00 93.12 327 SER A CA 1
ATOM 2716 C C . SER A 1 327 ? 3.318 -9.921 -22.655 1.00 93.12 327 SER A C 1
ATOM 2718 O O . SER A 1 327 ? 4.477 -9.838 -22.250 1.00 93.12 327 SER A O 1
ATOM 2720 N N . GLU A 1 328 ? 2.851 -9.156 -23.639 1.00 97.00 328 GLU A N 1
ATOM 2721 C CA . GLU A 1 328 ? 3.569 -8.122 -24.374 1.00 97.00 328 GLU A CA 1
ATOM 2722 C C . GLU A 1 328 ? 4.104 -7.032 -23.439 1.00 97.00 328 GLU A C 1
ATOM 2724 O O . GLU A 1 328 ? 5.242 -6.591 -23.602 1.00 97.00 328 GLU A O 1
ATOM 2729 N N . ILE A 1 329 ? 3.329 -6.642 -22.417 1.00 97.56 329 ILE A N 1
ATOM 2730 C CA . ILE A 1 329 ? 3.738 -5.640 -21.422 1.00 97.56 329 ILE A CA 1
ATOM 2731 C C . ILE A 1 329 ? 4.911 -6.180 -20.599 1.00 97.56 329 ILE A C 1
ATOM 2733 O O . ILE A 1 329 ? 5.961 -5.542 -20.523 1.00 97.56 329 ILE A O 1
ATOM 2737 N N . ARG A 1 330 ? 4.773 -7.386 -20.031 1.00 96.31 330 ARG A N 1
ATOM 2738 C CA . ARG A 1 330 ? 5.826 -8.013 -19.210 1.00 96.31 330 ARG A CA 1
ATOM 2739 C C . ARG A 1 330 ? 7.081 -8.326 -20.024 1.00 96.31 330 ARG A C 1
ATOM 2741 O O . ARG A 1 330 ? 8.189 -8.095 -19.549 1.00 96.31 330 ARG A O 1
ATOM 2748 N N . THR A 1 331 ? 6.910 -8.768 -21.268 1.00 97.31 331 THR A N 1
ATOM 2749 C CA . THR A 1 331 ? 8.012 -9.012 -22.211 1.00 97.31 331 THR A CA 1
ATOM 2750 C C . THR A 1 331 ? 8.750 -7.718 -22.546 1.00 97.31 331 THR A C 1
ATOM 2752 O O . THR A 1 331 ? 9.978 -7.707 -22.619 1.00 97.31 331 THR A O 1
ATOM 2755 N N . HIS A 1 332 ? 8.028 -6.606 -22.715 1.00 98.19 332 HIS A N 1
ATOM 2756 C CA . HIS A 1 332 ? 8.651 -5.303 -22.915 1.00 98.19 332 HIS A CA 1
ATOM 2757 C C . HIS A 1 332 ? 9.450 -4.862 -21.683 1.00 98.19 332 HIS A C 1
ATOM 2759 O O . HIS A 1 332 ? 10.604 -4.472 -21.835 1.00 98.19 332 HIS A O 1
ATOM 2765 N N . VAL A 1 333 ? 8.878 -4.992 -20.478 1.00 97.75 333 VAL A N 1
ATOM 2766 C CA . VAL A 1 333 ? 9.566 -4.725 -19.200 1.00 97.75 333 VAL A CA 1
ATOM 2767 C C . VAL A 1 333 ? 10.865 -5.529 -19.090 1.00 97.75 333 VAL A C 1
ATOM 2769 O O . VAL A 1 333 ? 11.904 -4.954 -18.767 1.00 97.75 333 VAL A O 1
ATOM 2772 N N . ASP A 1 334 ? 10.837 -6.825 -19.423 1.00 96.44 334 ASP A N 1
ATOM 2773 C CA . ASP A 1 334 ? 12.032 -7.683 -19.449 1.00 96.44 334 ASP A CA 1
ATOM 2774 C C . ASP A 1 334 ? 13.072 -7.165 -20.455 1.00 96.44 334 ASP A C 1
ATOM 2776 O O . ASP A 1 334 ? 14.252 -7.042 -20.125 1.00 96.44 334 ASP A O 1
ATOM 2780 N N . LYS A 1 335 ? 12.633 -6.801 -21.668 1.00 96.94 335 LYS A N 1
ATOM 2781 C CA . LYS A 1 335 ? 13.503 -6.335 -22.758 1.00 96.94 335 LYS A CA 1
ATOM 2782 C C . LYS A 1 335 ? 14.278 -5.062 -22.411 1.00 96.94 335 LYS A C 1
ATOM 2784 O O . LYS A 1 335 ? 15.429 -4.932 -22.822 1.00 96.94 335 LYS A O 1
ATOM 2789 N N . ILE A 1 336 ? 13.653 -4.111 -21.716 1.00 96.31 336 ILE A N 1
ATOM 2790 C CA . ILE A 1 336 ? 14.280 -2.818 -21.383 1.00 96.31 336 ILE A CA 1
ATOM 2791 C C . ILE A 1 336 ? 14.802 -2.750 -19.941 1.00 96.31 336 ILE A C 1
ATOM 2793 O O . ILE A 1 336 ? 15.507 -1.802 -19.587 1.00 96.31 336 ILE A O 1
ATOM 2797 N N . THR A 1 337 ? 14.457 -3.739 -19.108 1.00 95.38 337 THR A N 1
ATOM 2798 C CA . THR A 1 337 ? 14.762 -3.785 -17.668 1.00 95.38 337 THR A CA 1
ATOM 2799 C C . THR A 1 337 ? 14.338 -2.487 -16.964 1.00 95.38 337 THR A C 1
ATOM 2801 O O . THR A 1 337 ? 15.145 -1.794 -16.336 1.00 95.38 337 THR A O 1
ATOM 2804 N N . ASN A 1 338 ? 13.071 -2.105 -17.150 1.00 96.62 338 ASN A N 1
ATOM 2805 C CA . ASN A 1 338 ? 12.467 -0.869 -16.640 1.00 96.62 338 ASN A CA 1
ATOM 2806 C C . ASN A 1 338 ? 10.929 -0.977 -16.702 1.00 96.62 338 ASN A C 1
ATOM 2808 O O . ASN A 1 338 ? 10.396 -1.881 -17.340 1.00 96.62 338 ASN A O 1
ATOM 2812 N N . CYS A 1 339 ? 10.218 -0.004 -16.131 1.00 97.62 339 CYS A N 1
ATOM 2813 C CA . CYS A 1 339 ? 8.761 0.164 -16.235 1.00 97.62 339 CYS A CA 1
ATOM 2814 C C . CYS A 1 339 ? 7.877 -0.911 -15.582 1.00 97.62 339 CYS A C 1
ATOM 2816 O O . CYS A 1 339 ? 6.666 -0.881 -15.780 1.00 97.62 339 CYS A O 1
ATOM 2818 N N . GLU A 1 340 ? 8.418 -1.823 -14.785 1.00 97.19 340 GLU A N 1
ATOM 2819 C CA . GLU A 1 340 ? 7.644 -2.818 -14.035 1.00 97.19 340 GLU A CA 1
ATOM 2820 C C . GLU A 1 340 ? 6.671 -2.161 -13.037 1.00 97.19 340 GLU A C 1
ATOM 2822 O O . GLU A 1 340 ? 5.542 -2.609 -12.843 1.00 97.19 340 GLU A O 1
ATOM 2827 N N . ASP A 1 341 ? 7.092 -1.047 -12.434 1.00 96.81 341 ASP A N 1
ATOM 2828 C CA . ASP A 1 341 ? 6.297 -0.246 -11.508 1.00 96.81 341 ASP A CA 1
ATOM 2829 C C . ASP A 1 341 ? 5.175 0.524 -12.224 1.00 96.81 341 ASP A C 1
ATOM 2831 O O . ASP A 1 341 ? 4.070 0.656 -11.697 1.00 96.81 341 ASP A O 1
ATOM 2835 N N . ILE A 1 342 ? 5.429 0.981 -13.452 1.00 98.31 342 ILE A N 1
ATOM 2836 C CA . ILE A 1 342 ? 4.416 1.551 -14.344 1.00 98.31 342 ILE A CA 1
ATOM 2837 C C . ILE A 1 342 ? 3.435 0.461 -14.784 1.00 98.31 342 ILE A C 1
ATOM 2839 O O . ILE A 1 342 ? 2.230 0.690 -14.749 1.00 98.31 342 ILE A O 1
ATOM 2843 N N . ALA A 1 343 ? 3.927 -0.723 -15.156 1.00 98.50 343 ALA A N 1
ATOM 2844 C CA . ALA A 1 343 ? 3.103 -1.827 -15.631 1.00 98.50 343 ALA A CA 1
ATOM 2845 C C . ALA A 1 343 ? 2.084 -2.261 -14.566 1.00 98.50 343 ALA A C 1
ATOM 2847 O O . ALA A 1 343 ? 0.888 -2.321 -14.849 1.00 98.50 343 ALA A O 1
ATOM 2848 N N . ILE A 1 344 ? 2.516 -2.481 -13.319 1.00 97.75 344 ILE A N 1
ATOM 2849 C CA . ILE A 1 344 ? 1.591 -2.836 -12.231 1.00 97.75 344 ILE A CA 1
ATOM 2850 C C . ILE A 1 344 ? 0.632 -1.683 -11.891 1.00 97.75 344 ILE A C 1
ATOM 2852 O O . ILE A 1 344 ? -0.536 -1.937 -11.611 1.00 97.75 344 ILE A O 1
ATOM 2856 N N . ALA A 1 345 ? 1.061 -0.417 -11.980 1.00 97.69 345 ALA A N 1
ATOM 2857 C CA . ALA A 1 345 ? 0.167 0.730 -11.790 1.00 97.69 345 ALA A CA 1
ATOM 2858 C C . ALA A 1 345 ? -0.918 0.815 -12.880 1.00 97.69 345 ALA A C 1
ATOM 2860 O O . ALA A 1 345 ? -2.087 1.054 -12.564 1.00 97.69 345 ALA A O 1
ATOM 2861 N N . PHE A 1 346 ? -0.550 0.564 -14.142 1.00 98.00 346 PHE A N 1
ATOM 2862 C CA . PHE A 1 346 ? -1.487 0.427 -15.259 1.00 98.00 346 PHE A CA 1
ATOM 2863 C C . PHE A 1 346 ? -2.488 -0.690 -14.993 1.00 98.00 346 PHE A C 1
ATOM 2865 O O . PHE A 1 346 ? -3.689 -0.477 -15.131 1.00 98.00 346 PHE A O 1
ATOM 2872 N N . TRP A 1 347 ? -1.998 -1.854 -14.565 1.00 95.12 347 TRP A N 1
ATOM 2873 C CA . TRP A 1 347 ? -2.831 -3.023 -14.308 1.00 95.12 347 TRP A CA 1
ATOM 2874 C C . TRP A 1 347 ? -3.845 -2.782 -13.202 1.00 95.12 347 TRP A C 1
ATOM 2876 O O . TRP A 1 347 ? -5.040 -2.959 -13.410 1.00 95.12 347 TRP A O 1
ATOM 2886 N N . VAL A 1 348 ? -3.391 -2.296 -12.044 1.00 90.94 348 VAL A N 1
ATOM 2887 C CA . VAL A 1 348 ? -4.283 -2.005 -10.918 1.00 90.94 348 VAL A CA 1
ATOM 2888 C C . VAL A 1 348 ? -5.339 -0.980 -11.327 1.00 90.94 348 VAL A C 1
ATOM 2890 O O . VAL A 1 348 ? -6.521 -1.213 -11.094 1.00 90.94 348 VAL A O 1
ATOM 2893 N N . SER A 1 349 ? -4.944 0.102 -12.006 1.00 88.62 349 SER A N 1
ATOM 2894 C CA . SER A 1 349 ? -5.892 1.136 -12.449 1.00 88.62 349 SER A CA 1
ATOM 2895 C C . SER A 1 349 ? -6.871 0.616 -13.511 1.00 88.62 349 SER A C 1
ATOM 2897 O O . SER A 1 349 ? -8.041 0.993 -13.512 1.00 88.62 349 SER A O 1
ATOM 2899 N N . TYR A 1 350 ? -6.428 -0.281 -14.398 1.00 86.06 350 TYR A N 1
ATOM 2900 C CA . TYR A 1 350 ? -7.272 -0.912 -15.416 1.00 86.06 350 TYR A CA 1
ATOM 2901 C C . TYR A 1 350 ? -8.357 -1.788 -14.780 1.00 86.06 350 TYR A C 1
ATOM 2903 O O . TYR A 1 350 ? -9.528 -1.689 -15.156 1.00 86.06 350 TYR A O 1
ATOM 2911 N N . LEU A 1 351 ? -7.972 -2.592 -13.785 1.00 80.50 351 LEU A N 1
ATOM 2912 C CA . LEU A 1 351 ? -8.861 -3.505 -13.071 1.00 80.50 351 LEU A CA 1
ATOM 2913 C C . LEU A 1 351 ? -9.866 -2.767 -12.180 1.00 80.50 351 LEU A C 1
ATOM 2915 O O . LEU A 1 351 ? -11.043 -3.120 -12.153 1.00 80.50 351 LEU A O 1
ATOM 2919 N N . THR A 1 352 ? -9.414 -1.757 -11.432 1.00 80.50 352 THR A N 1
ATOM 2920 C CA . THR A 1 352 ? -10.224 -1.142 -10.366 1.00 80.50 352 THR A CA 1
ATOM 2921 C C . THR A 1 352 ? -10.859 0.179 -10.756 1.00 80.50 352 THR A C 1
ATOM 2923 O O . THR A 1 352 ? -11.807 0.604 -10.101 1.00 80.50 352 THR A O 1
ATOM 2926 N N . ARG A 1 353 ? -10.349 0.836 -11.805 1.00 81.44 353 ARG A N 1
ATOM 2927 C CA . ARG A 1 353 ? -10.713 2.210 -12.186 1.00 81.44 353 ARG A CA 1
ATOM 2928 C C . ARG A 1 353 ? -10.448 3.235 -11.077 1.00 81.44 353 ARG A C 1
ATOM 2930 O O . ARG A 1 353 ? -11.081 4.286 -11.044 1.00 81.44 353 ARG A O 1
ATOM 2937 N N . LEU A 1 354 ? -9.503 2.944 -10.182 1.00 81.31 354 LEU A N 1
ATOM 2938 C CA . LEU A 1 354 ? -9.098 3.822 -9.085 1.00 81.31 354 LEU A CA 1
ATOM 2939 C C . LEU A 1 354 ? -7.634 4.242 -9.223 1.00 81.31 354 LEU A C 1
ATOM 2941 O O . LEU A 1 354 ? -6.798 3.486 -9.713 1.00 81.31 354 LEU A O 1
ATOM 2945 N N . GLY A 1 355 ? -7.329 5.450 -8.746 1.00 85.75 355 GLY A N 1
ATOM 2946 C CA . GLY A 1 355 ? -5.958 5.942 -8.632 1.00 85.75 355 GLY A CA 1
ATOM 2947 C C . GLY A 1 355 ? -5.241 5.358 -7.408 1.00 85.75 355 GLY A C 1
ATOM 2948 O O . GLY A 1 355 ? -5.888 4.819 -6.506 1.00 85.75 355 GLY A O 1
ATOM 2949 N N . PRO A 1 356 ? -3.905 5.462 -7.339 1.00 91.38 356 PRO A N 1
ATOM 2950 C CA . PRO A 1 356 ? -3.150 5.067 -6.154 1.00 91.38 356 PRO A CA 1
ATOM 2951 C C . PRO A 1 356 ? -3.440 5.989 -4.959 1.00 91.38 356 PRO A C 1
ATOM 2953 O O . PRO A 1 356 ? -4.173 6.970 -5.069 1.00 91.38 356 PRO A O 1
ATOM 2956 N N . LEU A 1 357 ? -2.833 5.695 -3.809 1.00 87.19 357 LEU A N 1
ATOM 2957 C CA . LEU A 1 357 ? -2.843 6.602 -2.661 1.00 87.19 357 LEU A CA 1
ATOM 2958 C C . LEU A 1 357 ? -1.420 6.923 -2.220 1.00 87.19 357 LEU A C 1
ATOM 2960 O O . LEU A 1 357 ? -0.556 6.056 -2.122 1.00 87.19 357 LEU A O 1
ATOM 2964 N N . LYS A 1 358 ? -1.161 8.192 -1.954 1.00 83.12 358 LYS A N 1
ATOM 2965 C CA . LYS A 1 358 ? 0.120 8.681 -1.470 1.00 83.12 358 LYS A CA 1
ATOM 2966 C C . LYS A 1 358 ? 0.137 8.616 0.048 1.00 83.12 358 LYS A C 1
ATOM 2968 O O . LYS A 1 358 ? -0.825 9.028 0.685 1.00 83.12 358 LYS A O 1
ATOM 2973 N N . THR A 1 359 ? 1.256 8.200 0.625 1.00 77.12 359 THR A N 1
ATOM 2974 C CA . THR A 1 359 ? 1.506 8.329 2.067 1.00 77.12 359 THR A CA 1
ATOM 2975 C C . THR A 1 359 ? 2.612 9.336 2.353 1.00 77.12 359 THR A C 1
ATOM 2977 O O . THR A 1 359 ? 3.413 9.686 1.478 1.00 77.12 359 THR A O 1
ATOM 2980 N N . THR A 1 360 ? 2.686 9.824 3.590 1.00 67.75 360 THR A N 1
ATOM 2981 C CA . THR A 1 360 ? 3.871 10.556 4.041 1.00 67.75 360 THR A CA 1
ATOM 2982 C C . THR A 1 360 ? 5.113 9.664 3.978 1.00 67.75 360 THR A C 1
ATOM 2984 O O . THR A 1 360 ? 5.090 8.516 4.419 1.00 67.75 360 THR A O 1
ATOM 2987 N N . GLN A 1 361 ? 6.240 10.219 3.529 1.00 63.53 361 GLN A N 1
ATOM 2988 C CA . GLN A 1 361 ? 7.553 9.638 3.804 1.00 63.53 361 GLN A CA 1
ATOM 2989 C C . GLN A 1 361 ? 7.817 9.641 5.319 1.00 63.53 361 GLN A C 1
ATOM 2991 O O . GLN A 1 361 ? 7.950 10.701 5.932 1.00 63.53 361 GLN A O 1
ATOM 2996 N N . ILE A 1 362 ? 7.884 8.458 5.935 1.00 50.91 362 ILE A N 1
ATOM 2997 C CA . ILE A 1 362 ? 8.261 8.302 7.344 1.00 50.91 362 ILE A CA 1
ATOM 2998 C C . ILE A 1 362 ? 9.769 8.044 7.413 1.00 50.91 362 ILE A C 1
ATOM 3000 O O . ILE A 1 362 ? 10.211 6.905 7.319 1.00 50.91 362 ILE A O 1
ATOM 3004 N N . GLY A 1 363 ? 10.552 9.107 7.614 1.00 49.50 363 GLY A N 1
ATOM 3005 C CA . GLY A 1 363 ? 11.987 9.005 7.901 1.00 49.50 363 GLY A CA 1
ATOM 3006 C C . GLY A 1 363 ? 12.845 8.464 6.751 1.00 49.50 363 GLY A C 1
ATOM 3007 O O . GLY A 1 363 ? 12.366 8.237 5.642 1.00 49.50 363 GLY A O 1
ATOM 3008 N N . ASN A 1 364 ? 14.148 8.329 7.021 1.00 44.25 364 ASN A N 1
ATOM 3009 C CA . ASN A 1 364 ? 15.144 7.876 6.049 1.00 44.25 364 ASN A CA 1
ATOM 3010 C C . ASN A 1 364 ? 14.714 6.541 5.432 1.00 44.25 364 ASN A C 1
ATOM 3012 O O . ASN A 1 364 ? 14.290 5.639 6.152 1.00 44.25 364 ASN A O 1
ATOM 3016 N N . THR A 1 365 ? 14.826 6.442 4.108 1.00 48.31 365 THR A N 1
ATOM 3017 C CA . THR A 1 365 ? 14.495 5.265 3.304 1.00 48.31 365 THR A CA 1
ATOM 3018 C C . THR A 1 365 ? 14.927 3.973 4.002 1.00 48.31 365 THR A C 1
ATOM 3020 O O . THR A 1 365 ? 16.066 3.877 4.459 1.00 48.31 365 THR A O 1
ATOM 3023 N N . ILE A 1 366 ? 14.031 2.980 4.082 1.00 49.66 366 ILE A N 1
ATOM 3024 C CA . ILE A 1 366 ? 14.383 1.625 4.528 1.00 49.66 366 ILE A CA 1
ATOM 3025 C C . ILE A 1 366 ? 15.403 1.090 3.513 1.00 49.66 366 ILE A C 1
ATOM 3027 O O . ILE A 1 366 ? 15.038 0.702 2.406 1.00 49.66 366 ILE A O 1
ATOM 3031 N N . GLY A 1 367 ? 16.688 1.190 3.847 1.00 50.47 367 GLY A N 1
ATOM 3032 C CA . GLY A 1 367 ? 17.793 0.787 2.980 1.00 50.47 367 GLY A CA 1
ATOM 3033 C C . GLY A 1 367 ? 18.961 1.773 2.974 1.00 50.47 367 GLY A C 1
ATOM 3034 O O . GLY A 1 367 ? 18.798 2.993 2.927 1.00 50.47 367 GLY A O 1
ATOM 3035 N N . PHE A 1 368 ? 20.176 1.227 2.985 1.00 51.50 368 PHE A N 1
ATOM 3036 C CA . PHE A 1 368 ? 21.404 1.990 2.791 1.00 51.50 368 PHE A CA 1
ATOM 3037 C C . PHE A 1 368 ? 21.687 2.133 1.294 1.00 51.50 368 PHE A C 1
ATOM 3039 O O . PHE A 1 368 ? 22.143 1.198 0.634 1.00 51.50 368 PHE A O 1
ATOM 3046 N N . PHE A 1 369 ? 21.428 3.320 0.752 1.00 54.62 369 PHE A N 1
ATOM 3047 C CA . PHE A 1 369 ? 21.808 3.669 -0.614 1.00 54.62 369 PHE A CA 1
ATOM 3048 C C . PHE A 1 369 ? 23.178 4.340 -0.568 1.00 54.62 369 PHE A C 1
ATOM 3050 O O . PHE A 1 369 ? 23.303 5.508 -0.197 1.00 54.62 369 PHE A O 1
ATOM 3057 N N . THR A 1 370 ? 24.232 3.603 -0.918 1.00 51.69 370 THR A N 1
ATOM 3058 C CA . THR A 1 370 ? 25.552 4.207 -1.114 1.00 51.69 370 THR A CA 1
ATOM 3059 C C . THR A 1 370 ? 25.454 5.256 -2.219 1.00 51.69 370 THR A C 1
ATOM 3061 O O . THR A 1 370 ? 24.996 4.960 -3.324 1.00 51.69 370 THR A O 1
ATOM 3064 N N . LYS A 1 371 ? 25.929 6.478 -1.942 1.00 50.12 371 LYS A N 1
ATOM 3065 C CA . LYS A 1 371 ? 25.920 7.608 -2.892 1.00 50.12 371 LYS A CA 1
ATOM 3066 C C . LYS A 1 371 ? 26.645 7.321 -4.223 1.00 50.12 371 LYS A C 1
ATOM 3068 O O . LYS A 1 371 ? 26.428 8.050 -5.180 1.00 50.12 371 LYS A O 1
ATOM 3073 N N . ASN A 1 372 ? 27.439 6.248 -4.297 1.00 50.28 372 ASN A N 1
ATOM 3074 C CA . ASN A 1 372 ? 28.304 5.915 -5.434 1.00 50.28 372 ASN A CA 1
ATOM 3075 C C . ASN A 1 372 ? 27.927 4.615 -6.169 1.00 50.28 372 ASN A C 1
ATOM 3077 O O . ASN A 1 372 ? 28.760 4.068 -6.885 1.00 50.28 372 ASN A O 1
ATOM 3081 N N . THR A 1 373 ? 26.708 4.083 -6.011 1.00 55.31 373 THR A N 1
ATOM 3082 C CA . THR A 1 373 ? 26.266 2.955 -6.856 1.00 55.31 373 THR A CA 1
ATOM 3083 C C . THR A 1 373 ? 25.475 3.452 -8.059 1.00 55.31 373 THR A C 1
ATOM 3085 O O . THR A 1 373 ? 24.433 4.086 -7.907 1.00 55.31 373 THR A O 1
ATOM 3088 N N . THR A 1 374 ? 25.950 3.138 -9.266 1.00 66.00 374 THR A N 1
ATOM 3089 C CA . THR A 1 374 ? 25.186 3.316 -10.506 1.00 66.00 374 THR A CA 1
ATOM 3090 C C . THR A 1 374 ? 23.927 2.444 -10.432 1.00 66.00 374 THR A C 1
ATOM 3092 O O . THR A 1 374 ? 23.984 1.227 -10.251 1.00 66.00 374 THR A O 1
ATOM 3095 N N . GLY A 1 375 ? 22.760 3.085 -10.458 1.00 75.44 375 GLY A N 1
ATOM 3096 C CA . GLY A 1 375 ? 21.455 2.424 -10.411 1.00 75.44 375 GLY A CA 1
ATOM 3097 C C . GLY A 1 375 ? 20.795 2.412 -11.787 1.00 75.44 375 GLY A C 1
ATOM 3098 O O . GLY A 1 375 ? 21.218 3.123 -12.693 1.00 75.44 375 GLY A O 1
ATOM 3099 N N . LEU A 1 376 ? 19.708 1.656 -11.952 1.00 83.00 376 LEU A N 1
ATOM 3100 C CA . LEU A 1 376 ? 18.941 1.668 -13.209 1.00 83.00 376 LEU A CA 1
ATOM 3101 C C . LEU A 1 376 ? 18.457 3.081 -13.579 1.00 83.00 376 LEU A C 1
ATOM 3103 O O . LEU A 1 376 ? 18.458 3.452 -14.749 1.00 83.00 376 LEU A O 1
ATOM 3107 N N . SER A 1 377 ? 18.124 3.898 -12.575 1.00 82.19 377 SER A N 1
ATOM 3108 C CA . SER A 1 377 ? 17.643 5.271 -12.749 1.00 82.19 377 SER A CA 1
ATOM 3109 C C . SER A 1 377 ? 18.710 6.290 -13.158 1.00 82.19 377 SER A C 1
ATOM 3111 O O . SER A 1 377 ? 18.354 7.414 -13.510 1.00 82.19 377 SER A O 1
ATOM 3113 N N . SER A 1 378 ? 20.001 5.932 -13.119 1.00 84.81 378 SER A N 1
ATOM 3114 C CA . SER A 1 378 ? 21.085 6.802 -13.598 1.00 84.81 378 SER A CA 1
ATOM 3115 C C . SER A 1 378 ? 21.400 6.616 -15.084 1.00 84.81 378 SER A C 1
ATOM 3117 O O . SER A 1 378 ? 22.250 7.335 -15.604 1.00 84.81 378 SER A O 1
ATOM 3119 N N . ARG A 1 379 ? 20.756 5.662 -15.774 1.00 87.38 379 ARG A N 1
ATOM 3120 C CA . ARG A 1 379 ? 20.923 5.482 -17.224 1.00 87.38 379 ARG A CA 1
ATOM 3121 C C . ARG A 1 379 ? 20.352 6.702 -17.975 1.00 87.38 379 ARG A C 1
ATOM 3123 O O . ARG A 1 379 ? 19.264 7.154 -17.606 1.00 87.38 379 ARG A O 1
ATOM 3130 N N . PRO A 1 380 ? 21.032 7.235 -19.011 1.00 88.12 380 PRO A N 1
ATOM 3131 C CA . PRO A 1 380 ? 20.598 8.451 -19.712 1.00 88.12 380 PRO A CA 1
ATOM 3132 C C . PRO A 1 380 ? 19.182 8.377 -20.301 1.00 88.12 380 PRO A C 1
ATOM 3134 O O . PRO A 1 380 ? 18.457 9.367 -20.313 1.00 88.12 380 PRO A O 1
ATOM 3137 N N . ASP A 1 381 ? 18.771 7.197 -20.754 1.00 91.31 381 ASP A N 1
ATOM 3138 C CA . ASP A 1 381 ? 17.496 6.935 -21.416 1.00 91.31 381 ASP A CA 1
ATOM 3139 C C . ASP A 1 381 ? 16.374 6.511 -20.454 1.00 91.31 381 ASP A C 1
ATOM 3141 O O . ASP A 1 381 ? 15.231 6.358 -20.877 1.00 91.31 381 ASP A O 1
ATOM 3145 N N . HIS A 1 382 ? 16.650 6.374 -19.152 1.00 91.62 382 HIS A N 1
ATOM 3146 C CA . HIS A 1 382 ? 15.713 5.807 -18.177 1.00 91.62 382 HIS A CA 1
ATOM 3147 C C . HIS A 1 382 ? 14.329 6.482 -18.173 1.00 91.62 382 HIS A C 1
ATOM 3149 O O . HIS A 1 382 ? 13.303 5.803 -18.129 1.00 91.62 382 HIS A O 1
ATOM 3155 N N . PHE A 1 383 ? 14.283 7.818 -18.216 1.00 91.75 383 PHE A N 1
ATOM 3156 C CA . PHE A 1 383 ? 13.024 8.578 -18.205 1.00 91.75 383 PHE A CA 1
ATOM 3157 C C . PHE A 1 383 ? 12.336 8.618 -19.574 1.00 91.75 383 PHE A C 1
ATOM 3159 O O . PHE A 1 383 ? 11.104 8.635 -19.636 1.00 91.75 383 PHE A O 1
ATOM 3166 N N . ALA A 1 384 ? 13.118 8.600 -20.657 1.00 94.50 384 ALA A N 1
ATOM 3167 C CA . ALA A 1 384 ? 12.593 8.513 -22.016 1.00 94.50 384 ALA A CA 1
ATOM 3168 C C . ALA A 1 384 ? 11.906 7.157 -22.231 1.00 94.50 384 ALA A C 1
ATOM 3170 O O . ALA A 1 384 ? 10.751 7.117 -22.644 1.00 94.50 384 ALA A O 1
ATOM 3171 N N . GLN A 1 385 ? 12.556 6.065 -21.814 1.00 97.00 385 GLN A N 1
ATOM 3172 C CA . GLN A 1 385 ? 11.969 4.725 -21.805 1.00 97.00 385 GLN A CA 1
ATOM 3173 C C . GLN A 1 385 ? 10.671 4.674 -20.994 1.00 97.00 385 GLN A C 1
ATOM 3175 O O . GLN A 1 385 ? 9.671 4.153 -21.470 1.00 97.00 385 GLN A O 1
ATOM 3180 N N . ARG A 1 386 ? 10.642 5.263 -19.790 1.00 97.38 386 ARG A N 1
ATOM 3181 C CA . ARG A 1 386 ? 9.419 5.302 -18.970 1.00 97.38 386 ARG A CA 1
ATOM 3182 C C . ARG A 1 386 ? 8.269 6.048 -19.635 1.00 97.38 386 ARG A C 1
ATOM 3184 O O . ARG A 1 386 ? 7.128 5.619 -19.508 1.00 97.38 386 ARG A O 1
ATOM 3191 N N . SER A 1 387 ? 8.562 7.130 -20.349 1.00 96.75 387 SER A N 1
ATOM 3192 C CA . SER A 1 387 ? 7.559 7.859 -21.132 1.00 96.75 387 SER A CA 1
ATOM 3193 C C . SER A 1 387 ? 7.038 7.011 -22.299 1.00 96.75 387 SER A C 1
ATOM 3195 O O . SER A 1 387 ? 5.830 6.961 -22.522 1.00 96.75 387 SER A O 1
ATOM 3197 N N . GLU A 1 388 ? 7.916 6.261 -22.967 1.00 97.81 388 GLU A N 1
ATOM 3198 C CA . GLU A 1 388 ? 7.525 5.315 -24.019 1.00 97.81 388 GLU A CA 1
ATOM 3199 C C . GLU A 1 388 ? 6.678 4.155 -23.475 1.00 97.81 388 GLU A C 1
ATOM 3201 O O . GLU A 1 388 ? 5.693 3.771 -24.098 1.00 97.81 388 GLU A O 1
ATOM 3206 N N . CYS A 1 389 ? 6.963 3.660 -22.267 1.00 98.50 389 CYS A N 1
ATOM 3207 C CA . CYS A 1 389 ? 6.133 2.650 -21.609 1.00 98.50 389 CYS A CA 1
ATOM 3208 C C . CYS A 1 389 ? 4.689 3.128 -21.390 1.00 98.50 389 CYS A C 1
ATOM 3210 O O . CYS A 1 389 ? 3.760 2.363 -21.634 1.00 98.50 389 CYS A O 1
ATOM 3212 N N . ILE A 1 390 ? 4.474 4.394 -20.993 1.00 98.19 390 ILE A N 1
ATOM 3213 C CA . ILE A 1 390 ? 3.118 4.968 -20.866 1.00 98.19 390 ILE A CA 1
ATOM 3214 C C . ILE A 1 390 ? 2.371 4.866 -22.201 1.00 98.19 390 ILE A C 1
ATOM 3216 O O . ILE A 1 390 ? 1.212 4.447 -22.228 1.00 98.19 390 ILE A O 1
ATOM 3220 N N . LYS A 1 391 ? 3.037 5.218 -23.307 1.00 97.88 391 LYS A N 1
ATOM 3221 C CA . LYS A 1 391 ? 2.477 5.142 -24.661 1.00 97.88 391 LYS A CA 1
ATOM 3222 C C . LYS A 1 391 ? 2.169 3.703 -25.059 1.00 97.88 391 LYS A C 1
ATOM 3224 O O . LYS A 1 391 ? 1.023 3.398 -25.383 1.00 97.88 391 LYS A O 1
ATOM 3229 N N . LEU A 1 392 ? 3.165 2.826 -24.995 1.00 98.19 392 LEU A N 1
ATOM 3230 C CA . LEU A 1 392 ? 3.049 1.439 -25.430 1.00 98.19 392 LEU A CA 1
ATOM 3231 C C . LEU A 1 392 ? 1.987 0.675 -24.633 1.00 98.19 392 LEU A C 1
ATOM 3233 O O . LEU A 1 392 ? 1.146 0.000 -25.219 1.00 98.19 392 LEU A O 1
ATOM 3237 N N . PHE A 1 393 ? 1.975 0.797 -23.304 1.00 98.25 393 PHE A N 1
ATOM 3238 C CA . PHE A 1 393 ? 0.993 0.092 -22.476 1.00 98.25 393 PHE A CA 1
ATOM 3239 C C . PHE A 1 393 ? -0.426 0.609 -22.730 1.00 98.25 393 PHE A C 1
ATOM 3241 O O . PHE A 1 393 ? -1.364 -0.184 -22.750 1.00 98.25 393 PHE A O 1
ATOM 3248 N N . SER A 1 394 ? -0.585 1.912 -22.996 1.00 95.12 394 SER A N 1
ATOM 3249 C CA . SER A 1 394 ? -1.881 2.482 -23.391 1.00 95.12 394 SER A CA 1
ATOM 3250 C C . SER A 1 394 ? -2.358 1.941 -24.739 1.00 95.12 394 SER A C 1
ATOM 3252 O O . SER A 1 394 ? -3.548 1.708 -24.913 1.00 95.12 394 SER A O 1
ATOM 3254 N N . GLN A 1 395 ? -1.446 1.714 -25.689 1.00 95.00 395 GLN A N 1
ATOM 3255 C CA . GLN A 1 395 ? -1.776 1.102 -26.979 1.00 95.00 395 GLN A CA 1
ATOM 3256 C C . GLN A 1 395 ? -2.188 -0.365 -26.820 1.00 95.00 395 GLN A C 1
ATOM 3258 O O . GLN A 1 395 ? -3.196 -0.770 -27.389 1.00 95.00 395 GLN A O 1
ATOM 3263 N N . ILE A 1 396 ? -1.455 -1.141 -26.014 1.00 93.31 396 ILE A N 1
ATOM 3264 C CA . ILE A 1 396 ? -1.759 -2.559 -25.762 1.00 93.31 396 ILE A CA 1
ATOM 3265 C C . ILE A 1 396 ? -3.115 -2.722 -25.058 1.00 93.31 396 ILE A C 1
ATOM 3267 O O . ILE A 1 396 ? -3.882 -3.614 -25.406 1.00 93.31 396 ILE A O 1
ATOM 3271 N N . LEU A 1 397 ? -3.434 -1.859 -24.086 1.00 86.81 397 LEU A N 1
ATOM 3272 C CA . LEU A 1 397 ? -4.703 -1.915 -23.347 1.00 86.81 397 LEU A CA 1
ATOM 3273 C C . LEU A 1 397 ? -5.867 -1.186 -24.042 1.00 86.81 397 LEU A C 1
ATOM 3275 O O . LEU A 1 397 ? -6.995 -1.255 -23.555 1.00 86.81 397 LEU A O 1
ATOM 3279 N N . GLY A 1 398 ? -5.611 -0.481 -25.148 1.00 85.56 398 GLY A N 1
ATOM 3280 C CA . GLY A 1 398 ? -6.597 0.295 -25.910 1.00 85.56 398 GLY A CA 1
ATOM 3281 C C . GLY A 1 398 ? -6.893 1.703 -25.369 1.00 85.56 398 GLY A C 1
ATOM 3282 O O . GLY A 1 398 ? -7.480 2.518 -26.078 1.00 85.56 398 GLY A O 1
ATOM 3283 N N . HIS A 1 399 ? -6.471 2.026 -24.146 1.00 87.44 399 HIS A N 1
ATOM 3284 C CA . HIS A 1 399 ? -6.543 3.363 -23.548 1.00 87.44 399 HIS A CA 1
ATOM 3285 C C . HIS A 1 399 ? -5.526 3.496 -22.405 1.00 87.44 399 HIS A C 1
ATOM 3287 O O . HIS A 1 399 ? -4.998 2.500 -21.916 1.00 87.44 399 HIS A O 1
ATOM 3293 N N . ASN A 1 400 ? -5.275 4.722 -21.930 1.00 91.00 400 ASN A N 1
ATOM 3294 C CA . ASN A 1 400 ? -4.508 4.946 -20.700 1.00 91.00 400 ASN A CA 1
ATOM 3295 C C . ASN A 1 400 ? -5.416 4.745 -19.468 1.00 91.00 400 ASN A C 1
ATOM 3297 O O . ASN A 1 400 ? -6.317 5.562 -19.259 1.00 91.00 400 ASN A O 1
ATOM 3301 N N . PRO A 1 401 ? -5.216 3.700 -18.644 1.00 90.50 401 PRO A N 1
ATOM 3302 C CA . PRO A 1 401 ? -6.078 3.418 -17.503 1.00 90.50 401 PRO A CA 1
ATOM 3303 C C . PRO A 1 401 ? -5.728 4.226 -16.246 1.00 90.50 401 PRO A C 1
ATOM 3305 O O . PRO A 1 401 ? -6.467 4.135 -15.271 1.00 90.50 401 PRO A O 1
ATOM 3308 N N . LEU A 1 402 ? -4.610 4.962 -16.219 1.00 94.00 402 LEU A N 1
ATOM 3309 C CA . LEU A 1 402 ? -4.148 5.659 -15.019 1.00 94.00 402 LEU A CA 1
ATOM 3310 C C . LEU A 1 402 ? -5.128 6.752 -14.579 1.00 94.00 402 LEU A C 1
ATOM 3312 O O . LEU A 1 402 ? -5.418 7.686 -15.325 1.00 94.00 402 LEU A O 1
ATOM 3316 N N . VAL A 1 403 ? -5.567 6.681 -13.322 1.00 87.31 403 VAL A N 1
ATOM 3317 C CA . VAL A 1 403 ? -6.522 7.633 -12.744 1.00 87.31 403 VAL A CA 1
ATOM 3318 C C . VAL A 1 403 ? -5.796 8.643 -11.862 1.00 87.31 403 VAL A C 1
ATOM 3320 O O . VAL A 1 403 ? -5.093 8.276 -10.918 1.00 87.31 403 VAL A O 1
ATOM 3323 N N . ILE A 1 404 ? -5.970 9.928 -12.178 1.00 86.44 404 ILE A N 1
ATOM 3324 C CA . ILE A 1 404 ? -5.411 11.037 -11.401 1.00 86.44 404 ILE A CA 1
ATOM 3325 C C . ILE A 1 404 ? -6.074 11.099 -10.026 1.00 86.44 404 ILE A C 1
ATOM 3327 O O . ILE A 1 404 ? -7.292 11.025 -9.892 1.00 86.44 404 ILE A O 1
ATOM 3331 N N . THR A 1 405 ? -5.244 11.275 -9.008 1.00 83.31 405 THR A N 1
ATOM 3332 C CA . THR A 1 405 ? -5.627 11.480 -7.617 1.00 83.31 405 THR A CA 1
ATOM 3333 C C . THR A 1 405 ? -4.890 12.687 -7.046 1.00 83.31 405 THR A C 1
ATOM 3335 O O . THR A 1 405 ? -3.770 13.021 -7.443 1.00 83.31 405 THR A O 1
ATOM 3338 N N . GLU A 1 406 ? -5.549 13.337 -6.093 1.00 81.88 406 GLU A N 1
ATOM 3339 C CA . GLU A 1 406 ? -5.025 14.449 -5.296 1.00 81.88 406 GLU A CA 1
ATOM 3340 C C . GLU A 1 406 ? -5.017 14.107 -3.800 1.00 81.88 406 GLU A C 1
ATOM 3342 O O . GLU A 1 406 ? -4.723 14.959 -2.959 1.00 81.88 406 GLU A O 1
ATOM 3347 N N . TYR A 1 407 ? -5.374 12.866 -3.463 1.00 72.88 407 TYR A N 1
ATOM 3348 C CA . TYR A 1 407 ? -5.600 12.426 -2.095 1.00 72.88 407 TYR A CA 1
ATOM 3349 C C . TYR A 1 407 ? -4.322 11.886 -1.454 1.00 72.88 407 TYR A C 1
ATOM 3351 O O . TYR A 1 407 ? -3.382 11.517 -2.151 1.00 72.88 407 TYR A O 1
ATOM 3359 N N . ARG A 1 408 ? -4.243 11.832 -0.128 1.00 74.25 408 ARG A N 1
ATOM 3360 C CA . ARG A 1 408 ? -3.163 11.167 0.611 1.00 74.25 408 ARG A CA 1
ATOM 3361 C C . ARG A 1 408 ? -3.704 10.515 1.878 1.00 74.25 408 ARG A C 1
ATOM 3363 O O . ARG A 1 408 ? -4.580 11.077 2.528 1.00 74.25 408 ARG A O 1
ATOM 3370 N N . ALA A 1 409 ? -3.130 9.373 2.240 1.00 70.38 409 ALA A N 1
ATOM 3371 C CA . ALA A 1 409 ? -3.323 8.715 3.526 1.00 70.38 409 ALA A CA 1
ATOM 3372 C C . ALA A 1 409 ? -2.083 8.929 4.393 1.00 70.38 409 ALA A C 1
ATOM 3374 O O . ALA A 1 409 ? -1.053 8.268 4.232 1.00 70.38 409 ALA A O 1
ATOM 3375 N N . ASP A 1 410 ? -2.182 9.865 5.327 1.00 59.78 410 ASP A N 1
ATOM 3376 C CA . ASP A 1 410 ? -1.126 10.113 6.298 1.00 59.78 410 ASP A CA 1
ATOM 3377 C C . ASP A 1 410 ? -1.364 9.317 7.572 1.00 59.78 410 ASP A C 1
ATOM 3379 O O . ASP A 1 410 ? -2.481 9.257 8.081 1.00 59.78 410 ASP A O 1
ATOM 3383 N N . SER A 1 411 ? -0.288 8.768 8.140 1.00 52.41 411 SER A N 1
ATOM 3384 C CA . SER A 1 411 ? -0.334 8.297 9.522 1.00 52.41 411 SER A CA 1
ATOM 3385 C C . SER A 1 411 ? -0.647 9.476 10.444 1.00 52.41 411 SER A C 1
ATOM 3387 O O . SER A 1 411 ? -0.033 10.542 10.345 1.00 52.41 411 SER A O 1
ATOM 3389 N N . MET A 1 412 ? -1.565 9.256 11.377 1.00 45.00 412 MET A N 1
ATOM 3390 C CA . MET A 1 412 ? -1.987 10.207 12.406 1.00 45.00 412 MET A CA 1
ATOM 3391 C C . MET A 1 412 ? -0.811 10.798 13.206 1.00 45.00 412 MET A C 1
ATOM 3393 O O . MET A 1 412 ? -0.825 11.978 13.557 1.00 45.00 412 MET A O 1
ATOM 3397 N N . LEU A 1 413 ? 0.270 10.027 13.386 1.00 41.75 413 LEU A N 1
ATOM 3398 C CA . LEU A 1 413 ? 1.515 10.445 14.047 1.00 41.75 413 LEU A CA 1
ATOM 3399 C C . LEU A 1 413 ? 2.285 11.549 13.293 1.00 41.75 413 LEU A C 1
ATOM 3401 O O . LEU A 1 413 ? 3.144 12.212 13.871 1.00 41.75 413 LEU A O 1
ATOM 3405 N N . TYR A 1 414 ? 2.008 11.767 12.003 1.00 40.53 414 TYR A N 1
ATOM 3406 C CA . TYR A 1 414 ? 2.660 12.820 11.220 1.00 40.53 414 TYR A CA 1
ATOM 3407 C C . TYR A 1 414 ? 2.150 14.223 11.581 1.00 40.53 414 TYR A C 1
ATOM 3409 O O . TYR A 1 414 ? 2.932 15.175 11.555 1.00 40.53 414 TYR A O 1
ATOM 3417 N N . LYS A 1 415 ? 0.874 14.365 11.979 1.00 37.84 415 LYS A N 1
ATOM 3418 C CA . LYS A 1 415 ? 0.314 15.663 12.399 1.00 37.84 415 LYS A CA 1
ATOM 3419 C C . LYS A 1 415 ? 1.023 16.223 13.639 1.00 37.84 415 LYS A C 1
ATOM 3421 O O . LYS A 1 415 ? 1.329 17.409 13.653 1.00 37.84 415 LYS A O 1
ATOM 3426 N N . GLN A 1 416 ? 1.421 15.365 14.585 1.00 37.31 416 GLN A N 1
ATOM 3427 C CA . GLN A 1 416 ? 2.154 15.784 15.791 1.00 37.31 416 GLN A CA 1
ATOM 3428 C C . GLN A 1 416 ? 3.513 16.445 15.500 1.00 37.31 416 GLN A C 1
ATOM 3430 O O . GLN A 1 416 ? 3.958 17.284 16.275 1.00 37.31 416 GLN A O 1
ATOM 3435 N N . LYS A 1 417 ? 4.191 16.112 14.389 1.00 36.56 417 LYS A N 1
ATOM 3436 C CA . LYS A 1 417 ? 5.457 16.777 14.017 1.00 36.56 417 LYS A CA 1
ATOM 3437 C C . LYS A 1 417 ? 5.259 18.101 13.285 1.00 36.56 417 LYS A C 1
ATOM 3439 O O . LYS A 1 417 ? 6.144 18.947 13.342 1.00 36.56 417 LYS A O 1
ATOM 3444 N N . ALA A 1 418 ? 4.140 18.272 12.584 1.00 38.59 418 ALA A N 1
ATOM 3445 C CA . ALA A 1 418 ? 3.861 19.492 11.831 1.00 38.59 418 ALA A CA 1
ATOM 3446 C C . ALA A 1 418 ? 3.419 20.655 12.738 1.00 38.59 418 ALA A C 1
ATOM 3448 O O . ALA A 1 418 ? 3.663 21.806 12.399 1.00 38.59 418 ALA A O 1
ATOM 3449 N N . GLU A 1 419 ? 2.823 20.360 13.897 1.00 35.88 419 GLU A N 1
ATOM 3450 C CA . GLU A 1 419 ? 2.344 21.359 14.870 1.00 35.88 419 GLU A CA 1
ATOM 3451 C C . GLU A 1 419 ? 3.458 21.955 15.759 1.00 35.88 419 GLU A C 1
ATOM 3453 O O . GLU A 1 419 ? 3.214 22.888 16.516 1.00 35.88 419 GLU A O 1
ATOM 3458 N N . HIS A 1 420 ? 4.698 21.464 15.651 1.00 37.47 420 HIS A N 1
ATOM 3459 C CA . HIS A 1 420 ? 5.859 21.966 16.408 1.00 37.47 420 HIS A CA 1
ATOM 3460 C C . HIS A 1 420 ? 6.924 22.659 15.549 1.00 37.47 420 HIS A C 1
ATOM 3462 O O . HIS A 1 420 ? 8.030 22.915 16.020 1.00 37.47 420 HIS A O 1
ATOM 3468 N N . ILE A 1 421 ? 6.605 22.987 14.296 1.00 37.66 421 ILE A N 1
ATOM 3469 C CA . ILE A 1 421 ? 7.455 23.842 13.464 1.00 37.66 421 ILE A CA 1
ATOM 3470 C C . ILE A 1 421 ? 6.800 25.224 13.418 1.00 37.66 421 ILE A C 1
ATOM 3472 O O . ILE A 1 421 ? 5.920 25.477 12.592 1.00 37.66 421 ILE A O 1
ATOM 3476 N N . GLU A 1 422 ? 7.213 26.112 14.326 1.00 29.64 422 GLU A N 1
ATOM 3477 C CA . GLU A 1 422 ? 6.872 27.537 14.253 1.00 29.64 422 GLU A CA 1
ATOM 3478 C C . GLU A 1 422 ? 7.273 28.080 12.868 1.00 29.64 422 GLU A C 1
ATOM 3480 O O . GLU A 1 422 ? 8.424 27.956 12.445 1.00 29.64 422 GLU A O 1
ATOM 3485 N N . GLY A 1 423 ? 6.299 28.628 12.130 1.00 37.16 423 GLY A N 1
ATOM 3486 C CA . GLY A 1 423 ? 6.490 29.209 10.791 1.00 37.16 423 GLY A CA 1
ATOM 3487 C C . GLY A 1 423 ? 5.800 28.486 9.622 1.00 37.16 423 GLY A C 1
ATOM 3488 O O . GLY A 1 423 ? 5.870 28.968 8.493 1.00 37.16 423 GLY A O 1
ATOM 3489 N N . ALA A 1 424 ? 5.099 27.367 9.845 1.00 39.78 424 ALA A N 1
ATOM 3490 C CA . ALA A 1 424 ? 4.414 26.617 8.777 1.00 39.78 424 ALA A CA 1
ATOM 3491 C C . ALA A 1 424 ? 2.979 27.096 8.442 1.00 39.78 424 ALA A C 1
ATOM 3493 O O . ALA A 1 424 ? 2.304 26.465 7.623 1.00 39.78 424 ALA A O 1
ATOM 3494 N N . GLU A 1 425 ? 2.508 28.202 9.030 1.00 34.72 425 GLU A N 1
ATOM 3495 C CA . GLU A 1 425 ? 1.115 28.675 8.911 1.00 34.72 425 GLU A CA 1
ATOM 3496 C C . GLU A 1 425 ? 0.695 29.110 7.493 1.00 34.72 425 GLU A C 1
ATOM 3498 O O . GLU A 1 425 ? -0.497 29.180 7.212 1.00 34.72 425 GLU A O 1
ATOM 3503 N N . ASN A 1 426 ? 1.634 29.304 6.556 1.00 33.38 426 ASN A N 1
ATOM 3504 C CA . ASN A 1 426 ? 1.327 29.752 5.187 1.00 33.38 426 ASN A CA 1
ATOM 3505 C C . ASN A 1 426 ? 1.586 28.723 4.070 1.00 33.38 426 ASN A C 1
ATOM 3507 O O . ASN A 1 426 ? 1.474 29.060 2.889 1.00 33.38 426 ASN A O 1
ATOM 3511 N N . SER A 1 427 ? 1.882 27.456 4.384 1.00 40.28 427 SER A N 1
ATOM 3512 C CA . SER A 1 427 ? 1.963 26.421 3.341 1.00 40.28 427 SER A CA 1
ATOM 3513 C C . SER A 1 427 ? 0.579 25.810 3.077 1.00 40.28 427 SER A C 1
ATOM 3515 O O . SER A 1 427 ? 0.079 24.991 3.848 1.00 40.28 427 SER A O 1
ATOM 3517 N N . LYS A 1 428 ? -0.078 26.196 1.973 1.00 40.34 428 LYS A N 1
ATOM 3518 C CA . LYS A 1 428 ? -1.265 25.470 1.487 1.00 40.34 428 LYS A CA 1
ATOM 3519 C C . LYS A 1 428 ? -0.895 23.988 1.337 1.00 40.34 428 LYS A C 1
ATOM 3521 O O . LYS A 1 428 ? -0.029 23.645 0.532 1.00 40.34 428 LYS A O 1
ATOM 3526 N N . LYS A 1 429 ? -1.546 23.100 2.097 1.00 52.34 429 LYS A N 1
ATOM 3527 C CA . LYS A 1 429 ? -1.418 21.646 1.911 1.00 52.34 429 LYS A CA 1
ATOM 3528 C C . LYS A 1 429 ? -1.923 21.306 0.507 1.00 52.34 429 LYS A C 1
ATOM 3530 O O . LYS A 1 429 ? -3.114 21.374 0.244 1.00 52.34 429 LYS A O 1
ATOM 3535 N N . CYS A 1 430 ? -0.999 20.980 -0.390 1.00 60.53 430 CYS A N 1
ATOM 3536 C CA . CYS A 1 430 ? -1.278 20.723 -1.805 1.00 60.53 430 CYS A CA 1
ATOM 3537 C C . CYS A 1 430 ? -2.167 19.484 -2.048 1.00 60.53 430 CYS A C 1
ATOM 3539 O O . CYS A 1 430 ? -2.968 19.476 -2.973 1.00 60.53 430 CYS A O 1
ATOM 3541 N N . PHE A 1 431 ? -2.094 18.462 -1.192 1.00 58.50 431 PHE A N 1
ATOM 3542 C CA . PHE A 1 431 ? -2.892 17.234 -1.309 1.00 58.50 431 PHE A CA 1
ATOM 3543 C C . PHE A 1 431 ? -4.056 17.220 -0.312 1.00 58.50 431 PHE A C 1
ATOM 3545 O O . PHE A 1 431 ? -3.894 17.656 0.832 1.00 58.50 431 PHE A O 1
ATOM 3552 N N . LYS A 1 432 ? -5.195 16.663 -0.730 1.00 52.78 432 LYS A N 1
ATOM 3553 C CA . LYS A 1 432 ? -6.377 16.422 0.112 1.00 52.78 432 LYS A CA 1
ATOM 3554 C C . LYS A 1 432 ? -6.145 15.180 0.975 1.00 52.78 432 LYS A C 1
ATOM 3556 O O . LYS A 1 432 ? -5.508 14.238 0.521 1.00 52.78 432 LYS A O 1
ATOM 3561 N N . ASN A 1 433 ? -6.644 15.155 2.205 1.00 51.31 433 ASN A N 1
ATOM 3562 C CA . ASN A 1 433 ? -6.614 13.924 3.001 1.00 51.31 433 ASN A CA 1
ATOM 3563 C C . ASN A 1 433 ? -7.791 13.033 2.581 1.00 51.31 433 ASN A C 1
ATOM 3565 O O . ASN A 1 433 ? -8.888 13.562 2.378 1.00 51.31 433 ASN A O 1
ATOM 3569 N N . GLU A 1 434 ? -7.531 11.736 2.396 1.00 50.28 434 GLU A N 1
ATOM 3570 C CA . GLU A 1 434 ? -8.585 10.707 2.280 1.00 50.28 434 GLU A CA 1
ATOM 3571 C C . GLU A 1 434 ? -9.073 10.233 3.659 1.00 50.28 434 GLU A C 1
ATOM 3573 O O . GLU A 1 434 ? -8.731 10.896 4.671 1.00 50.28 434 GLU A O 1
#

Secondary structure (DSSP, 8-state):
-EEES----HHHHHHHHHHHHTTTT-EEE-TT---TT-SEEEEETT-TTTHHHHHHHHHHHTPEEEEE--SSS--HHHHSSSTTT--GGGT-EEE--TT--HHHHHHHHHTS-HHHHHHHHHHHHHHIIIIISSHHHHHHHHHHHHHHHHT-PPPPPPPEE----TT------HHHHHHHTSS--------PPP---SS-HHHHHHHHHHTSSS-PPP-----SPP--SS--EE---SS--TTGGGS--TT------SSSS-TTS-EES-EEEEEEEE-TTS-EEEEEEPPPTTS-S-S---B-EE-STT-B--HHHHHHHHHTS-HHHHHHHHHHT--HHHHHHHHHHHHH----EEE---SS-SS---TT---GGGSTTHHHHHHHHHHHHHHHHSS--PPPB-EEE--GGGHHHHTTSTT-TT----SEE-

InterPro domains:
  IPR004263 Exostosin-like [PTHR48261] (258-417)
  IPR015338 Glycosyl transferase 64 domain [PF09258] (258-414)
  IPR029044 Nucleotide-diphospho-sugar transferases [G3DSA:3.90.550.10] (187-255)
  IPR029044 Nucleotide-diphospho-sugar transferases [G3DSA:3.90.550.10] (257-421)
  IPR029044 Nucleotide-diphospho-sugar transferases [SSF53448] (190-415)